Protein AF-0000000066981779 (afdb_homodimer)

Secondary structure (DSSP, 8-state):
--STTPPEEEEEEETTEEEEEETTSEEEEEETTSSS-SEEEES---SS--EEEEEEEE-TTS-EEEEEEETTSEEEEEETTTTEEEEEEE-SS-EEEEEE-TTSSEEEEEESEEEEEEEETTT--EEEEE---SS-EEEEEE-TTSSEEEEEETTSEEEEEETTB-SS-SEEEE-SSS---EEEE-TTSSEEEEE-SEEEEEEEEGGGTT--EEEEEEEEEEEEEEE-TTSSEEEEEEE-SS-EEEEEEE-----TTTGGG-/--STTPPEEEEEEETTEEEEEETTSEEEEEETTSSS-SEEEES---SS--EEEEEEEE-TTS-EEEEEEETTSEEEEEETTTTEEEEEEE-SS-EEEEEE-TTSSEEEEEESEEEEEEEETTT--EEEEE---SS-EEEEEE-TTSSEEEEEETTSEEEEEETTB-SS-SEEEE-SSS---EEEE-TTSSEEEEE-SEEEEEEEEGGGTT--EEEEEEEEEEEEEEE-TTSSEEEEEEE-SS-EEEEEEE-----TTGGGG-

Sequence (524 aa):
EGFSGTQVSTLSVKDNLLVAGGFQGELICKHLDREGISFCCRTTYDENAITNAVEIFNTTSGAVHFMASNNDSGVRDYDMERFQLYKHFQFEWPVNHTALSPDRKLAVIVGDDPNGLLIDANSGKTLHSLKGHFDYSFASAWSPDGRTFATGNQDKTCRIWDARNLSKSLHVLRGNLGAIRSIRFTSDGQFMSMAEPADFVHVFDVGSDYTRRQELDFFGEISGMSFSPDTDMLFVGVWDRTYGSLLQFGRLYNHSYLDSLCEGFSGTQVSTLSVKDNLLVAGGFQGELICKHLDREGISFCCRTTYDENAITNAVEIFNTTSGAVHFMASNNDSGVRDYDMERFQLYKHFQFEWPVNHTALSPDRKLAVIVGDDPNGLLIDANSGKTLHSLKGHFDYSFASAWSPDGRTFATGNQDKTCRIWDARNLSKSLHVLRGNLGAIRSIRFTSDGQFMSMAEPADFVHVFDVGSDYTRRQELDFFGEISGMSFSPDTDMLFVGVWDRTYGSLLQFGRLYNHSYLDSLC

Structure (mmCIF, N/CA/C/O backbone):
data_AF-0000000066981779-model_v1
#
loop_
_entity.id
_entity.type
_entity.pdbx_description
1 polymer 'Os02g0721600 protein'
#
loop_
_atom_site.group_PDB
_atom_site.id
_atom_site.type_symbol
_atom_site.label_atom_id
_atom_site.label_alt_id
_atom_site.label_comp_id
_atom_site.label_asym_id
_atom_site.label_entity_id
_atom_site.label_seq_id
_atom_site.pdbx_PDB_ins_code
_atom_site.Cartn_x
_atom_site.Cartn_y
_atom_site.Cartn_z
_atom_site.occupancy
_atom_site.B_iso_or_equiv
_atom_site.auth_seq_id
_atom_site.auth_comp_id
_atom_site.auth_asym_id
_atom_site.auth_atom_id
_atom_site.pdbx_PDB_model_num
ATOM 1 N N . GLU A 1 1 ? -20.672 -17.156 9.719 1 36.59 1 GLU A N 1
ATOM 2 C CA . GLU A 1 1 ? -20.125 -17.375 11.055 1 36.59 1 GLU A CA 1
ATOM 3 C C . GLU A 1 1 ? -18.609 -17.516 11.016 1 36.59 1 GLU A C 1
ATOM 5 O O . GLU A 1 1 ? -17.922 -17.078 11.938 1 36.59 1 GLU A O 1
ATOM 10 N N . GLY A 1 2 ? -18 -18.375 9.953 1 44.69 2 GLY A N 1
ATOM 11 C CA . GLY A 1 2 ? -16.656 -18.922 9.922 1 44.69 2 GLY A CA 1
ATOM 12 C C . GLY A 1 2 ? -15.586 -17.875 9.695 1 44.69 2 GLY A C 1
ATOM 13 O O . GLY A 1 2 ? -14.398 -18.188 9.664 1 44.69 2 GLY A O 1
ATOM 14 N N . PHE A 1 3 ? -15.906 -16.75 9.047 1 53.75 3 PHE A N 1
ATOM 15 C CA . PHE A 1 3 ? -14.93 -15.766 8.602 1 53.75 3 PHE A CA 1
ATOM 16 C C . PHE A 1 3 ? -14.359 -14.984 9.781 1 53.75 3 PHE A C 1
ATOM 18 O O . PHE A 1 3 ? -13.172 -14.664 9.805 1 53.75 3 PHE A O 1
ATOM 25 N N . SER A 1 4 ? -15.25 -14.672 10.742 1 59.03 4 SER A N 1
ATOM 26 C CA . SER A 1 4 ? -14.906 -13.742 11.812 1 59.03 4 SER A CA 1
ATOM 27 C C . SER A 1 4 ? -13.734 -14.25 12.641 1 59.03 4 SER A C 1
ATOM 29 O O . SER A 1 4 ? -13 -13.469 13.242 1 59.03 4 SER A O 1
ATOM 31 N N . GLY A 1 5 ? -13.344 -15.602 12.297 1 68.75 5 GLY A N 1
ATOM 32 C CA . GLY A 1 5 ? -12.289 -16.125 13.156 1 68.75 5 GLY A CA 1
ATOM 33 C C . GLY A 1 5 ? -11.07 -16.594 12.391 1 68.75 5 GLY A C 1
ATOM 34 O O . GLY A 1 5 ? -10.125 -17.109 12.984 1 68.75 5 GLY A O 1
ATOM 35 N N . THR A 1 6 ? -11.086 -16.312 11.07 1 79.56 6 THR A N 1
ATOM 36 C CA . THR A 1 6 ? -9.984 -16.859 10.281 1 79.56 6 THR A CA 1
ATOM 37 C C . THR A 1 6 ? -8.781 -15.914 10.297 1 79.56 6 THR A C 1
ATOM 39 O O . THR A 1 6 ? -8.93 -14.711 10.102 1 79.56 6 THR A O 1
ATOM 42 N N . GLN A 1 7 ? -7.629 -16.547 10.641 1 86.12 7 GLN A N 1
ATOM 43 C CA . GLN A 1 7 ? -6.379 -15.805 10.469 1 86.12 7 GLN A CA 1
ATOM 44 C C . GLN A 1 7 ? -5.945 -15.805 9.008 1 86.12 7 GLN A C 1
ATOM 46 O O . GLN A 1 7 ? -5.645 -16.859 8.438 1 86.12 7 GLN A O 1
ATOM 51 N N . VAL A 1 8 ? -5.84 -14.617 8.445 1 91.12 8 VAL A N 1
ATOM 52 C CA . VAL A 1 8 ? -5.574 -14.469 7.016 1 91.12 8 VAL A CA 1
ATOM 53 C C . VAL A 1 8 ? -4.078 -14.625 6.75 1 91.12 8 VAL A C 1
ATOM 55 O O . VAL A 1 8 ? -3.254 -14.086 7.488 1 91.12 8 VAL A O 1
ATOM 58 N N . SER A 1 9 ? -3.777 -15.359 5.75 1 93 9 SER A N 1
ATOM 59 C CA . SER A 1 9 ? -2.387 -15.57 5.359 1 93 9 SER A CA 1
ATOM 60 C C . SER A 1 9 ? -2.059 -14.844 4.062 1 93 9 SER A C 1
ATOM 62 O O . SER A 1 9 ? -0.888 -14.617 3.746 1 93 9 SER A O 1
ATOM 64 N N . THR A 1 10 ? -2.988 -14.523 3.27 1 93 10 THR A N 1
ATOM 65 C CA . THR A 1 10 ? -2.797 -13.82 2.002 1 93 10 THR A CA 1
ATOM 66 C C . THR A 1 10 ? -4.105 -13.195 1.529 1 93 10 THR A C 1
ATOM 68 O O . THR A 1 10 ? -5.188 -13.625 1.934 1 93 10 THR A O 1
ATOM 71 N N . LEU A 1 11 ? -3.965 -12.18 0.697 1 92.31 11 LEU A N 1
ATOM 72 C CA . LEU A 1 11 ? -5.105 -11.484 0.111 1 92.31 11 LEU A CA 1
ATOM 73 C C . LEU A 1 11 ? -4.84 -11.141 -1.352 1 92.31 11 LEU A C 1
ATOM 75 O O . LEU A 1 11 ? -3.725 -10.766 -1.712 1 92.31 11 LEU A O 1
ATOM 79 N N . SER A 1 12 ? -5.84 -11.203 -2.107 1 92.19 12 SER A N 1
ATOM 80 C CA . SER A 1 12 ? -5.812 -10.758 -3.498 1 92.19 12 SER A CA 1
ATOM 81 C C . SER A 1 12 ? -7.129 -10.102 -3.896 1 92.19 12 SER A C 1
ATOM 83 O O . SER A 1 12 ? -8.195 -10.516 -3.439 1 92.19 12 SER A O 1
ATOM 85 N N . VAL A 1 13 ? -6.965 -9.062 -4.719 1 90.25 13 VAL A N 1
ATOM 86 C CA . VAL A 1 13 ? -8.164 -8.398 -5.211 1 90.25 13 VAL A CA 1
ATOM 87 C C . VAL A 1 13 ? -8.062 -8.18 -6.719 1 90.25 13 VAL A C 1
ATOM 89 O O . VAL A 1 13 ? -6.988 -7.852 -7.23 1 90.25 13 VAL A O 1
ATOM 92 N N . LYS A 1 14 ? -9.062 -8.391 -7.363 1 86.94 14 LYS A N 1
ATOM 93 C CA . LYS A 1 14 ? -9.227 -8.039 -8.773 1 86.94 14 LYS A CA 1
ATOM 94 C C . LYS A 1 14 ? -10.656 -7.609 -9.062 1 86.94 14 LYS A C 1
ATOM 96 O O . LYS A 1 14 ? -11.602 -8.344 -8.773 1 86.94 14 LYS A O 1
ATOM 101 N N . ASP A 1 15 ? -10.695 -6.406 -9.648 1 82.25 15 ASP A N 1
ATOM 102 C CA . ASP A 1 15 ? -12 -5.809 -9.898 1 82.25 15 ASP A CA 1
ATOM 103 C C . ASP A 1 15 ? -12.852 -5.785 -8.625 1 82.25 15 ASP A C 1
ATOM 105 O O . ASP A 1 15 ? -12.461 -5.18 -7.625 1 82.25 15 ASP A O 1
ATOM 109 N N . ASN A 1 16 ? -13.914 -6.52 -8.539 1 83.5 16 ASN A N 1
ATOM 110 C CA . ASN A 1 16 ? -14.797 -6.453 -7.383 1 83.5 16 ASN A CA 1
ATOM 111 C C . ASN A 1 16 ? -14.734 -7.734 -6.555 1 83.5 16 ASN A C 1
ATOM 113 O O . ASN A 1 16 ? -15.609 -7.984 -5.719 1 83.5 16 ASN A O 1
ATOM 117 N N . LEU A 1 17 ? -13.68 -8.453 -6.805 1 90.44 17 LEU A N 1
ATOM 118 C CA . LEU A 1 17 ? -13.555 -9.719 -6.082 1 90.44 17 LEU A CA 1
ATOM 119 C C . LEU A 1 17 ? -12.344 -9.695 -5.16 1 90.44 17 LEU A C 1
ATOM 121 O O . LEU A 1 17 ? -11.234 -9.391 -5.602 1 90.44 17 LEU A O 1
ATOM 125 N N . LEU A 1 18 ? -12.562 -10 -3.938 1 91.69 18 LEU A N 1
ATOM 126 C CA . LEU A 1 18 ? -11.523 -10.203 -2.934 1 91.69 18 LEU A CA 1
ATOM 127 C C . LEU A 1 18 ? -11.469 -11.656 -2.494 1 91.69 18 LEU A C 1
ATOM 129 O O . LEU A 1 18 ? -12.5 -12.25 -2.166 1 91.69 18 LEU A O 1
ATOM 133 N N . VAL A 1 19 ? -10.297 -12.25 -2.529 1 93.5 19 VAL A N 1
ATOM 134 C CA . VAL A 1 19 ? -10.102 -13.602 -2.033 1 93.5 19 VAL A CA 1
ATOM 135 C C . VAL A 1 19 ? -9.039 -13.602 -0.934 1 93.5 19 VAL A C 1
ATOM 137 O O . VAL A 1 19 ? -7.953 -13.055 -1.114 1 93.5 19 VAL A O 1
ATOM 140 N N . ALA A 1 20 ? -9.375 -14.211 0.149 1 93.5 20 ALA A N 1
ATOM 141 C CA . ALA A 1 20 ? -8.461 -14.344 1.281 1 93.5 20 ALA A CA 1
ATOM 142 C C . ALA A 1 20 ? -8.141 -15.805 1.565 1 93.5 20 ALA A C 1
ATOM 144 O O . ALA A 1 20 ? -9.023 -16.672 1.497 1 93.5 20 ALA A O 1
ATOM 145 N N . GLY A 1 21 ? -6.914 -16.078 1.782 1 94.38 21 GLY A N 1
ATOM 146 C CA . GLY A 1 21 ? -6.473 -17.375 2.252 1 94.38 21 GLY A CA 1
ATOM 147 C C . GLY A 1 21 ? -6.137 -17.391 3.732 1 94.38 21 GLY A C 1
ATOM 148 O O . GLY A 1 21 ? -5.809 -16.359 4.312 1 94.38 21 GLY A O 1
ATOM 149 N N . GLY A 1 22 ? -6.191 -18.625 4.277 1 93.25 22 GLY A N 1
ATOM 150 C CA . GLY A 1 22 ? -5.91 -18.75 5.699 1 93.25 22 GLY A CA 1
ATOM 151 C C . GLY A 1 22 ? -4.824 -19.766 6 1 93.25 22 GLY A C 1
ATOM 152 O O . GLY A 1 22 ? -4.328 -20.438 5.09 1 93.25 22 GLY A O 1
ATOM 153 N N . PHE A 1 23 ? -4.512 -19.922 7.297 1 93.69 23 PHE A N 1
ATOM 154 C CA . PHE A 1 23 ? -3.416 -20.781 7.758 1 93.69 23 PHE A CA 1
ATOM 155 C C . PHE A 1 23 ? -3.844 -22.234 7.801 1 93.69 23 PHE A C 1
ATOM 157 O O . PHE A 1 23 ? -3 -23.141 7.859 1 93.69 23 PHE A O 1
ATOM 164 N N . GLN A 1 24 ? -5.082 -22.438 7.742 1 92.44 24 GLN A N 1
ATOM 165 C CA . GLN A 1 24 ? -5.574 -23.812 7.797 1 92.44 24 GLN A CA 1
ATOM 166 C C . GLN A 1 24 ? -6.254 -24.203 6.488 1 92.44 24 GLN A C 1
ATOM 168 O O . GLN A 1 24 ? -7.168 -25.031 6.484 1 92.44 24 GLN A O 1
ATOM 173 N N . GLY A 1 25 ? -5.895 -23.531 5.457 1 93.31 25 GLY A N 1
ATOM 174 C CA . GLY A 1 25 ? -6.406 -23.891 4.145 1 93.31 25 GLY A CA 1
ATOM 175 C C . GLY A 1 25 ? -7.719 -23.203 3.812 1 93.31 25 GLY A C 1
ATOM 176 O O . GLY A 1 25 ? -8.391 -23.578 2.848 1 93.31 25 GLY A O 1
ATOM 177 N N . GLU A 1 26 ? -8.031 -22.219 4.629 1 92.56 26 GLU A N 1
ATOM 178 C CA . GLU A 1 26 ? -9.273 -21.484 4.383 1 92.56 26 GLU A CA 1
ATOM 179 C C . GLU A 1 26 ? -9.172 -20.656 3.111 1 92.56 26 GLU A C 1
ATOM 181 O O . GLU A 1 26 ? -8.102 -20.125 2.787 1 92.56 26 GLU A O 1
ATOM 186 N N . LEU A 1 27 ? -10.266 -20.562 2.414 1 94.31 27 LEU A N 1
ATOM 187 C CA . LEU A 1 27 ? -10.492 -19.625 1.325 1 94.31 27 LEU A CA 1
ATOM 188 C C . LEU A 1 27 ? -11.805 -18.875 1.528 1 94.31 27 LEU A C 1
ATOM 190 O O . LEU A 1 27 ? -12.852 -19.484 1.747 1 94.31 27 LEU A O 1
ATOM 194 N N . ILE A 1 28 ? -11.688 -17.641 1.518 1 93.25 28 ILE A N 1
ATOM 195 C CA . ILE A 1 28 ? -12.859 -16.781 1.679 1 93.25 28 ILE A CA 1
ATOM 196 C C . ILE A 1 28 ? -12.961 -15.82 0.493 1 93.25 28 ILE A C 1
ATOM 198 O O . ILE A 1 28 ? -12 -15.109 0.17 1 93.25 28 ILE A O 1
ATOM 202 N N . CYS A 1 29 ? -14.125 -15.789 -0.119 1 93.12 29 CYS A N 1
ATOM 203 C CA . CYS A 1 29 ? -14.367 -14.914 -1.264 1 93.12 29 CYS A CA 1
ATOM 204 C C . CYS A 1 29 ? -15.461 -13.898 -0.95 1 93.12 29 CYS A C 1
ATOM 206 O O . CYS A 1 29 ? -16.5 -14.258 -0.4 1 93.12 29 CYS A O 1
ATOM 208 N N . LYS A 1 30 ? -15.125 -12.734 -1.328 1 89.75 30 LYS A N 1
ATOM 209 C CA . LYS A 1 30 ? -16.078 -11.648 -1.104 1 89.75 30 LYS A CA 1
ATOM 210 C C . LYS A 1 30 ? -16.172 -10.742 -2.332 1 89.75 30 LYS A C 1
ATOM 212 O O . LYS A 1 30 ? -15.156 -10.32 -2.883 1 89.75 30 LYS A O 1
ATOM 217 N N . HIS A 1 31 ? -17.391 -10.5 -2.729 1 87.12 31 HIS A N 1
ATOM 218 C CA . HIS A 1 31 ? -17.609 -9.422 -3.688 1 87.12 31 HIS A CA 1
ATOM 219 C C . HIS A 1 31 ? -17.719 -8.078 -2.988 1 87.12 31 HIS A C 1
ATOM 221 O O . HIS A 1 31 ? -18.484 -7.918 -2.045 1 87.12 31 HIS A O 1
ATOM 227 N N . LEU A 1 32 ? -17.031 -7.141 -3.473 1 80.56 32 LEU A N 1
ATOM 228 C CA . LEU A 1 32 ? -16.859 -5.883 -2.756 1 80.56 32 LEU A CA 1
ATOM 229 C C . LEU A 1 32 ? -18.062 -4.961 -2.984 1 80.56 32 LEU A C 1
ATOM 231 O O . LEU A 1 32 ? -18.25 -3.982 -2.26 1 80.56 32 LEU A O 1
ATOM 235 N N . ASP A 1 33 ? -18.859 -5.227 -3.965 1 76.25 33 ASP A N 1
ATOM 236 C CA . ASP A 1 33 ? -20.016 -4.398 -4.27 1 76.25 33 ASP A CA 1
ATOM 237 C C . ASP A 1 33 ? -21.266 -4.918 -3.553 1 76.25 33 ASP A C 1
ATOM 239 O O . ASP A 1 33 ? -22.359 -4.414 -3.77 1 76.25 33 ASP A O 1
ATOM 243 N N . ARG A 1 34 ? -21.062 -5.938 -2.795 1 81 34 ARG A N 1
ATOM 244 C CA . ARG A 1 34 ? -22.188 -6.461 -2.025 1 81 34 ARG A CA 1
ATOM 245 C C . ARG A 1 34 ? -21.75 -6.891 -0.631 1 81 34 ARG A C 1
ATOM 247 O O . ARG A 1 34 ? -20.562 -7.129 -0.398 1 81 34 ARG A O 1
ATOM 254 N N . GLU A 1 35 ? -22.703 -6.988 0.248 1 78.25 35 GLU A N 1
ATOM 255 C CA . GLU A 1 35 ? -22.406 -7.32 1.636 1 78.25 35 GLU A CA 1
ATOM 256 C C . GLU A 1 35 ? -22.266 -8.828 1.826 1 78.25 35 GLU A C 1
ATOM 258 O O . GLU A 1 35 ? -22.938 -9.609 1.146 1 78.25 35 GLU A O 1
ATOM 263 N N . GLY A 1 36 ? -21.297 -9.148 2.797 1 81.81 36 GLY A N 1
ATOM 264 C CA . GLY A 1 36 ? -21.219 -10.539 3.217 1 81.81 36 GLY A CA 1
ATOM 265 C C . GLY A 1 36 ? -20.203 -11.336 2.42 1 81.81 36 GLY A C 1
ATOM 266 O O . GLY A 1 36 ? -19.625 -10.836 1.454 1 81.81 36 GLY A O 1
ATOM 267 N N . ILE A 1 37 ? -20 -12.5 2.84 1 87.31 37 ILE A N 1
ATOM 268 C CA . ILE A 1 37 ? -19.094 -13.453 2.211 1 87.31 37 ILE A CA 1
ATOM 269 C C . ILE A 1 37 ? -19.828 -14.203 1.096 1 87.31 37 ILE A C 1
ATOM 271 O O . ILE A 1 37 ? -20.953 -14.688 1.292 1 87.31 37 ILE A O 1
ATOM 275 N N . SER A 1 38 ? -19.219 -14.289 -0.025 1 86.81 38 SER A N 1
ATOM 276 C CA . SER A 1 38 ? -19.828 -14.93 -1.187 1 86.81 38 SER A CA 1
ATOM 277 C C . SER A 1 38 ? -19.547 -16.422 -1.207 1 86.81 38 SER A C 1
ATOM 279 O O . SER A 1 38 ? -20.391 -17.219 -1.653 1 86.81 38 SER A O 1
ATOM 281 N N . PHE A 1 39 ? -18.484 -16.844 -0.792 1 87.75 39 PHE A N 1
ATOM 282 C CA . PHE A 1 39 ? -18.031 -18.234 -0.822 1 87.75 39 PHE A CA 1
ATOM 283 C C . PHE A 1 39 ? -16.922 -18.453 0.183 1 87.75 39 PHE A C 1
ATOM 285 O O . PHE A 1 39 ? -16.062 -17.594 0.383 1 87.75 39 PHE A O 1
ATOM 292 N N . CYS A 1 40 ? -16.969 -19.531 0.895 1 90.56 40 CYS A N 1
ATOM 293 C CA . CYS A 1 40 ? -15.859 -19.906 1.769 1 90.56 40 CYS A CA 1
ATOM 294 C C . CYS A 1 40 ? -15.711 -21.422 1.82 1 90.56 40 CYS A C 1
ATOM 296 O O . CYS A 1 40 ? -16.703 -22.156 1.758 1 90.56 40 CYS A O 1
ATOM 298 N N . CYS A 1 41 ? -14.5 -21.844 1.886 1 90.94 41 CYS A N 1
ATOM 299 C CA . CYS A 1 41 ? -14.219 -23.266 2.01 1 90.94 41 CYS A CA 1
ATOM 300 C C . CYS A 1 41 ? -12.844 -23.5 2.617 1 90.94 41 CYS A C 1
ATOM 302 O O . CYS A 1 41 ? -12.109 -22.547 2.885 1 90.94 41 CYS A O 1
ATOM 304 N N . ARG A 1 42 ? -12.602 -24.781 2.906 1 90.62 42 ARG A N 1
ATOM 305 C CA . ARG A 1 42 ? -11.266 -25.25 3.27 1 90.62 42 ARG A CA 1
ATOM 306 C C . ARG A 1 42 ? -10.703 -26.188 2.203 1 90.62 42 ARG A C 1
ATOM 308 O O . ARG A 1 42 ? -11.375 -27.125 1.775 1 90.62 42 ARG A O 1
ATOM 315 N N . THR A 1 43 ? -9.547 -25.812 1.76 1 89.62 43 THR A N 1
ATOM 316 C CA . THR A 1 43 ? -8.953 -26.562 0.654 1 89.62 43 THR A CA 1
ATOM 317 C C . THR A 1 43 ? -8.594 -27.984 1.088 1 89.62 43 THR A C 1
ATOM 319 O O . THR A 1 43 ? -8.664 -28.922 0.29 1 89.62 43 THR A O 1
ATOM 322 N N . THR A 1 44 ? -8.117 -28.078 2.281 1 88.25 44 THR A N 1
ATOM 323 C CA . THR A 1 44 ? -7.66 -29.359 2.809 1 88.25 44 THR A CA 1
ATOM 324 C C . THR A 1 44 ? -7.723 -29.359 4.332 1 88.25 44 THR A C 1
ATOM 326 O O . THR A 1 44 ? -7.906 -28.312 4.961 1 88.25 44 THR A O 1
ATOM 329 N N . TYR A 1 45 ? -7.648 -30.578 4.875 1 84.31 45 TYR A N 1
ATOM 330 C CA . TYR A 1 45 ? -7.598 -30.719 6.328 1 84.31 45 TYR A CA 1
ATOM 331 C C . TYR A 1 45 ? -6.23 -31.219 6.781 1 84.31 45 TYR A C 1
ATOM 333 O O . TYR A 1 45 ? -6.086 -31.734 7.891 1 84.31 45 TYR A O 1
ATOM 341 N N . ASP A 1 46 ? -5.309 -31.094 5.902 1 85.19 46 ASP A N 1
ATOM 342 C CA . ASP A 1 46 ? -3.928 -31.406 6.246 1 85.19 46 ASP A CA 1
ATOM 343 C C . ASP A 1 46 ? -3.424 -30.531 7.391 1 85.19 46 ASP A C 1
ATOM 345 O O . ASP A 1 46 ? -3.949 -29.438 7.617 1 85.19 46 ASP A O 1
ATOM 349 N N . GLU A 1 47 ? -2.42 -31 8.156 1 87.06 47 GLU A N 1
ATOM 350 C CA . GLU A 1 47 ? -1.84 -30.25 9.273 1 87.06 47 GLU A CA 1
ATOM 351 C C . GLU A 1 47 ? -1.19 -28.953 8.797 1 87.06 47 GLU A C 1
ATOM 353 O O . GLU A 1 47 ? -1.256 -27.938 9.484 1 87.06 47 GLU A O 1
ATOM 358 N N . ASN A 1 48 ? -0.57 -29.062 7.68 1 92.75 48 ASN A N 1
ATOM 359 C CA . ASN A 1 48 ? 0.003 -27.875 7.062 1 92.75 48 ASN A CA 1
ATOM 360 C C . ASN A 1 48 ? -0.728 -27.5 5.777 1 92.75 48 ASN A C 1
ATOM 362 O O . ASN A 1 48 ? -0.366 -27.969 4.695 1 92.75 48 ASN A O 1
ATOM 366 N N . ALA A 1 49 ? -1.689 -26.641 5.953 1 93.12 49 ALA A N 1
ATOM 367 C CA . ALA A 1 49 ? -2.584 -26.359 4.832 1 93.12 49 ALA A CA 1
ATOM 368 C C . ALA A 1 49 ? -2.562 -24.875 4.473 1 93.12 49 ALA A C 1
ATOM 370 O O . ALA A 1 49 ? -3.494 -24.375 3.84 1 93.12 49 ALA A O 1
ATOM 371 N N . ILE A 1 50 ? -1.522 -24.156 4.887 1 95.69 50 ILE A N 1
ATOM 372 C CA . ILE A 1 50 ? -1.466 -22.703 4.695 1 95.69 50 ILE A CA 1
ATOM 373 C C . ILE A 1 50 ? -1.719 -22.375 3.227 1 95.69 50 ILE A C 1
ATOM 375 O O . ILE A 1 50 ? -1.159 -23 2.332 1 95.69 50 ILE A O 1
ATOM 379 N N . THR A 1 51 ? -2.656 -21.453 3.008 1 96.5 51 THR A N 1
ATOM 380 C CA . THR A 1 51 ? -2.771 -20.844 1.687 1 96.5 51 THR A CA 1
ATOM 381 C C . THR A 1 51 ? -1.718 -19.75 1.499 1 96.5 51 THR A C 1
ATOM 383 O O . THR A 1 51 ? -1.792 -18.688 2.127 1 96.5 51 THR A O 1
ATOM 386 N N . ASN A 1 52 ? -0.819 -19.953 0.58 1 96.56 52 ASN A N 1
ATOM 387 C CA . ASN A 1 52 ? 0.343 -19.078 0.455 1 96.56 52 ASN A CA 1
ATOM 388 C C . ASN A 1 52 ? 0.082 -17.938 -0.522 1 96.56 52 ASN A C 1
ATOM 390 O O . ASN A 1 52 ? 0.582 -16.828 -0.333 1 96.56 52 ASN A O 1
ATOM 394 N N . ALA A 1 53 ? -0.655 -18.25 -1.503 1 96.88 53 ALA A N 1
ATOM 395 C CA . ALA A 1 53 ? -0.882 -17.25 -2.543 1 96.88 53 ALA A CA 1
ATOM 396 C C . ALA A 1 53 ? -2.207 -17.5 -3.258 1 96.88 53 ALA A C 1
ATOM 398 O O . ALA A 1 53 ? -2.67 -18.641 -3.35 1 96.88 53 ALA A O 1
ATOM 399 N N . VAL A 1 54 ? -2.771 -16.438 -3.721 1 96.69 54 VAL A N 1
ATOM 400 C CA . VAL A 1 54 ? -3.988 -16.453 -4.527 1 96.69 54 VAL A CA 1
ATOM 401 C C . VAL A 1 54 ? -3.818 -15.547 -5.742 1 96.69 54 VAL A C 1
ATOM 403 O O . VAL A 1 54 ? -3.348 -14.414 -5.617 1 96.69 54 VAL A O 1
ATOM 406 N N . GLU A 1 55 ? -4.164 -16.078 -6.867 1 96.38 55 GLU A N 1
ATOM 407 C CA . GLU A 1 55 ? -4.156 -15.289 -8.094 1 96.38 55 GLU A CA 1
ATOM 408 C C . GLU A 1 55 ? -5.52 -15.312 -8.773 1 96.38 55 GLU A C 1
ATOM 410 O O . GLU A 1 55 ? -6.004 -16.375 -9.172 1 96.38 55 GLU A O 1
ATOM 415 N N . ILE A 1 56 ? -6.117 -14.141 -8.891 1 95.81 56 ILE A N 1
ATOM 416 C CA . ILE A 1 56 ? -7.398 -14.023 -9.586 1 95.81 56 ILE A CA 1
ATOM 417 C C . ILE A 1 56 ? -7.156 -13.719 -11.062 1 95.81 56 ILE A C 1
ATOM 419 O O . ILE A 1 56 ? -6.344 -12.852 -11.398 1 95.81 56 ILE A O 1
ATOM 423 N N . PHE A 1 57 ? -7.859 -14.398 -11.93 1 95.38 57 PHE A N 1
ATOM 424 C CA . PHE A 1 57 ? -7.66 -14.188 -13.359 1 95.38 57 PHE A CA 1
ATOM 425 C C . PHE A 1 57 ? -8.938 -14.477 -14.133 1 95.38 57 PHE A C 1
ATOM 427 O O . PHE A 1 57 ? -9.859 -15.102 -13.609 1 95.38 57 PHE A O 1
ATOM 434 N N . ASN A 1 58 ? -8.938 -13.953 -15.344 1 95.19 58 ASN A N 1
ATOM 435 C CA . ASN A 1 58 ? -10 -14.312 -16.281 1 95.19 58 ASN A CA 1
ATOM 436 C C . ASN A 1 58 ? -9.562 -15.43 -17.219 1 95.19 58 ASN A C 1
ATOM 438 O O . ASN A 1 58 ? -8.453 -15.398 -17.75 1 95.19 58 ASN A O 1
ATOM 442 N N . THR A 1 59 ? -10.453 -16.312 -17.438 1 94.5 59 THR A N 1
ATOM 443 C CA . THR A 1 59 ? -10.195 -17.328 -18.453 1 94.5 59 THR A CA 1
ATOM 444 C C . THR A 1 59 ? -10.328 -16.734 -19.844 1 94.5 59 THR A C 1
ATOM 446 O O . THR A 1 59 ? -10.719 -15.57 -20 1 94.5 59 THR A O 1
ATOM 449 N N . THR A 1 60 ? -9.953 -17.562 -20.828 1 91.56 60 THR A N 1
ATOM 450 C CA . THR A 1 60 ? -10.047 -17.109 -22.203 1 91.56 60 THR A CA 1
ATOM 451 C C . THR A 1 60 ? -11.5 -16.812 -22.578 1 91.56 60 THR A C 1
ATOM 453 O O . THR A 1 60 ? -11.766 -15.961 -23.438 1 91.56 60 THR A O 1
ATOM 456 N N . SER A 1 61 ? -12.461 -17.406 -21.969 1 91.38 61 SER A N 1
ATOM 457 C CA . SER A 1 61 ? -13.883 -17.188 -22.234 1 91.38 61 SER A CA 1
ATOM 458 C C . SER A 1 61 ? -14.422 -16 -21.453 1 91.38 61 SER A C 1
ATOM 460 O O . SER A 1 61 ? -15.586 -15.625 -21.594 1 91.38 61 SER A O 1
ATOM 462 N N . GLY A 1 62 ? -13.586 -15.461 -20.531 1 91.19 62 GLY A N 1
ATOM 463 C CA . GLY A 1 62 ? -13.992 -14.281 -19.781 1 91.19 62 GLY A CA 1
ATOM 464 C C . GLY A 1 62 ? -14.477 -14.602 -18.375 1 91.19 62 GLY A C 1
ATOM 465 O O . GLY A 1 62 ? -14.75 -13.695 -17.594 1 91.19 62 GLY A O 1
ATOM 466 N N . ALA A 1 63 ? -14.547 -15.844 -18.094 1 94.19 63 ALA A N 1
ATOM 467 C CA . ALA A 1 63 ? -14.969 -16.234 -16.75 1 94.19 63 ALA A CA 1
ATOM 468 C C . ALA A 1 63 ? -13.914 -15.859 -15.711 1 94.19 63 ALA A C 1
ATOM 470 O O . ALA A 1 63 ? -12.719 -15.93 -15.984 1 94.19 63 ALA A O 1
ATOM 471 N N . VAL A 1 64 ? -14.367 -15.57 -14.492 1 95.25 64 VAL A N 1
ATOM 472 C CA . VAL A 1 64 ? -13.453 -15.211 -13.414 1 95.25 64 VAL A CA 1
ATOM 473 C C . VAL A 1 64 ? -13.07 -16.453 -12.617 1 95.25 64 VAL A C 1
ATOM 475 O O . VAL A 1 64 ? -13.945 -17.172 -12.125 1 95.25 64 VAL A O 1
ATOM 478 N N . HIS A 1 65 ? -11.828 -16.703 -12.5 1 97.12 65 HIS A N 1
ATOM 479 C CA . HIS A 1 65 ? -11.242 -17.781 -11.711 1 97.12 65 HIS A CA 1
ATOM 480 C C . HIS A 1 65 ? -10.211 -17.25 -10.727 1 97.12 65 HIS A C 1
ATOM 482 O O . HIS A 1 65 ? -9.805 -16.094 -10.812 1 97.12 65 HIS A O 1
ATOM 488 N N . PHE A 1 66 ? -9.914 -18.078 -9.773 1 96.75 66 PHE A N 1
ATOM 489 C CA . PHE A 1 66 ? -8.695 -17.828 -9.008 1 96.75 66 PHE A CA 1
ATOM 490 C C . PHE A 1 66 ? -7.957 -19.125 -8.734 1 96.75 66 PHE A C 1
ATOM 492 O O . PHE A 1 66 ? -8.57 -20.188 -8.641 1 96.75 66 PHE A O 1
ATOM 499 N N . MET A 1 67 ? -6.605 -18.984 -8.641 1 97.44 67 MET A N 1
ATOM 500 C CA . MET A 1 67 ? -5.719 -20.078 -8.297 1 97.44 67 MET A CA 1
ATOM 501 C C . MET A 1 67 ? -5.152 -19.906 -6.895 1 97.44 67 MET A C 1
ATOM 503 O O . MET A 1 67 ? -4.703 -18.828 -6.531 1 97.44 67 MET A O 1
ATOM 507 N N . ALA A 1 68 ? -5.211 -20.969 -6.109 1 97.94 68 ALA A N 1
ATOM 508 C CA . ALA A 1 68 ? -4.656 -20.969 -4.762 1 97.94 68 ALA A CA 1
ATOM 509 C C . ALA A 1 68 ? -3.467 -21.922 -4.66 1 97.94 68 ALA A C 1
ATOM 511 O O . ALA A 1 68 ? -3.531 -23.062 -5.141 1 97.94 68 ALA A O 1
ATOM 512 N N . SER A 1 69 ? -2.428 -21.469 -4.16 1 98.38 69 SER A N 1
ATOM 513 C CA . SER A 1 69 ? -1.239 -22.266 -3.863 1 98.38 69 SER A CA 1
ATOM 514 C C . SER A 1 69 ? -1.145 -22.578 -2.373 1 98.38 69 SER A C 1
ATOM 516 O O . SER A 1 69 ? -1.188 -21.672 -1.538 1 98.38 69 SER A O 1
ATOM 518 N N . ASN A 1 70 ? -0.906 -23.875 -2.064 1 98.25 70 ASN A N 1
ATOM 519 C CA . ASN A 1 70 ? -1.017 -24.266 -0.663 1 98.25 70 ASN A CA 1
ATOM 520 C C . ASN A 1 70 ? 0.177 -25.109 -0.219 1 98.25 70 ASN A C 1
ATOM 522 O O . ASN A 1 70 ? 0.833 -25.75 -1.045 1 98.25 70 ASN A O 1
ATOM 526 N N . ASN A 1 71 ? 0.321 -25.156 1.05 1 97.94 71 ASN A N 1
ATOM 527 C CA . ASN A 1 71 ? 1.382 -25.938 1.679 1 97.94 71 ASN A CA 1
ATOM 528 C C . ASN A 1 71 ? 1.125 -27.422 1.556 1 97.94 71 ASN A C 1
ATOM 530 O O . ASN A 1 71 ? 2.035 -28.234 1.747 1 97.94 71 ASN A O 1
ATOM 534 N N . ASP A 1 72 ? -0.019 -27.859 1.264 1 97.06 72 ASP A N 1
ATOM 535 C CA . ASP A 1 72 ? -0.296 -29.281 1.085 1 97.06 72 ASP A CA 1
ATOM 536 C C . ASP A 1 72 ? 0.16 -29.766 -0.29 1 97.06 72 ASP A C 1
ATOM 538 O O . ASP A 1 72 ? -0.269 -30.812 -0.759 1 97.06 72 ASP A O 1
ATOM 542 N N . SER A 1 73 ? 0.869 -29 -0.985 1 97.88 73 SER A N 1
ATOM 543 C CA . SER A 1 73 ? 1.498 -29.281 -2.27 1 97.88 73 SER A CA 1
ATOM 544 C C . SER A 1 73 ? 0.488 -29.203 -3.41 1 97.88 73 SER A C 1
ATOM 546 O O . SER A 1 73 ? 0.699 -29.797 -4.477 1 97.88 73 SER A O 1
ATOM 548 N N . GLY A 1 74 ? -0.556 -28.547 -3.123 1 97.25 74 GLY A N 1
ATOM 549 C CA . GLY A 1 74 ? -1.604 -28.453 -4.125 1 97.25 74 GLY A CA 1
ATOM 550 C C . GLY A 1 74 ? -1.732 -27.062 -4.723 1 97.25 74 GLY A C 1
ATOM 551 O O . GLY A 1 74 ? -1.417 -26.062 -4.066 1 97.25 74 GLY A O 1
ATOM 552 N N . VAL A 1 75 ? -2.117 -27.078 -5.949 1 98.31 75 VAL A N 1
ATOM 553 C CA . VAL A 1 75 ? -2.611 -25.891 -6.633 1 98.31 75 VAL A CA 1
ATOM 554 C C . VAL A 1 75 ? -4.047 -26.109 -7.105 1 98.31 75 VAL A C 1
ATOM 556 O O . VAL A 1 75 ? -4.34 -27.141 -7.738 1 98.31 75 VAL A O 1
ATOM 559 N N . ARG A 1 76 ? -4.891 -25.234 -6.766 1 97.69 76 ARG A N 1
ATOM 560 C CA . ARG A 1 76 ? -6.309 -25.391 -7.07 1 97.69 76 ARG A CA 1
ATOM 561 C C . ARG A 1 76 ? -6.832 -24.188 -7.863 1 97.69 76 ARG A C 1
ATOM 563 O O . ARG A 1 76 ? -6.523 -23.047 -7.547 1 97.69 76 ARG A O 1
ATOM 570 N N . ASP A 1 77 ? -7.512 -24.453 -8.867 1 97.69 77 ASP A N 1
ATOM 571 C CA . ASP A 1 77 ? -8.227 -23.484 -9.68 1 97.69 77 ASP A CA 1
ATOM 572 C C . ASP A 1 77 ? -9.727 -23.516 -9.398 1 97.69 77 ASP A C 1
ATOM 574 O O . ASP A 1 77 ? -10.367 -24.562 -9.578 1 97.69 77 ASP A O 1
ATOM 578 N N . TYR A 1 78 ? -10.281 -22.422 -8.969 1 97.19 78 TYR A N 1
ATOM 579 C CA . TYR A 1 78 ? -11.703 -22.312 -8.648 1 97.19 78 TYR A CA 1
ATOM 580 C C . TYR A 1 78 ? -12.43 -21.469 -9.68 1 97.19 78 TYR A C 1
ATOM 582 O O . TYR A 1 78 ? -11.922 -20.438 -10.117 1 97.19 78 TYR A O 1
ATOM 590 N N . ASP A 1 79 ? -13.578 -21.938 -10.031 1 95.88 79 ASP A N 1
ATOM 591 C CA . ASP A 1 79 ? -14.508 -21.172 -10.859 1 95.88 79 ASP A CA 1
ATOM 592 C C . ASP A 1 79 ? -15.406 -20.281 -10 1 95.88 79 ASP A C 1
ATOM 594 O O . ASP A 1 79 ? -16.219 -20.781 -9.227 1 95.88 79 ASP A O 1
ATOM 598 N N . MET A 1 80 ? -15.359 -19 -10.172 1 92.44 80 MET A N 1
ATOM 599 C CA . MET A 1 80 ? -16.031 -18.078 -9.266 1 92.44 80 MET A CA 1
ATOM 600 C C . MET A 1 80 ? -17.469 -17.812 -9.727 1 92.44 80 MET A C 1
ATOM 602 O O . MET A 1 80 ? -18.234 -17.156 -9.031 1 92.44 80 MET A O 1
ATOM 606 N N . GLU A 1 81 ? -17.781 -18.25 -10.828 1 87.19 81 GLU A N 1
ATOM 607 C CA . GLU A 1 81 ? -19.172 -18.188 -11.25 1 87.19 81 GLU A CA 1
ATOM 608 C C . GLU A 1 81 ? -19.984 -19.297 -10.609 1 87.19 81 GLU A C 1
ATOM 610 O O . GLU A 1 81 ? -21.125 -19.078 -10.195 1 87.19 81 GLU A O 1
ATOM 615 N N . ARG A 1 82 ? -19.359 -20.438 -10.57 1 87.19 82 ARG A N 1
ATOM 616 C CA . ARG A 1 82 ? -20.062 -21.609 -10.023 1 87.19 82 ARG A CA 1
ATOM 617 C C . ARG A 1 82 ? -19.594 -21.906 -8.602 1 87.19 82 ARG A C 1
ATOM 619 O O . ARG A 1 82 ? -20.172 -22.766 -7.926 1 87.19 82 ARG A O 1
ATOM 626 N N . PHE A 1 83 ? -18.594 -21.219 -8.188 1 83.38 83 PHE A N 1
ATOM 627 C CA . PHE A 1 83 ? -17.984 -21.422 -6.875 1 83.38 83 PHE A CA 1
ATOM 628 C C . PHE A 1 83 ? -17.594 -22.891 -6.68 1 83.38 83 PHE A C 1
ATOM 630 O O . PHE A 1 83 ? -17.969 -23.516 -5.684 1 83.38 83 PHE A O 1
ATOM 637 N N . GLN A 1 84 ? -16.969 -23.406 -7.613 1 92.62 84 GLN A N 1
ATOM 638 C CA . GLN A 1 84 ? -16.562 -24.812 -7.598 1 92.62 84 GLN A CA 1
ATOM 639 C C . GLN A 1 84 ? -15.078 -24.969 -7.938 1 92.62 84 GLN A C 1
ATOM 641 O O . GLN A 1 84 ? -14.523 -24.156 -8.688 1 92.62 84 GLN A O 1
ATOM 646 N N . LEU A 1 85 ? -14.578 -26.031 -7.363 1 95.94 85 LEU A N 1
ATOM 647 C CA . LEU A 1 85 ? -13.234 -26.438 -7.758 1 95.94 85 LEU A CA 1
ATOM 648 C C . LEU A 1 85 ? -13.203 -26.891 -9.219 1 95.94 85 LEU A C 1
ATOM 650 O O . LEU A 1 85 ? -13.945 -27.797 -9.602 1 95.94 85 LEU A O 1
ATOM 654 N N . TYR A 1 86 ? -12.445 -26.25 -9.992 1 96.25 86 TYR A N 1
ATOM 655 C CA . TYR A 1 86 ? -12.359 -26.516 -11.422 1 96.25 86 TYR A CA 1
ATOM 656 C C . TYR A 1 86 ? -11.219 -27.469 -11.734 1 96.25 86 TYR A C 1
ATOM 658 O O . TYR A 1 86 ? -11.398 -28.438 -12.477 1 96.25 86 TYR A O 1
ATOM 666 N N . LYS A 1 87 ? -10.023 -27.219 -11.203 1 97 87 LYS A N 1
ATOM 667 C CA . LYS A 1 87 ? -8.836 -28.062 -11.344 1 97 87 LYS A CA 1
ATOM 668 C C . LYS A 1 87 ? -8.086 -28.188 -10.016 1 97 87 LYS A C 1
ATOM 670 O O . LYS A 1 87 ? -8.141 -27.281 -9.188 1 97 87 LYS A O 1
ATOM 675 N N . HIS A 1 88 ? -7.441 -29.312 -9.883 1 97.56 88 HIS A N 1
ATOM 676 C CA . HIS A 1 88 ? -6.566 -29.562 -8.742 1 97.56 88 HIS A CA 1
ATOM 677 C C . HIS A 1 88 ? -5.312 -30.328 -9.164 1 97.56 88 HIS A C 1
ATOM 679 O O . HIS A 1 88 ? -5.395 -31.453 -9.648 1 97.56 88 HIS A O 1
ATOM 685 N N . PHE A 1 89 ? -4.195 -29.672 -9.008 1 98.25 89 PHE A N 1
ATOM 686 C CA . PHE A 1 89 ? -2.906 -30.281 -9.312 1 98.25 89 PHE A CA 1
ATOM 687 C C . PHE A 1 89 ? -2.113 -30.547 -8.039 1 98.25 89 PHE A C 1
ATOM 689 O O . PHE A 1 89 ? -2.121 -29.734 -7.113 1 98.25 89 PHE A O 1
ATOM 696 N N . GLN A 1 90 ? -1.439 -31.688 -8.023 1 97.62 90 GLN A N 1
ATOM 697 C CA . GLN A 1 90 ? -0.62 -32.062 -6.875 1 97.62 90 GLN A CA 1
ATOM 698 C C . GLN A 1 90 ? 0.851 -32.188 -7.266 1 97.62 90 GLN A C 1
ATOM 700 O O . GLN A 1 90 ? 1.182 -32.75 -8.312 1 97.62 90 GLN A O 1
ATOM 705 N N . PHE A 1 91 ? 1.646 -31.672 -6.414 1 97.88 91 PHE A N 1
ATOM 706 C CA . PHE A 1 91 ? 3.088 -31.703 -6.617 1 97.88 91 PHE A CA 1
ATOM 707 C C . PHE A 1 91 ? 3.783 -32.406 -5.449 1 97.88 91 PHE A C 1
ATOM 709 O O . PHE A 1 91 ? 3.125 -33 -4.594 1 97.88 91 PHE A O 1
ATOM 716 N N . GLU A 1 92 ? 5.09 -32.406 -5.449 1 97.62 92 GLU A N 1
ATOM 717 C CA . GLU A 1 92 ? 5.836 -33.188 -4.48 1 97.62 92 GLU A CA 1
ATOM 718 C C . GLU A 1 92 ? 6.191 -32.375 -3.244 1 97.62 92 GLU A C 1
ATOM 720 O O . GLU A 1 92 ? 6.633 -32.938 -2.232 1 97.62 92 GLU A O 1
ATOM 725 N N . TRP A 1 93 ? 6.02 -31.141 -3.293 1 98.19 93 TRP A N 1
ATOM 726 C CA . TRP A 1 93 ? 6.422 -30.234 -2.219 1 98.19 93 TRP A CA 1
ATOM 727 C C . TRP A 1 93 ? 5.418 -29.109 -2.061 1 98.19 93 TRP A C 1
ATOM 729 O O . TRP A 1 93 ? 4.629 -28.828 -2.967 1 98.19 93 TRP A O 1
ATOM 739 N N . PRO A 1 94 ? 5.414 -28.453 -0.847 1 98.38 94 PRO A N 1
ATOM 740 C CA . PRO A 1 94 ? 4.543 -27.297 -0.643 1 98.38 94 PRO A CA 1
ATOM 741 C C . PRO A 1 94 ? 4.727 -26.234 -1.715 1 98.38 94 PRO A C 1
ATOM 743 O O . PRO A 1 94 ? 5.859 -25.891 -2.064 1 98.38 94 PRO A O 1
ATOM 746 N N . VAL A 1 95 ? 3.635 -25.688 -2.199 1 98.69 95 VAL A N 1
ATOM 747 C CA . VAL A 1 95 ? 3.654 -24.672 -3.238 1 98.69 95 VAL A CA 1
ATOM 748 C C . VAL A 1 95 ? 3.504 -23.281 -2.605 1 98.69 95 VAL A C 1
ATOM 750 O O . VAL A 1 95 ? 2.525 -23.016 -1.903 1 98.69 95 VAL A O 1
ATOM 753 N N . ASN A 1 96 ? 4.461 -22.406 -2.881 1 98.5 96 ASN A N 1
ATOM 754 C CA . ASN A 1 96 ? 4.461 -21.062 -2.307 1 98.5 96 ASN A CA 1
ATOM 755 C C . ASN A 1 96 ? 3.789 -20.062 -3.232 1 98.5 96 ASN A C 1
ATOM 757 O O . ASN A 1 96 ? 3.174 -19.094 -2.768 1 98.5 96 ASN A O 1
ATOM 761 N N . HIS A 1 97 ? 3.949 -20.281 -4.508 1 98.62 97 HIS A N 1
ATOM 762 C CA . HIS A 1 97 ? 3.436 -19.297 -5.445 1 98.62 97 HIS A CA 1
ATOM 763 C C . HIS A 1 97 ? 3.217 -19.906 -6.828 1 98.62 97 HIS A C 1
ATOM 765 O O . HIS A 1 97 ? 3.953 -20.797 -7.238 1 98.62 97 HIS A O 1
ATOM 771 N N . THR A 1 98 ? 2.242 -19.391 -7.523 1 98.62 98 THR A N 1
ATOM 772 C CA . THR A 1 98 ? 1.916 -19.766 -8.898 1 98.62 98 THR A CA 1
ATOM 773 C C . THR A 1 98 ? 1.651 -18.516 -9.742 1 98.62 98 THR A C 1
ATOM 775 O O . THR A 1 98 ? 0.986 -17.594 -9.289 1 98.62 98 THR A O 1
ATOM 778 N N . ALA A 1 99 ? 2.197 -18.5 -10.906 1 98.5 99 ALA A N 1
ATOM 779 C CA . ALA A 1 99 ? 1.924 -17.422 -11.852 1 98.5 99 ALA A CA 1
ATOM 780 C C . ALA A 1 99 ? 1.488 -17.969 -13.211 1 98.5 99 ALA A C 1
ATOM 782 O O . ALA A 1 99 ? 2.178 -18.812 -13.789 1 98.5 99 ALA A O 1
ATOM 783 N N . LEU A 1 100 ? 0.392 -17.422 -13.68 1 98.12 100 LEU A N 1
ATOM 784 C CA . LEU A 1 100 ? -0.132 -17.828 -14.977 1 98.12 100 LEU A CA 1
ATOM 785 C C . LEU A 1 100 ? 0.44 -16.969 -16.094 1 98.12 100 LEU A C 1
ATOM 787 O O . LEU A 1 100 ? 0.567 -15.75 -15.945 1 98.12 100 LEU A O 1
ATOM 791 N N . SER A 1 101 ? 0.682 -17.688 -17.219 1 98.38 101 SER A N 1
ATOM 792 C CA . SER A 1 101 ? 1.107 -16.922 -18.391 1 98.38 101 SER A CA 1
ATOM 793 C C . SER A 1 101 ? -0.021 -16.047 -18.906 1 98.38 101 SER A C 1
ATOM 795 O O . SER A 1 101 ? -1.197 -16.312 -18.672 1 98.38 101 SER A O 1
ATOM 797 N N . PRO A 1 102 ? 0.38 -14.969 -19.656 1 96.62 102 PRO A N 1
ATOM 798 C CA . PRO A 1 102 ? -0.654 -14.047 -20.141 1 96.62 102 PRO A CA 1
ATOM 799 C C . PRO A 1 102 ? -1.708 -14.75 -20.984 1 96.62 102 PRO A C 1
ATOM 801 O O . PRO A 1 102 ? -2.883 -14.375 -20.953 1 96.62 102 PRO A O 1
ATOM 804 N N . ASP A 1 103 ? -1.376 -15.72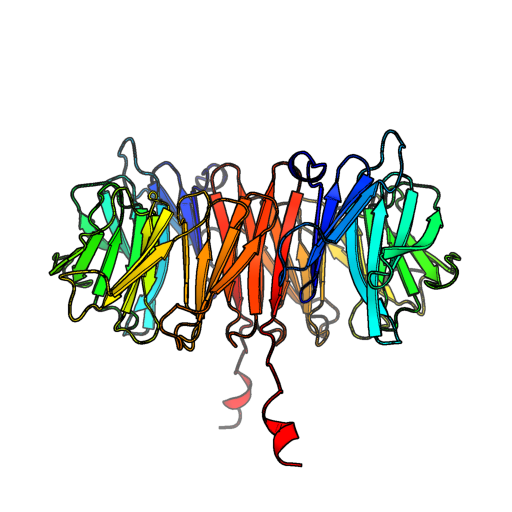7 -21.703 1 96.06 103 ASP A N 1
ATOM 805 C CA . ASP A 1 103 ? -2.332 -16.422 -22.562 1 96.06 103 ASP A CA 1
ATOM 806 C C . ASP A 1 103 ? -2.988 -17.578 -21.812 1 96.06 103 ASP A C 1
ATOM 808 O O . ASP A 1 103 ? -3.752 -18.344 -22.406 1 96.06 103 ASP A O 1
ATOM 812 N N . ARG A 1 104 ? -2.68 -17.859 -20.562 1 96.69 104 ARG A N 1
ATOM 813 C CA . ARG A 1 104 ? -3.283 -18.797 -19.625 1 96.69 104 ARG A CA 1
ATOM 814 C C . ARG A 1 104 ? -2.947 -20.25 -20 1 96.69 104 ARG A C 1
ATOM 816 O O . ARG A 1 104 ? -3.572 -21.172 -19.5 1 96.69 104 ARG A O 1
ATOM 823 N N . LYS A 1 105 ? -1.937 -20.422 -20.797 1 97.19 105 LYS A N 1
ATOM 824 C CA . LYS A 1 105 ? -1.612 -21.766 -21.25 1 97.19 105 LYS A CA 1
ATOM 825 C C . LYS A 1 105 ? -0.556 -22.406 -20.359 1 97.19 105 LYS A C 1
ATOM 827 O O . LYS A 1 105 ? -0.489 -23.641 -20.266 1 97.19 105 LYS A O 1
ATOM 832 N N . LEU A 1 106 ? 0.243 -21.594 -19.844 1 98.44 106 LEU A N 1
ATOM 833 C CA . LEU A 1 106 ? 1.331 -22.062 -18.984 1 98.44 106 LEU A CA 1
ATOM 834 C C . LEU A 1 106 ? 1.215 -21.5 -17.578 1 98.44 106 LEU A C 1
ATOM 836 O O . LEU A 1 106 ? 0.6 -20.453 -17.391 1 98.44 106 LEU A O 1
ATOM 840 N N . ALA A 1 107 ? 1.798 -22.234 -16.609 1 98.62 107 ALA A N 1
ATOM 841 C CA . ALA A 1 107 ? 1.924 -21.734 -15.242 1 98.62 107 ALA A CA 1
ATOM 842 C C . ALA A 1 107 ? 3.305 -22.047 -14.672 1 98.62 107 ALA A C 1
ATOM 844 O O . ALA A 1 107 ? 3.848 -23.125 -14.898 1 98.62 107 ALA A O 1
ATOM 845 N N . VAL A 1 108 ? 3.82 -21.078 -14.031 1 98.88 108 VAL A N 1
ATOM 846 C CA . VAL A 1 108 ? 5.043 -21.281 -13.258 1 98.88 108 VAL A CA 1
ATOM 847 C C . VAL A 1 108 ? 4.688 -21.609 -11.805 1 98.88 108 VAL A C 1
ATOM 849 O O . VAL A 1 108 ? 3.887 -20.922 -11.188 1 98.88 108 VAL A O 1
ATOM 852 N N . ILE A 1 109 ? 5.273 -22.703 -11.266 1 98.81 109 ILE A N 1
ATOM 853 C CA . ILE A 1 109 ? 5.051 -23.141 -9.891 1 98.81 109 ILE A CA 1
ATOM 854 C C . ILE A 1 109 ? 6.363 -23.109 -9.117 1 98.81 109 ILE A C 1
ATOM 856 O O . ILE A 1 109 ? 7.363 -23.688 -9.547 1 98.81 109 ILE A O 1
ATOM 860 N N . VAL A 1 110 ? 6.348 -22.453 -8.008 1 98.88 110 VAL A N 1
ATOM 861 C CA . VAL A 1 110 ? 7.531 -22.438 -7.156 1 98.88 110 VAL A CA 1
ATOM 862 C C . VAL A 1 110 ? 7.137 -22.734 -5.711 1 98.88 110 VAL A C 1
ATOM 864 O O . VAL A 1 110 ? 5.996 -22.484 -5.309 1 98.88 110 VAL A O 1
ATOM 867 N N . GLY A 1 111 ? 8.055 -23.297 -4.922 1 98.81 111 GLY A N 1
ATOM 868 C CA . GLY A 1 111 ? 7.762 -23.672 -3.547 1 98.81 111 GLY A CA 1
ATOM 869 C C . GLY A 1 111 ? 8.969 -24.234 -2.811 1 98.81 111 GLY A C 1
ATOM 870 O O . GLY A 1 111 ? 10.07 -23.703 -2.93 1 98.81 111 GLY A O 1
ATOM 871 N N . ASP A 1 112 ? 8.656 -25.266 -1.975 1 98.56 112 ASP A N 1
ATOM 872 C CA . ASP A 1 112 ? 9.695 -25.781 -1.099 1 98.56 112 ASP A CA 1
ATOM 873 C C . ASP A 1 112 ? 10.578 -26.797 -1.837 1 98.56 112 ASP A C 1
ATOM 875 O O . ASP A 1 112 ? 10.812 -27.906 -1.351 1 98.56 112 ASP A O 1
ATOM 879 N N . ASP A 1 113 ? 11.047 -26.422 -2.865 1 98.62 113 ASP A N 1
ATOM 880 C CA . ASP A 1 113 ? 12.055 -27.062 -3.699 1 98.62 113 ASP A CA 1
ATOM 881 C C . ASP A 1 113 ? 12.891 -26.016 -4.449 1 98.62 113 ASP A C 1
ATOM 883 O O . ASP A 1 113 ? 12.352 -25.016 -4.93 1 98.62 113 ASP A O 1
ATOM 887 N N . PRO A 1 114 ? 14.172 -26.234 -4.527 1 98.44 114 PRO A N 1
ATOM 888 C CA . PRO A 1 114 ? 14.984 -25.266 -5.254 1 98.44 114 PRO A CA 1
ATOM 889 C C . PRO A 1 114 ? 14.602 -25.156 -6.727 1 98.44 114 PRO A C 1
ATOM 891 O O . PRO A 1 114 ? 14.82 -24.109 -7.352 1 98.44 114 PRO A O 1
ATOM 894 N N . ASN A 1 115 ? 14.094 -26.203 -7.25 1 98.62 115 ASN A N 1
ATOM 895 C CA . ASN A 1 115 ? 13.68 -26.203 -8.648 1 98.62 115 ASN A CA 1
ATOM 896 C C . ASN A 1 115 ? 12.211 -25.812 -8.797 1 98.62 115 ASN A C 1
ATOM 898 O O . ASN A 1 115 ? 11.336 -26.438 -8.203 1 98.62 115 ASN A O 1
ATOM 902 N N . GLY A 1 116 ? 11.961 -24.781 -9.57 1 98.69 116 GLY A N 1
ATOM 903 C CA . GLY A 1 116 ? 10.594 -24.484 -9.992 1 98.69 116 GLY A CA 1
ATOM 904 C C . GLY A 1 116 ? 10.133 -25.375 -11.141 1 98.69 116 GLY A C 1
ATOM 905 O O . GLY A 1 116 ? 10.906 -26.172 -11.664 1 98.69 116 GLY A O 1
ATOM 906 N N . LEU A 1 117 ? 8.867 -25.203 -11.508 1 98.81 117 LEU A N 1
ATOM 907 C CA . LEU A 1 117 ? 8.297 -25.969 -12.609 1 98.81 117 LEU A CA 1
ATOM 908 C C . LEU A 1 117 ? 7.539 -25.047 -13.57 1 98.81 117 LEU A C 1
ATOM 910 O O . LEU A 1 117 ? 6.863 -24.109 -13.141 1 98.81 117 LEU A O 1
ATOM 914 N N . LEU A 1 118 ? 7.75 -25.328 -14.797 1 98.88 118 LEU A N 1
ATOM 915 C CA . LEU A 1 118 ? 6.812 -24.859 -15.812 1 98.88 118 LEU A CA 1
ATOM 916 C C . LEU A 1 118 ? 5.836 -25.969 -16.203 1 98.88 118 LEU A C 1
ATOM 918 O O . LEU A 1 118 ? 6.25 -27.062 -16.594 1 98.88 118 LEU A O 1
ATOM 922 N N . ILE A 1 119 ? 4.535 -25.688 -16.109 1 98.75 119 ILE A N 1
ATOM 923 C CA . ILE A 1 119 ? 3.555 -26.734 -16.359 1 98.75 119 ILE A CA 1
ATOM 924 C C . ILE A 1 119 ? 2.564 -26.266 -17.422 1 98.75 119 ILE A C 1
ATOM 926 O O . ILE A 1 119 ? 2.439 -25.078 -17.688 1 98.75 119 ILE A O 1
ATOM 930 N N . ASP A 1 120 ? 1.96 -27.234 -18.016 1 98.44 120 ASP A N 1
ATOM 931 C CA . ASP A 1 120 ? 0.757 -26.969 -18.797 1 98.44 120 ASP A CA 1
ATOM 932 C C . ASP A 1 120 ? -0.425 -26.625 -17.891 1 98.44 120 ASP A C 1
ATOM 934 O O . ASP A 1 120 ? -0.835 -27.438 -17.062 1 98.44 120 ASP A O 1
ATOM 938 N N . ALA A 1 121 ? -1.03 -25.484 -18.031 1 97.44 121 ALA A N 1
ATOM 939 C CA . ALA A 1 121 ? -2.029 -24.984 -17.094 1 97.44 121 ALA A CA 1
ATOM 940 C C . ALA A 1 121 ? -3.344 -25.75 -17.234 1 97.44 121 ALA A C 1
ATOM 942 O O . ALA A 1 121 ? -4.203 -25.688 -16.359 1 97.44 121 ALA A O 1
ATOM 943 N N . ASN A 1 122 ? -3.484 -26.359 -18.312 1 95.81 122 ASN A N 1
ATOM 944 C CA . ASN A 1 122 ? -4.715 -27.109 -18.516 1 95.81 122 ASN A CA 1
ATOM 945 C C . ASN A 1 122 ? -4.617 -28.516 -17.938 1 95.81 122 ASN A C 1
ATOM 947 O O . ASN A 1 122 ? -5.516 -28.969 -17.219 1 95.81 122 ASN A O 1
ATOM 951 N N . SER A 1 123 ? -3.564 -29.188 -18.156 1 96.81 123 SER A N 1
ATOM 952 C CA . SER A 1 123 ? -3.443 -30.578 -17.75 1 96.81 123 SER A CA 1
ATOM 953 C C . SER A 1 123 ? -2.725 -30.703 -16.406 1 96.81 123 SER A C 1
ATOM 955 O O . SER A 1 123 ? -2.83 -31.734 -15.742 1 96.81 123 SER A O 1
ATOM 957 N N . GLY A 1 124 ? -1.898 -29.797 -16.078 1 97.19 124 GLY A N 1
ATOM 958 C CA . GLY A 1 124 ? -1.076 -29.875 -14.883 1 97.19 124 GLY A CA 1
ATOM 959 C C . GLY A 1 124 ? 0.231 -30.609 -15.109 1 97.19 124 GLY A C 1
ATOM 960 O O . GLY A 1 124 ? 1.052 -30.719 -14.195 1 97.19 124 GLY A O 1
ATOM 961 N N . LYS A 1 125 ? 0.428 -31.047 -16.312 1 97.94 125 LYS A N 1
ATOM 962 C CA . LYS A 1 125 ? 1.646 -31.797 -16.625 1 97.94 125 LYS A CA 1
ATOM 963 C C . LYS A 1 125 ? 2.873 -30.891 -16.547 1 97.94 125 LYS A C 1
ATOM 965 O O . LYS A 1 125 ? 2.857 -29.766 -17.062 1 97.94 125 LYS A O 1
ATOM 970 N N . THR A 1 126 ? 3.891 -31.438 -15.93 1 98.31 126 THR A N 1
ATOM 971 C CA . THR A 1 126 ? 5.152 -30.703 -15.883 1 98.31 126 THR A CA 1
ATOM 972 C C . THR A 1 126 ? 5.836 -30.734 -17.25 1 98.31 126 THR A C 1
ATOM 974 O O . THR A 1 126 ? 6.074 -31.812 -17.812 1 98.31 126 THR A O 1
ATOM 977 N N . LEU A 1 127 ? 6.121 -29.578 -17.766 1 98.38 127 LEU A N 1
ATOM 978 C CA . LEU A 1 127 ? 6.789 -29.453 -19.047 1 98.38 127 LEU A CA 1
ATOM 979 C C . LEU A 1 127 ? 8.297 -29.312 -18.875 1 98.38 127 LEU A C 1
ATOM 981 O O . LEU A 1 127 ? 9.07 -29.891 -19.641 1 98.38 127 LEU A O 1
ATOM 985 N N . HIS A 1 128 ? 8.727 -28.562 -17.875 1 98.31 128 HIS A N 1
ATOM 986 C CA . HIS A 1 128 ? 10.148 -28.328 -17.609 1 98.31 128 HIS A CA 1
ATOM 987 C C . HIS A 1 128 ? 10.398 -28.047 -16.141 1 98.31 128 HIS A C 1
ATOM 989 O O . HIS A 1 128 ? 9.547 -27.469 -15.453 1 98.31 128 HIS A O 1
ATOM 995 N N . SER A 1 129 ? 11.547 -28.469 -15.664 1 98.38 129 SER A N 1
ATOM 996 C CA . SER A 1 129 ? 12.07 -28.031 -14.375 1 98.38 129 SER A CA 1
ATOM 997 C C . SER A 1 129 ? 12.984 -26.828 -14.523 1 98.38 129 SER A C 1
ATOM 999 O O . SER A 1 129 ? 13.766 -26.75 -15.469 1 98.38 129 SER A O 1
ATOM 1001 N N . LEU A 1 130 ? 12.828 -25.922 -13.664 1 98.69 130 LEU A N 1
ATOM 1002 C CA . LEU A 1 130 ? 13.664 -24.734 -13.648 1 98.69 130 LEU A CA 1
ATOM 1003 C C . LEU A 1 130 ? 14.812 -24.875 -12.664 1 98.69 130 LEU A C 1
ATOM 1005 O O . LEU A 1 130 ? 14.633 -24.719 -11.453 1 98.69 130 LEU A O 1
ATOM 1009 N N . LYS A 1 131 ? 15.969 -25.062 -13.164 1 98.56 131 LYS A N 1
ATOM 1010 C CA . LYS A 1 131 ? 17.141 -25.297 -12.32 1 98.56 131 LYS A CA 1
ATOM 1011 C C . LYS A 1 131 ? 18.047 -24.062 -12.281 1 98.56 131 LYS A C 1
ATOM 1013 O O . LYS A 1 131 ? 18.344 -23.484 -13.32 1 98.56 131 LYS A O 1
ATOM 1018 N N . GLY A 1 132 ? 18.438 -23.703 -11.102 1 98.19 132 GLY A N 1
ATOM 1019 C CA . GLY A 1 132 ? 19.344 -22.578 -10.969 1 98.19 132 GLY A CA 1
ATOM 1020 C C . GLY A 1 132 ? 19.359 -21.984 -9.57 1 98.19 132 GLY A C 1
ATOM 1021 O O . GLY A 1 132 ? 20.422 -21.656 -9.031 1 98.19 132 GLY A O 1
ATOM 1022 N N . HIS A 1 133 ? 18.219 -21.875 -8.961 1 98.56 133 HIS A N 1
ATOM 1023 C CA . HIS A 1 133 ? 18.125 -21.359 -7.605 1 98.56 133 HIS A CA 1
ATOM 1024 C C . HIS A 1 133 ? 18.75 -22.312 -6.602 1 98.56 133 HIS A C 1
ATOM 1026 O O . HIS A 1 133 ? 18.859 -23.516 -6.863 1 98.56 133 HIS A O 1
ATOM 1032 N N . PHE A 1 134 ? 19.094 -21.766 -5.406 1 98.31 134 PHE A N 1
ATOM 1033 C CA . PHE A 1 134 ? 19.797 -22.578 -4.426 1 98.31 134 PHE A CA 1
ATOM 1034 C C . PHE A 1 134 ? 18.938 -22.797 -3.184 1 98.31 134 PHE A C 1
ATOM 1036 O O . PHE A 1 134 ? 19.391 -23.359 -2.191 1 98.31 134 PHE A O 1
ATOM 1043 N N . ASP A 1 135 ? 17.766 -22.312 -3.172 1 98.62 135 ASP A N 1
ATOM 1044 C CA . ASP A 1 135 ? 16.828 -22.422 -2.055 1 98.62 135 ASP A CA 1
ATOM 1045 C C . ASP A 1 135 ? 15.383 -22.375 -2.539 1 98.62 135 ASP A C 1
ATOM 1047 O O . ASP A 1 135 ? 15.094 -22.688 -3.697 1 98.62 135 ASP A O 1
ATOM 1051 N N . TYR A 1 136 ? 14.469 -22.094 -1.62 1 98.81 136 TYR A N 1
ATOM 1052 C CA . TYR A 1 136 ? 13.047 -22.109 -1.946 1 98.81 136 TYR A CA 1
ATOM 1053 C C . TYR A 1 136 ? 12.617 -20.781 -2.576 1 98.81 136 TYR A C 1
ATOM 1055 O O . TYR A 1 136 ? 13.086 -19.719 -2.174 1 98.81 136 TYR A O 1
ATOM 1063 N N . SER A 1 137 ? 11.781 -20.875 -3.576 1 98.75 137 SER A N 1
ATOM 1064 C CA . SER A 1 137 ? 11.234 -19.688 -4.23 1 98.75 137 SER A CA 1
ATOM 1065 C C . SER A 1 137 ? 9.867 -19.328 -3.654 1 98.75 137 SER A C 1
ATOM 1067 O O . SER A 1 137 ? 9.07 -20.203 -3.328 1 98.75 137 SER A O 1
ATOM 1069 N N . PHE A 1 138 ? 9.602 -17.953 -3.586 1 98.06 138 PHE A N 1
ATOM 1070 C CA . PHE A 1 138 ? 8.383 -17.469 -2.951 1 98.06 138 PHE A CA 1
ATOM 1071 C C . PHE A 1 138 ? 7.629 -16.516 -3.881 1 98.06 138 PHE A C 1
ATOM 1073 O O . PHE A 1 138 ? 6.535 -16.062 -3.553 1 98.06 138 PHE A O 1
ATOM 1080 N N . ALA A 1 139 ? 8.195 -16.234 -4.98 1 98.44 139 ALA A N 1
ATOM 1081 C CA . ALA A 1 139 ? 7.562 -15.312 -5.914 1 98.44 139 ALA A CA 1
ATOM 1082 C C . ALA A 1 139 ? 7.789 -15.742 -7.359 1 98.44 139 ALA A C 1
ATOM 1084 O O . ALA A 1 139 ? 8.805 -16.359 -7.676 1 98.44 139 ALA A O 1
ATOM 1085 N N . SER A 1 140 ? 6.879 -15.375 -8.188 1 98.88 140 SER A N 1
ATOM 1086 C CA . SER A 1 140 ? 6.969 -15.555 -9.633 1 98.88 140 SER A CA 1
ATOM 1087 C C . SER A 1 140 ? 6.094 -14.547 -10.367 1 98.88 140 SER A C 1
ATOM 1089 O O . SER A 1 140 ? 5.109 -14.055 -9.812 1 98.88 140 SER A O 1
ATOM 1091 N N . ALA A 1 141 ? 6.469 -14.25 -11.555 1 98.75 141 ALA A N 1
ATOM 1092 C CA . ALA A 1 141 ? 5.699 -13.312 -12.367 1 98.75 141 ALA A CA 1
ATOM 1093 C C . ALA A 1 141 ? 6.055 -13.461 -13.844 1 98.75 141 ALA A C 1
ATOM 1095 O O . ALA A 1 141 ? 7.227 -13.602 -14.203 1 98.75 141 ALA A O 1
ATOM 1096 N N . TRP A 1 142 ? 5.039 -13.359 -14.695 1 98.75 142 TRP A N 1
ATOM 1097 C CA . TRP A 1 142 ? 5.258 -13.352 -16.141 1 98.75 142 TRP A CA 1
ATOM 1098 C C . TRP A 1 142 ? 5.41 -11.93 -16.656 1 98.75 142 TRP A C 1
ATOM 1100 O O . TRP A 1 142 ? 4.695 -11.023 -16.234 1 98.75 142 TRP A O 1
ATOM 1110 N N . SER A 1 143 ? 6.336 -11.82 -17.531 1 98.56 143 SER A N 1
ATOM 1111 C CA . SER A 1 143 ? 6.324 -10.617 -18.359 1 98.56 143 SER A CA 1
ATOM 1112 C C . SER A 1 143 ? 5.09 -10.578 -19.25 1 98.56 143 SER A C 1
ATOM 1114 O O . SER A 1 143 ? 4.621 -11.625 -19.719 1 98.56 143 SER A O 1
ATOM 1116 N N . PRO A 1 144 ? 4.637 -9.344 -19.516 1 97.25 144 PRO A N 1
ATOM 1117 C CA . PRO A 1 144 ? 3.457 -9.273 -20.375 1 97.25 144 PRO A CA 1
ATOM 1118 C C . PRO A 1 144 ? 3.734 -9.773 -21.797 1 97.25 144 PRO A C 1
ATOM 1120 O O . PRO A 1 144 ? 2.799 -10.047 -22.547 1 97.25 144 PRO A O 1
ATOM 1123 N N . ASP A 1 145 ? 4.91 -9.914 -22.172 1 95.88 145 ASP A N 1
ATOM 1124 C CA . ASP A 1 145 ? 5.25 -10.375 -23.516 1 95.88 145 ASP A CA 1
ATOM 1125 C C . ASP A 1 145 ? 4.93 -11.859 -23.688 1 95.88 145 ASP A C 1
ATOM 1127 O O . ASP A 1 145 ? 4.91 -12.375 -24.812 1 95.88 145 ASP A O 1
ATOM 1131 N N . GLY A 1 146 ? 4.738 -12.594 -22.594 1 97.44 146 GLY A N 1
ATOM 1132 C CA . GLY A 1 146 ? 4.355 -13.992 -22.625 1 97.44 146 GLY A CA 1
ATOM 1133 C C . GLY A 1 146 ? 5.516 -14.922 -22.922 1 97.44 146 GLY A C 1
ATOM 1134 O O . GLY A 1 146 ? 5.324 -16.125 -23.078 1 97.44 146 GLY A O 1
ATOM 1135 N N . ARG A 1 147 ? 6.699 -14.375 -22.969 1 97.56 147 ARG A N 1
ATOM 1136 C CA . ARG A 1 147 ? 7.871 -15.164 -23.344 1 97.56 147 ARG A CA 1
ATOM 1137 C C . ARG A 1 147 ? 8.805 -15.352 -22.156 1 97.56 147 ARG A C 1
ATOM 1139 O O . ARG A 1 147 ? 9.43 -16.406 -22.016 1 97.56 147 ARG A O 1
ATOM 1146 N N . THR A 1 148 ? 8.906 -14.352 -21.375 1 98.56 148 THR A N 1
ATOM 1147 C CA . THR A 1 148 ? 9.82 -14.406 -20.234 1 98.56 148 THR A CA 1
ATOM 1148 C C . THR A 1 148 ? 9.055 -14.336 -18.922 1 98.56 148 THR A C 1
ATOM 1150 O O . THR A 1 148 ? 7.918 -13.859 -18.891 1 98.56 148 THR A O 1
ATOM 1153 N N . PHE A 1 149 ? 9.617 -14.898 -17.875 1 98.81 149 PHE A N 1
ATOM 1154 C CA . PHE A 1 149 ? 9.07 -14.812 -16.531 1 98.81 149 PHE A CA 1
ATOM 1155 C C . PHE A 1 149 ? 10.195 -14.781 -15.492 1 98.81 149 PHE A C 1
ATOM 1157 O O . PHE A 1 149 ? 11.359 -15.016 -15.828 1 98.81 149 PHE A O 1
ATOM 1164 N N . ALA A 1 150 ? 9.844 -14.391 -14.297 1 98.94 150 ALA A N 1
ATOM 1165 C CA . ALA A 1 150 ? 10.805 -14.234 -13.211 1 98.94 150 ALA A CA 1
ATOM 1166 C C . ALA A 1 150 ? 10.43 -15.102 -12.016 1 98.94 150 ALA A C 1
ATOM 1168 O O . ALA A 1 150 ? 9.25 -15.359 -11.773 1 98.94 150 ALA A O 1
ATOM 1169 N N . THR A 1 151 ? 11.391 -15.602 -11.312 1 98.94 151 THR A N 1
ATOM 1170 C CA . THR A 1 151 ? 11.227 -16.297 -10.047 1 98.94 151 THR A CA 1
ATOM 1171 C C . THR A 1 151 ? 12.062 -15.633 -8.953 1 98.94 151 THR A C 1
ATOM 1173 O O . THR A 1 151 ? 13.203 -15.227 -9.203 1 98.94 151 THR A O 1
ATOM 1176 N N . GLY A 1 152 ? 11.516 -15.453 -7.793 1 98.88 152 GLY A N 1
ATOM 1177 C CA . GLY A 1 152 ? 12.18 -14.859 -6.641 1 98.88 152 GLY A CA 1
ATOM 1178 C C . GLY A 1 152 ? 12.453 -15.859 -5.531 1 98.88 152 GLY A C 1
ATOM 1179 O O . GLY A 1 152 ? 11.555 -16.609 -5.125 1 98.88 152 GLY A O 1
ATOM 1180 N N . ASN A 1 153 ? 13.555 -15.773 -4.98 1 98.81 153 ASN A N 1
ATOM 1181 C CA . ASN A 1 153 ? 14.039 -16.906 -4.191 1 98.81 153 ASN A CA 1
ATOM 1182 C C . ASN A 1 153 ? 14.633 -16.438 -2.863 1 98.81 153 ASN A C 1
ATOM 1184 O O . ASN A 1 153 ? 15.008 -15.273 -2.721 1 98.81 153 ASN A O 1
ATOM 1188 N N . GLN A 1 154 ? 14.664 -17.344 -1.892 1 98.5 154 GLN A N 1
ATOM 1189 C CA . GLN A 1 154 ? 15.297 -17.172 -0.587 1 98.5 154 GLN A CA 1
ATOM 1190 C C . GLN A 1 154 ? 16.797 -16.969 -0.726 1 98.5 154 GLN A C 1
ATOM 1192 O O . GLN A 1 154 ? 17.453 -16.453 0.183 1 98.5 154 GLN A O 1
ATOM 1197 N N . ASP A 1 155 ? 17.453 -17.406 -1.753 1 98.38 155 ASP A N 1
ATOM 1198 C CA . ASP A 1 155 ? 18.875 -17.219 -1.981 1 98.38 155 ASP A CA 1
ATOM 1199 C C . ASP A 1 155 ? 19.203 -15.773 -2.35 1 98.38 155 ASP A C 1
ATOM 1201 O O . ASP A 1 155 ? 20.297 -15.484 -2.85 1 98.38 155 ASP A O 1
ATOM 1205 N N . LYS A 1 156 ? 18.219 -14.922 -2.289 1 98.25 156 LYS A N 1
ATOM 1206 C CA . LYS A 1 156 ? 18.312 -13.477 -2.451 1 98.25 156 LYS A CA 1
ATOM 1207 C C . LYS A 1 156 ? 18.391 -13.094 -3.926 1 98.25 156 LYS A C 1
ATOM 1209 O O . LYS A 1 156 ? 18.781 -11.969 -4.262 1 98.25 156 LYS A O 1
ATOM 1214 N N . THR A 1 157 ? 18.016 -14.023 -4.797 1 98.56 157 THR A N 1
ATOM 1215 C CA . THR A 1 157 ? 18.094 -13.688 -6.215 1 98.56 157 THR A CA 1
ATOM 1216 C C . THR A 1 157 ? 16.719 -13.789 -6.863 1 98.56 157 THR A C 1
ATOM 1218 O O . THR A 1 157 ? 15.828 -14.484 -6.355 1 98.56 157 THR A O 1
ATOM 1221 N N . CYS A 1 158 ? 16.594 -13.062 -7.867 1 98.81 158 CYS A N 1
ATOM 1222 C CA . CYS A 1 158 ? 15.555 -13.203 -8.875 1 98.81 158 CYS A CA 1
ATOM 1223 C C . CYS A 1 158 ? 16.141 -13.68 -10.203 1 98.81 158 CYS A C 1
ATOM 1225 O O . CYS A 1 158 ? 17.109 -13.102 -10.703 1 98.81 158 CYS A O 1
ATOM 1227 N N . ARG A 1 159 ? 15.586 -14.695 -10.758 1 98.88 159 ARG A N 1
ATOM 1228 C CA . ARG A 1 159 ? 16.062 -15.188 -12.047 1 98.88 159 ARG A CA 1
ATOM 1229 C C . ARG A 1 159 ? 15.023 -14.922 -13.141 1 98.88 159 ARG A C 1
ATOM 1231 O O . ARG A 1 159 ? 13.828 -15.117 -12.93 1 98.88 159 ARG A O 1
ATOM 1238 N N . ILE A 1 160 ? 15.57 -14.508 -14.258 1 98.88 160 ILE A N 1
ATOM 1239 C CA . ILE A 1 160 ? 14.742 -14.312 -15.445 1 98.88 160 ILE A CA 1
ATOM 1240 C C . ILE A 1 160 ? 14.875 -15.523 -16.375 1 98.88 160 ILE A C 1
ATOM 1242 O O . ILE A 1 160 ? 15.984 -15.953 -16.688 1 98.88 160 ILE A O 1
ATOM 1246 N N . TRP A 1 161 ? 13.766 -16.031 -16.812 1 98.81 161 TRP A N 1
ATOM 1247 C CA . TRP A 1 161 ? 13.719 -17.219 -17.656 1 98.81 161 TRP A CA 1
ATOM 1248 C C . TRP A 1 161 ? 13.07 -16.906 -19 1 98.81 161 TRP A C 1
ATOM 1250 O O . TRP A 1 161 ? 12.156 -16.078 -19.078 1 98.81 161 TRP A O 1
ATOM 1260 N N . ASP A 1 162 ? 13.555 -17.594 -20 1 98.5 162 ASP A N 1
ATOM 1261 C CA . ASP A 1 162 ? 12.898 -17.625 -21.297 1 98.5 162 ASP A CA 1
ATOM 1262 C C . ASP A 1 162 ? 12.164 -18.953 -21.516 1 98.5 162 ASP A C 1
ATOM 1264 O O . ASP A 1 162 ? 12.789 -20.016 -21.531 1 98.5 162 ASP A O 1
ATOM 1268 N N . ALA A 1 163 ? 10.898 -18.938 -21.688 1 98.31 163 ALA A N 1
ATOM 1269 C CA . ALA A 1 163 ? 10.07 -20.141 -21.766 1 98.31 163 ALA A CA 1
ATOM 1270 C C . ALA A 1 163 ? 10.469 -21 -22.953 1 98.31 163 ALA A C 1
ATOM 1272 O O . ALA A 1 163 ? 10.156 -22.203 -23 1 98.31 163 ALA A O 1
ATOM 1273 N N . ARG A 1 164 ? 11.125 -20.438 -23.953 1 96.06 164 ARG A N 1
ATOM 1274 C CA . ARG A 1 164 ? 11.492 -21.156 -25.172 1 96.06 164 ARG A CA 1
ATOM 1275 C C . ARG A 1 164 ? 12.789 -21.938 -24.984 1 96.06 164 ARG A C 1
ATOM 1277 O O . ARG A 1 164 ? 13.102 -22.828 -25.766 1 96.06 164 ARG A O 1
ATOM 1284 N N . ASN A 1 165 ? 13.5 -21.547 -24 1 97.19 165 ASN A N 1
ATOM 1285 C CA . ASN A 1 165 ? 14.75 -22.219 -23.625 1 97.19 165 ASN A CA 1
ATOM 1286 C C . ASN A 1 165 ? 15 -22.141 -22.125 1 97.19 165 ASN A C 1
ATOM 1288 O O . ASN A 1 165 ? 15.477 -21.125 -21.625 1 97.19 165 ASN A O 1
ATOM 1292 N N . LEU A 1 166 ? 14.766 -23.312 -21.469 1 97.69 166 LEU A N 1
ATOM 1293 C CA . LEU A 1 166 ? 14.773 -23.281 -20.016 1 97.69 166 LEU A CA 1
ATOM 1294 C C . LEU A 1 166 ? 15.961 -24.078 -19.453 1 97.69 166 LEU A C 1
ATOM 1296 O O . LEU A 1 166 ? 15.945 -24.5 -18.297 1 97.69 166 LEU A O 1
ATOM 1300 N N . SER A 1 167 ? 16.969 -24.312 -20.312 1 96.5 167 SER A N 1
ATOM 1301 C CA . SER A 1 167 ? 18.172 -25.031 -19.891 1 96.5 167 SER A CA 1
ATOM 1302 C C . SER A 1 167 ? 18.938 -24.234 -18.828 1 96.5 167 SER A C 1
ATOM 1304 O O . SER A 1 167 ? 19.625 -24.812 -18 1 96.5 167 SER A O 1
ATOM 1306 N N . LYS A 1 168 ? 18.812 -22.891 -18.938 1 97.12 168 LYS A N 1
ATOM 1307 C CA . LYS A 1 168 ? 19.391 -21.984 -17.953 1 97.12 168 LYS A CA 1
ATOM 1308 C C . LYS A 1 168 ? 18.594 -20.672 -17.891 1 97.12 168 LYS A C 1
ATOM 1310 O O . LYS A 1 168 ? 17.875 -20.328 -18.828 1 97.12 168 LYS A O 1
ATOM 1315 N N . SER A 1 169 ? 18.797 -20 -16.781 1 98.38 169 SER A N 1
ATOM 1316 C CA . SER A 1 169 ? 18.172 -18.688 -16.703 1 98.38 169 SER A CA 1
ATOM 1317 C C . SER A 1 169 ? 18.906 -17.672 -17.578 1 98.38 169 SER A C 1
ATOM 1319 O O . SER A 1 169 ? 20.109 -17.781 -17.797 1 98.38 169 SER A O 1
ATOM 1321 N N . LEU A 1 170 ? 18.188 -16.672 -18.062 1 98.19 170 LEU A N 1
ATOM 1322 C CA . LEU A 1 170 ? 18.734 -15.602 -18.891 1 98.19 170 LEU A CA 1
ATOM 1323 C C . LEU A 1 170 ? 19.547 -14.633 -18.031 1 98.19 170 LEU A C 1
ATOM 1325 O O . LEU A 1 170 ? 20.625 -14.172 -18.453 1 98.19 170 LEU A O 1
ATOM 1329 N N . HIS A 1 171 ? 19.047 -14.234 -16.906 1 98.44 171 HIS A N 1
ATOM 1330 C CA . HIS A 1 171 ? 19.656 -13.281 -15.984 1 98.44 171 HIS A CA 1
ATOM 1331 C C . HIS A 1 171 ? 19.5 -13.727 -14.539 1 98.44 171 HIS A C 1
ATOM 1333 O O . HIS A 1 171 ? 18.578 -14.461 -14.203 1 98.44 171 HIS A O 1
ATOM 1339 N N . VAL A 1 172 ? 20.453 -13.359 -13.734 1 98.62 172 VAL A N 1
ATOM 1340 C CA . VAL A 1 172 ? 20.406 -13.484 -12.281 1 98.62 172 VAL A CA 1
ATOM 1341 C C . VAL A 1 172 ? 20.5 -12.102 -11.641 1 98.62 172 VAL A C 1
ATOM 1343 O O . VAL A 1 172 ? 21.531 -11.438 -11.719 1 98.62 172 VAL A O 1
ATOM 1346 N N . LEU A 1 173 ? 19.422 -11.703 -11.086 1 98.69 173 LEU A N 1
ATOM 1347 C CA . LEU A 1 173 ? 19.344 -10.398 -10.422 1 98.69 173 LEU A CA 1
ATOM 1348 C C . LEU A 1 173 ? 19.469 -10.547 -8.914 1 98.69 173 LEU A C 1
ATOM 1350 O O . LEU A 1 173 ? 18.75 -11.344 -8.297 1 98.69 173 LEU A O 1
ATOM 1354 N N . ARG A 1 174 ? 20.297 -9.781 -8.297 1 97.81 174 ARG A N 1
ATOM 1355 C CA . ARG A 1 174 ? 20.609 -9.992 -6.887 1 97.81 174 ARG A CA 1
ATOM 1356 C C . ARG A 1 174 ? 20 -8.891 -6.023 1 97.81 174 ARG A C 1
ATOM 1358 O O . ARG A 1 174 ? 20.031 -7.715 -6.391 1 97.81 174 ARG A O 1
ATOM 1365 N N . GLY A 1 175 ? 19.406 -9.289 -4.906 1 96.38 175 GLY A N 1
ATOM 1366 C CA . GLY A 1 175 ? 19 -8.344 -3.879 1 96.38 175 GLY A CA 1
ATOM 1367 C C . GLY A 1 175 ? 20.109 -7.988 -2.91 1 96.38 175 GLY A C 1
ATOM 1368 O O . GLY A 1 175 ? 21.281 -8.273 -3.17 1 96.38 175 GLY A O 1
ATOM 1369 N N . ASN A 1 176 ? 19.766 -7.375 -1.825 1 93.12 176 ASN A N 1
ATOM 1370 C CA . ASN A 1 176 ? 20.75 -6.883 -0.87 1 93.12 176 ASN A CA 1
ATOM 1371 C C . ASN A 1 176 ? 20.875 -7.809 0.337 1 93.12 176 ASN A C 1
ATOM 1373 O O . ASN A 1 176 ? 21.953 -8.297 0.643 1 93.12 176 ASN A O 1
ATOM 1377 N N . LEU A 1 177 ? 19.734 -8.094 1.02 1 92.19 177 LEU A N 1
ATOM 1378 C CA . LEU A 1 177 ? 19.828 -8.727 2.328 1 92.19 177 LEU A CA 1
ATOM 1379 C C . LEU A 1 177 ? 18.891 -9.922 2.42 1 92.19 177 LEU A C 1
ATOM 1381 O O . LEU A 1 177 ? 19.203 -10.914 3.08 1 92.19 177 LEU A O 1
ATOM 1385 N N . GLY A 1 178 ? 17.766 -9.836 1.812 1 94.44 178 GLY A N 1
ATOM 1386 C CA . GLY A 1 178 ? 16.734 -10.82 2.076 1 94.44 178 GLY A CA 1
ATOM 1387 C C . GLY A 1 178 ? 16.266 -11.539 0.828 1 94.44 178 GLY A C 1
ATOM 1388 O O . GLY A 1 178 ? 16.75 -11.266 -0.273 1 94.44 178 GLY A O 1
ATOM 1389 N N . ALA A 1 179 ? 15.359 -12.555 1.085 1 97.69 179 ALA A N 1
ATOM 1390 C CA . ALA A 1 179 ? 14.695 -13.273 -0 1 97.69 179 ALA A CA 1
ATOM 1391 C C . ALA A 1 179 ? 13.938 -12.305 -0.909 1 97.69 179 ALA A C 1
ATOM 1393 O O . ALA A 1 179 ? 13.578 -11.203 -0.492 1 97.69 179 ALA A O 1
ATOM 1394 N N . ILE A 1 180 ? 13.758 -12.703 -2.172 1 98.44 180 ILE A N 1
ATOM 1395 C CA . ILE A 1 180 ? 12.859 -11.961 -3.043 1 98.44 180 ILE A CA 1
ATOM 1396 C C . ILE A 1 180 ? 11.438 -12.508 -2.9 1 98.44 180 ILE A C 1
ATOM 1398 O O . ILE A 1 180 ? 11.156 -13.641 -3.303 1 98.44 180 ILE A O 1
ATOM 1402 N N . ARG A 1 181 ? 10.508 -11.648 -2.434 1 97.19 181 ARG A N 1
ATOM 1403 C CA . ARG A 1 181 ? 9.203 -12.156 -2.016 1 97.19 181 ARG A CA 1
ATOM 1404 C C . ARG A 1 181 ? 8.102 -11.641 -2.93 1 97.19 181 ARG A C 1
ATOM 1406 O O . ARG A 1 181 ? 6.973 -12.141 -2.893 1 97.19 181 ARG A O 1
ATOM 1413 N N . SER A 1 182 ? 8.391 -10.703 -3.684 1 97.38 182 SER A N 1
ATOM 1414 C CA . SER A 1 182 ? 7.418 -10.148 -4.617 1 97.38 182 SER A CA 1
ATOM 1415 C C . SER A 1 182 ? 8.086 -9.672 -5.902 1 97.38 182 SER A C 1
ATOM 1417 O O . SER A 1 182 ? 9.18 -9.102 -5.859 1 97.38 182 SER A O 1
ATOM 1419 N N . ILE A 1 183 ? 7.441 -9.922 -6.992 1 98.5 183 ILE A N 1
ATOM 1420 C CA . ILE A 1 183 ? 7.895 -9.477 -8.305 1 98.5 183 ILE A CA 1
ATOM 1421 C C . ILE A 1 183 ? 6.719 -8.906 -9.094 1 98.5 183 ILE A C 1
ATOM 1423 O O . ILE A 1 183 ? 5.629 -9.484 -9.102 1 98.5 183 ILE A O 1
ATOM 1427 N N . ARG A 1 184 ? 6.93 -7.777 -9.703 1 97.75 184 ARG A N 1
ATOM 1428 C CA . ARG A 1 184 ? 5.914 -7.176 -10.562 1 97.75 184 ARG A CA 1
ATOM 1429 C C . ARG A 1 184 ? 6.531 -6.621 -11.836 1 97.75 184 ARG A C 1
ATOM 1431 O O . ARG A 1 184 ? 7.559 -5.938 -11.789 1 97.75 184 ARG A O 1
ATOM 1438 N N . PHE A 1 185 ? 5.895 -6.93 -12.984 1 97.56 185 PHE A N 1
ATOM 1439 C CA . PHE A 1 185 ? 6.195 -6.258 -14.242 1 97.56 185 PHE A CA 1
ATOM 1440 C C . PHE A 1 185 ? 5.203 -5.129 -14.5 1 97.56 185 PHE A C 1
ATOM 1442 O O . PHE A 1 185 ? 4.027 -5.238 -14.148 1 97.56 185 PHE A O 1
ATOM 1449 N N . THR A 1 186 ? 5.73 -4.066 -15.086 1 95.56 186 THR A N 1
ATOM 1450 C CA . THR A 1 186 ? 4.789 -3.086 -15.617 1 95.56 186 THR A CA 1
ATOM 1451 C C . THR A 1 186 ? 3.998 -3.672 -16.781 1 95.56 186 THR A C 1
ATOM 1453 O O . THR A 1 186 ? 4.457 -4.605 -17.453 1 95.56 186 THR A O 1
ATOM 1456 N N . SER A 1 187 ? 2.826 -3.062 -17 1 93.31 187 SER A N 1
ATOM 1457 C CA . SER A 1 187 ? 1.932 -3.607 -18.016 1 93.31 187 SER A CA 1
ATOM 1458 C C . SER A 1 187 ? 2.539 -3.488 -19.422 1 93.31 187 SER A C 1
ATOM 1460 O O . SER A 1 187 ? 2.221 -4.277 -20.312 1 93.31 187 SER A O 1
ATOM 1462 N N . ASP A 1 188 ? 3.369 -2.518 -19.656 1 94.12 188 ASP A N 1
ATOM 1463 C CA . ASP A 1 188 ? 4.012 -2.338 -20.953 1 94.12 188 ASP A CA 1
ATOM 1464 C C . ASP A 1 188 ? 5.305 -3.143 -21.031 1 94.12 188 ASP A C 1
ATOM 1466 O O . ASP A 1 188 ? 5.984 -3.129 -22.062 1 94.12 188 ASP A O 1
ATOM 1470 N N . GLY A 1 189 ? 5.684 -3.768 -19.953 1 96.38 189 GLY A N 1
ATOM 1471 C CA . GLY A 1 189 ? 6.848 -4.641 -19.938 1 96.38 189 GLY A CA 1
ATOM 1472 C C . GLY A 1 189 ? 8.164 -3.881 -19.875 1 96.38 189 GLY A C 1
ATOM 1473 O O . GLY A 1 189 ? 9.234 -4.465 -20.062 1 96.38 189 GLY A O 1
ATOM 1474 N N . GLN A 1 190 ? 8.125 -2.635 -19.531 1 95.06 190 GLN A N 1
ATOM 1475 C CA . GLN A 1 190 ? 9.328 -1.808 -19.578 1 95.06 190 GLN A CA 1
ATOM 1476 C C . GLN A 1 190 ? 10.133 -1.91 -18.297 1 95.06 190 GLN A C 1
ATOM 1478 O O . GLN A 1 190 ? 11.352 -1.726 -18.297 1 95.06 190 GLN A O 1
ATOM 1483 N N . PHE A 1 191 ? 9.414 -2.15 -17.203 1 96.31 191 PHE A N 1
ATOM 1484 C CA . PHE A 1 191 ? 10.094 -2.238 -15.914 1 96.31 191 PHE A CA 1
ATOM 1485 C C . PHE A 1 191 ? 9.664 -3.492 -15.156 1 96.31 191 PHE A C 1
ATOM 1487 O O . PHE A 1 191 ? 8.586 -4.035 -15.406 1 96.31 191 PHE A O 1
ATOM 1494 N N . MET A 1 192 ? 10.5 -3.939 -14.32 1 97.81 192 MET A N 1
ATOM 1495 C CA . MET A 1 192 ? 10.219 -4.984 -13.336 1 97.81 192 MET A CA 1
ATOM 1496 C C . MET A 1 192 ? 10.688 -4.562 -11.945 1 97.81 192 MET A C 1
ATOM 1498 O O . MET A 1 192 ? 11.773 -4 -11.797 1 97.81 192 MET A O 1
ATOM 1502 N N . SER A 1 193 ? 9.852 -4.797 -10.992 1 97.88 193 SER A N 1
ATOM 1503 C CA . SER A 1 193 ? 10.273 -4.566 -9.609 1 97.88 193 SER A CA 1
ATOM 1504 C C . SER A 1 193 ? 10.328 -5.875 -8.828 1 97.88 193 SER A C 1
ATOM 1506 O O . SER A 1 193 ? 9.562 -6.801 -9.094 1 97.88 193 SER A O 1
ATOM 1508 N N . MET A 1 194 ? 11.203 -5.992 -7.996 1 98.56 194 MET A N 1
ATOM 1509 C CA . MET A 1 194 ? 11.266 -7.082 -7.027 1 98.56 194 MET A CA 1
A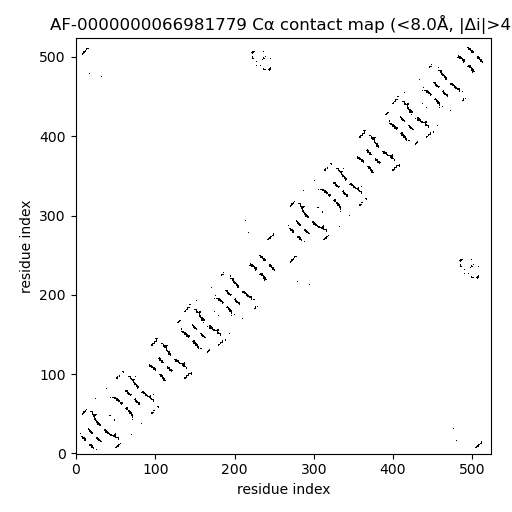TOM 1510 C C . MET A 1 194 ? 11.469 -6.543 -5.613 1 98.56 194 MET A C 1
ATOM 1512 O O . MET A 1 194 ? 12.156 -5.539 -5.422 1 98.56 194 MET A O 1
ATOM 1516 N N . ALA A 1 195 ? 10.867 -7.195 -4.648 1 97.75 195 ALA A N 1
ATOM 1517 C CA . ALA A 1 195 ? 10.898 -6.699 -3.275 1 97.75 195 ALA A CA 1
ATOM 1518 C C . ALA A 1 195 ? 11.461 -7.75 -2.324 1 97.75 195 ALA A C 1
ATOM 1520 O O . ALA A 1 195 ? 11.125 -8.93 -2.43 1 97.75 195 ALA A O 1
ATOM 1521 N N . GLU A 1 196 ? 12.344 -7.289 -1.475 1 97.19 196 GLU A N 1
ATOM 1522 C CA . GLU A 1 196 ? 12.695 -8.055 -0.282 1 97.19 196 GLU A CA 1
ATOM 1523 C C . GLU A 1 196 ? 11.625 -7.918 0.799 1 97.19 196 GLU A C 1
ATOM 1525 O O . GLU A 1 196 ? 10.688 -7.133 0.653 1 97.19 196 GLU A O 1
ATOM 1530 N N . PRO A 1 197 ? 11.727 -8.789 1.884 1 94.31 197 PRO A N 1
ATOM 1531 C CA . PRO A 1 197 ? 10.688 -8.703 2.912 1 94.31 197 PRO A CA 1
ATOM 1532 C C . PRO A 1 197 ? 10.648 -7.344 3.6 1 94.31 197 PRO A C 1
ATOM 1534 O O . PRO A 1 197 ? 9.586 -6.898 4.039 1 94.31 197 PRO A O 1
ATOM 1537 N N . ALA A 1 198 ? 11.844 -6.738 3.707 1 92 198 ALA A N 1
ATOM 1538 C CA . ALA A 1 198 ? 11.945 -5.449 4.383 1 92 198 ALA A CA 1
ATOM 1539 C C . ALA A 1 198 ? 13.016 -4.57 3.736 1 92 198 ALA A C 1
ATOM 1541 O O . ALA A 1 198 ? 13.977 -5.078 3.156 1 92 198 ALA A O 1
ATOM 1542 N N . ASP A 1 199 ? 12.789 -3.248 3.695 1 88.38 199 ASP A N 1
ATOM 1543 C CA . ASP A 1 199 ? 13.773 -2.186 3.512 1 88.38 199 ASP A CA 1
ATOM 1544 C C . ASP A 1 199 ? 14.031 -1.921 2.029 1 88.38 199 ASP A C 1
ATOM 1546 O O . ASP A 1 199 ? 14.266 -0.78 1.627 1 88.38 199 ASP A O 1
ATOM 1550 N N . PHE A 1 200 ? 13.93 -3.033 1.17 1 92.62 200 PHE A N 1
ATOM 1551 C CA . PHE A 1 200 ? 14.461 -2.809 -0.167 1 92.62 200 PHE A CA 1
ATOM 1552 C C . PHE A 1 200 ? 13.461 -3.236 -1.232 1 92.62 200 PHE A C 1
ATOM 1554 O O . PHE A 1 200 ? 12.938 -4.352 -1.186 1 92.62 200 PHE A O 1
ATOM 1561 N N . VAL A 1 201 ? 13.289 -2.375 -2.191 1 95.12 201 VAL A N 1
ATOM 1562 C CA . VAL A 1 201 ? 12.664 -2.656 -3.479 1 95.12 201 VAL A CA 1
ATOM 1563 C C . VAL A 1 201 ? 13.625 -2.307 -4.609 1 95.12 201 VAL A C 1
ATOM 1565 O O . VAL A 1 201 ? 14.305 -1.276 -4.559 1 95.12 201 VAL A O 1
ATOM 1568 N N . HIS A 1 202 ? 13.734 -3.172 -5.562 1 96.19 202 HIS A N 1
ATOM 1569 C CA . HIS A 1 202 ? 14.594 -2.963 -6.727 1 96.19 202 HIS A CA 1
ATOM 1570 C C . HIS A 1 202 ? 13.766 -2.844 -8 1 96.19 202 HIS A C 1
ATOM 1572 O O . HIS A 1 202 ? 12.906 -3.684 -8.266 1 96.19 202 HIS A O 1
ATOM 1578 N N . VAL A 1 203 ? 14.055 -1.81 -8.758 1 95.69 203 VAL A N 1
ATOM 1579 C CA . VAL A 1 203 ? 13.367 -1.599 -10.023 1 95.69 203 VAL A CA 1
ATOM 1580 C C . VAL A 1 203 ? 14.359 -1.719 -11.18 1 95.69 203 VAL A C 1
ATOM 1582 O O . VAL A 1 203 ? 15.391 -1.033 -11.195 1 95.69 203 VAL A O 1
ATOM 1585 N N . PHE A 1 204 ? 14.031 -2.562 -12.125 1 97.25 204 PHE A N 1
ATOM 1586 C CA . PHE A 1 204 ? 14.914 -2.824 -13.258 1 97.25 204 PHE A CA 1
ATOM 1587 C C . PHE A 1 204 ? 14.289 -2.314 -14.555 1 97.25 204 PHE A C 1
ATOM 1589 O O . PHE A 1 204 ? 13.086 -2.457 -14.766 1 97.25 204 PHE A O 1
ATOM 1596 N N . ASP A 1 205 ? 15.133 -1.765 -15.383 1 95.31 205 ASP A N 1
ATOM 1597 C CA . ASP A 1 205 ? 14.766 -1.463 -16.766 1 95.31 205 ASP A CA 1
ATOM 1598 C C . ASP A 1 205 ? 14.906 -2.695 -17.656 1 95.31 205 ASP A C 1
ATOM 1600 O O . ASP A 1 205 ? 16.031 -3.141 -17.922 1 95.31 205 ASP A O 1
ATOM 1604 N N . VAL A 1 206 ? 13.875 -3.201 -18.156 1 96.94 206 VAL A N 1
ATOM 1605 C CA . VAL A 1 206 ? 13.883 -4.418 -18.953 1 96.94 206 VAL A CA 1
ATOM 1606 C C . VAL A 1 206 ? 14.555 -4.145 -20.297 1 96.94 206 VAL A C 1
ATOM 1608 O O . VAL A 1 206 ? 15.273 -4.996 -20.828 1 96.94 206 VAL A O 1
ATOM 1611 N N . GLY A 1 207 ? 14.359 -2.996 -20.828 1 94.88 207 GLY A N 1
ATOM 1612 C CA . GLY A 1 207 ? 14.922 -2.615 -22.125 1 94.88 207 GLY A CA 1
ATOM 1613 C C . GLY A 1 207 ? 16.438 -2.592 -22.125 1 94.88 207 GLY A C 1
ATOM 1614 O O . GLY A 1 207 ? 17.062 -2.719 -23.188 1 94.88 207 GLY A O 1
ATOM 1615 N N . SER A 1 208 ? 17.016 -2.43 -21.062 1 95.25 208 SER A N 1
ATOM 1616 C CA . SER A 1 208 ? 18.469 -2.443 -20.922 1 95.25 208 SER A CA 1
ATOM 1617 C C . SER A 1 208 ? 18.984 -3.848 -20.625 1 95.25 208 SER A C 1
ATOM 1619 O O . SER A 1 208 ? 20.125 -4.02 -20.203 1 95.25 208 SER A O 1
ATOM 1621 N N . ASP A 1 209 ? 18.094 -4.781 -20.797 1 96.88 209 ASP A N 1
ATOM 1622 C CA . ASP A 1 209 ? 18.391 -6.156 -20.422 1 96.88 209 ASP A CA 1
ATOM 1623 C C . ASP A 1 209 ? 18.703 -6.254 -18.922 1 96.88 209 ASP A C 1
ATOM 1625 O O . ASP A 1 209 ? 19.656 -6.938 -18.531 1 96.88 209 ASP A O 1
ATOM 1629 N N . TYR A 1 210 ? 18.094 -5.477 -18.062 1 97.06 210 TYR A N 1
ATOM 1630 C CA . TYR A 1 210 ? 18.094 -5.465 -16.609 1 97.06 210 TYR A CA 1
ATOM 1631 C C . TYR A 1 210 ? 19.422 -4.914 -16.078 1 97.06 210 TYR A C 1
ATOM 1633 O O . TYR A 1 210 ? 19.75 -5.117 -14.898 1 97.06 210 TYR A O 1
ATOM 1641 N N . THR A 1 211 ? 20.172 -4.238 -16.859 1 96.25 211 THR A N 1
ATOM 1642 C CA . THR A 1 211 ? 21.453 -3.711 -16.391 1 96.25 211 THR A CA 1
ATOM 1643 C C . THR A 1 211 ? 21.25 -2.4 -15.641 1 96.25 211 THR A C 1
ATOM 1645 O O . THR A 1 211 ? 22.062 -2.049 -14.781 1 96.25 211 THR A O 1
ATOM 1648 N N . ARG A 1 212 ? 20.281 -1.674 -15.984 1 94 212 ARG A N 1
ATOM 1649 C CA . ARG A 1 212 ? 19.938 -0.465 -15.242 1 94 212 ARG A CA 1
ATOM 1650 C C . ARG A 1 212 ? 18.953 -0.771 -14.125 1 94 212 ARG A C 1
ATOM 1652 O O . ARG A 1 212 ? 17.875 -1.336 -14.367 1 94 212 ARG A O 1
ATOM 1659 N N . ARG A 1 213 ? 19.344 -0.41 -12.953 1 93.38 213 ARG A N 1
ATOM 1660 C CA . ARG A 1 213 ? 18.5 -0.703 -11.797 1 93.38 213 ARG A CA 1
ATOM 1661 C C . ARG A 1 213 ? 18.453 0.483 -10.844 1 93.38 213 ARG A C 1
ATOM 1663 O O . ARG A 1 213 ? 19.422 1.229 -10.719 1 93.38 213 ARG A O 1
ATOM 1670 N N . GLN A 1 214 ? 17.344 0.701 -10.25 1 89.94 214 GLN A N 1
ATOM 1671 C CA . GLN A 1 214 ? 17.188 1.609 -9.125 1 89.94 214 GLN A CA 1
ATOM 1672 C C . GLN A 1 214 ? 16.828 0.848 -7.852 1 89.94 214 GLN A C 1
ATOM 1674 O O . GLN A 1 214 ? 15.945 -0.012 -7.867 1 89.94 214 GLN A O 1
ATOM 1679 N N . GLU A 1 215 ? 17.516 1.155 -6.805 1 90.75 215 GLU A N 1
ATOM 1680 C CA . GLU A 1 215 ? 17.219 0.57 -5.5 1 90.75 215 GLU A CA 1
ATOM 1681 C C . GLU A 1 215 ? 16.5 1.57 -4.598 1 90.75 215 GLU A C 1
ATOM 1683 O O . GLU A 1 215 ? 16.984 2.689 -4.398 1 90.75 215 GLU A O 1
ATOM 1688 N N . LEU A 1 216 ? 15.391 1.192 -4.215 1 88 216 LEU A N 1
ATOM 1689 C CA . LEU A 1 216 ? 14.688 1.938 -3.172 1 88 216 LEU A CA 1
ATOM 1690 C C . LEU A 1 216 ? 15 1.365 -1.793 1 88 216 LEU A C 1
ATOM 1692 O O . LEU A 1 216 ? 14.719 0.194 -1.525 1 88 216 LEU A O 1
ATOM 1696 N N . ASP A 1 217 ? 15.555 2.193 -0.963 1 87.31 217 ASP A N 1
ATOM 1697 C CA . ASP A 1 217 ? 15.969 1.826 0.387 1 87.31 217 ASP A CA 1
ATOM 1698 C C . ASP A 1 217 ? 15.164 2.592 1.436 1 87.31 217 ASP A C 1
ATOM 1700 O O . ASP A 1 217 ? 15.352 3.797 1.613 1 87.31 217 ASP A O 1
ATOM 1704 N N . PHE A 1 218 ? 14.281 1.945 2.072 1 81.94 218 PHE A N 1
ATOM 1705 C CA . PHE A 1 218 ? 13.469 2.586 3.104 1 81.94 218 PHE A CA 1
ATOM 1706 C C . PHE A 1 218 ? 13.414 1.722 4.359 1 81.94 218 PHE A C 1
ATOM 1708 O O . PHE A 1 218 ? 14.242 0.827 4.543 1 81.94 218 PHE A O 1
ATOM 1715 N N . PHE A 1 219 ? 12.508 2.129 5.242 1 79.88 219 PHE A N 1
ATOM 1716 C CA . PHE A 1 219 ? 12.469 1.466 6.539 1 79.88 219 PHE A CA 1
ATOM 1717 C C . PHE A 1 219 ? 11.195 0.645 6.691 1 79.88 219 PHE A C 1
ATOM 1719 O O . PHE A 1 219 ? 10.102 1.115 6.363 1 79.88 219 PHE A O 1
ATOM 1726 N N . GLY A 1 220 ? 11.477 -0.629 7.145 1 87.56 220 GLY A N 1
ATOM 1727 C CA . GLY A 1 220 ? 10.312 -1.383 7.57 1 87.56 220 GLY A CA 1
ATOM 1728 C C . GLY A 1 220 ? 10.008 -2.568 6.672 1 87.56 220 GLY A C 1
ATOM 1729 O O . GLY A 1 220 ? 10.734 -2.83 5.715 1 87.56 220 GLY A O 1
ATOM 1730 N N . GLU A 1 221 ? 8.969 -3.314 7.086 1 93.12 221 GLU A N 1
ATOM 1731 C CA . GLU A 1 221 ? 8.492 -4.453 6.305 1 93.12 221 GLU A CA 1
ATOM 1732 C C . GLU A 1 221 ? 7.656 -3.994 5.113 1 93.12 221 GLU A C 1
ATOM 1734 O O . GLU A 1 221 ? 6.938 -2.996 5.199 1 93.12 221 GLU A O 1
ATOM 1739 N N . ILE A 1 222 ? 7.777 -4.699 4.051 1 93.44 222 ILE A N 1
ATOM 1740 C CA . ILE A 1 222 ? 7.039 -4.379 2.836 1 93.44 222 ILE A CA 1
ATOM 1741 C C . ILE A 1 222 ? 5.766 -5.223 2.77 1 93.44 222 ILE A C 1
ATOM 1743 O O . ILE A 1 222 ? 5.832 -6.453 2.742 1 93.44 222 ILE A O 1
ATOM 1747 N N . SER A 1 223 ? 4.613 -4.582 2.717 1 91.69 223 SER A N 1
ATOM 1748 C CA . SER A 1 223 ? 3.352 -5.309 2.607 1 91.69 223 SER A CA 1
ATOM 1749 C C . SER A 1 223 ? 3.098 -5.762 1.173 1 91.69 223 SER A C 1
ATOM 1751 O O . SER A 1 223 ? 2.469 -6.797 0.946 1 91.69 223 SER A O 1
ATOM 1753 N N . GLY A 1 224 ? 3.5 -4.941 0.254 1 92.88 224 GLY A N 1
ATOM 1754 C CA . GLY A 1 224 ? 3.328 -5.215 -1.163 1 92.88 224 GLY A CA 1
ATOM 1755 C C . GLY A 1 224 ? 3.721 -4.051 -2.051 1 92.88 224 GLY A C 1
ATOM 1756 O O . GLY A 1 224 ? 4.047 -2.969 -1.555 1 92.88 224 GLY A O 1
ATOM 1757 N N . MET A 1 225 ? 3.701 -4.332 -3.326 1 94.56 225 MET A N 1
ATOM 1758 C CA . MET A 1 225 ? 3.98 -3.277 -4.297 1 94.56 225 MET A CA 1
ATOM 1759 C C . MET A 1 225 ? 3.162 -3.477 -5.566 1 94.56 225 MET A C 1
ATOM 1761 O O . MET A 1 225 ? 2.717 -4.59 -5.855 1 94.56 225 MET A O 1
ATOM 1765 N N . SER A 1 226 ? 2.959 -2.432 -6.238 1 93.12 226 SER A N 1
ATOM 1766 C CA . SER A 1 226 ? 2.244 -2.477 -7.512 1 93.12 226 SER A CA 1
ATOM 1767 C C . SER A 1 226 ? 2.541 -1.241 -8.359 1 93.12 226 SER A C 1
ATOM 1769 O O . SER A 1 226 ? 2.791 -0.161 -7.82 1 93.12 226 SER A O 1
ATOM 1771 N N . PHE A 1 227 ? 2.455 -1.424 -9.656 1 92.44 227 PHE A N 1
ATOM 1772 C CA . PHE A 1 227 ? 2.531 -0.298 -10.578 1 92.44 227 PHE A CA 1
ATOM 1773 C C . PHE A 1 227 ? 1.138 0.216 -10.922 1 92.44 227 PHE A C 1
ATOM 1775 O O . PHE A 1 227 ? 0.181 -0.559 -10.977 1 92.44 227 PHE A O 1
ATOM 1782 N N . SER A 1 228 ? 1.113 1.526 -11.117 1 89.69 228 SER A N 1
ATOM 1783 C CA . SER A 1 228 ? -0.123 2.053 -11.68 1 89.69 228 SER A CA 1
ATOM 1784 C C . SER A 1 228 ? -0.361 1.51 -13.086 1 89.69 228 SER A C 1
ATOM 1786 O O . SER A 1 228 ? 0.583 1.104 -13.773 1 89.69 228 SER A O 1
ATOM 1788 N N . PRO A 1 229 ? -1.636 1.535 -13.562 1 84.31 229 PRO A N 1
ATOM 1789 C CA . PRO A 1 229 ? -1.928 0.988 -14.891 1 84.31 229 PRO A CA 1
ATOM 1790 C C . PRO A 1 229 ? -1.184 1.719 -16 1 84.31 229 PRO A C 1
ATOM 1792 O O . PRO A 1 229 ? -0.808 1.104 -17.016 1 84.31 229 PRO A O 1
ATOM 1795 N N . ASP A 1 230 ? -0.987 2.982 -15.875 1 85 230 ASP A N 1
ATOM 1796 C CA . ASP A 1 230 ? -0.296 3.764 -16.891 1 85 230 ASP A CA 1
ATOM 1797 C C . ASP A 1 230 ? 1.219 3.619 -16.766 1 85 230 ASP A C 1
ATOM 1799 O O . ASP A 1 230 ? 1.973 4.195 -17.562 1 85 230 ASP A O 1
ATOM 1803 N N . THR A 1 231 ? 1.672 2.883 -15.734 1 86.81 231 THR A N 1
ATOM 1804 C CA . THR A 1 231 ? 3.055 2.469 -15.531 1 86.81 231 THR A CA 1
ATOM 1805 C C . THR A 1 231 ? 3.904 3.635 -15.031 1 86.81 231 THR A C 1
ATOM 1807 O O . THR A 1 231 ? 5.129 3.523 -14.938 1 86.81 231 THR A O 1
ATOM 1810 N N . ASP A 1 232 ? 3.283 4.703 -14.648 1 86.88 232 ASP A N 1
ATOM 1811 C CA . ASP A 1 232 ? 4.031 5.914 -14.312 1 86.88 232 ASP A CA 1
ATOM 1812 C C . ASP A 1 232 ? 4.363 5.957 -12.828 1 86.88 232 ASP A C 1
ATOM 1814 O O . ASP A 1 232 ? 5.191 6.762 -12.398 1 86.88 232 ASP A O 1
ATOM 1818 N N . MET A 1 233 ? 3.713 5.039 -12.133 1 90.62 233 MET A N 1
ATOM 1819 C CA . MET A 1 233 ? 3.885 5.113 -10.688 1 90.62 233 MET A CA 1
ATOM 1820 C C . MET A 1 233 ? 4.082 3.725 -10.086 1 90.62 233 MET A C 1
ATOM 1822 O O . MET A 1 233 ? 3.436 2.764 -10.516 1 90.62 233 MET A O 1
ATOM 1826 N N . LEU A 1 234 ? 4.969 3.652 -9.133 1 92.81 234 LEU A N 1
ATOM 1827 C CA . LEU A 1 234 ? 5.102 2.488 -8.266 1 92.81 234 LEU A CA 1
ATOM 1828 C C . LEU A 1 234 ? 4.582 2.793 -6.863 1 92.81 234 LEU A C 1
ATOM 1830 O O . LEU A 1 234 ? 4.961 3.801 -6.262 1 92.81 234 LEU A O 1
ATOM 1834 N N . PHE A 1 235 ? 3.707 1.962 -6.359 1 93.06 235 PHE A N 1
ATOM 1835 C CA . PHE A 1 235 ? 3.188 2.039 -5 1 93.06 235 PHE A CA 1
ATOM 1836 C C . PHE A 1 235 ? 3.779 0.937 -4.133 1 93.06 235 PHE A C 1
ATOM 1838 O O . PHE A 1 235 ? 3.834 -0.224 -4.543 1 93.06 235 PHE A O 1
ATOM 1845 N N . VAL A 1 236 ? 4.258 1.305 -2.947 1 94 236 VAL A N 1
ATOM 1846 C CA . VAL A 1 236 ? 4.832 0.344 -2.01 1 94 236 VAL A CA 1
ATOM 1847 C C . VAL A 1 236 ? 4.199 0.527 -0.631 1 94 236 VAL A C 1
ATOM 1849 O O . VAL A 1 236 ? 4.293 1.604 -0.037 1 94 236 VAL A O 1
ATOM 1852 N N . GLY A 1 237 ? 3.531 -0.467 -0.177 1 93.25 237 GLY A N 1
ATOM 1853 C CA . GLY A 1 237 ? 3.074 -0.465 1.204 1 93.25 237 GLY A CA 1
ATOM 1854 C C . GLY A 1 237 ? 4.148 -0.886 2.188 1 93.25 237 GLY A C 1
ATOM 1855 O O . GLY A 1 237 ? 4.812 -1.907 1.992 1 93.25 237 GLY A O 1
ATOM 1856 N N . VAL A 1 238 ? 4.383 -0.086 3.246 1 92.06 238 VAL A N 1
ATOM 1857 C CA . VAL A 1 238 ? 5.395 -0.383 4.258 1 92.06 238 VAL A CA 1
ATOM 1858 C C . VAL A 1 238 ? 4.766 -0.318 5.648 1 92.06 238 VAL A C 1
ATOM 1860 O O . VAL A 1 238 ? 3.814 0.433 5.871 1 92.06 238 VAL A O 1
ATOM 1863 N N . TRP A 1 239 ? 5.309 -1.188 6.5 1 88.56 239 TRP A N 1
ATOM 1864 C CA . TRP A 1 239 ? 4.797 -1.169 7.867 1 88.56 239 TRP A CA 1
ATOM 1865 C C . TRP A 1 239 ? 5.859 -1.645 8.852 1 88.56 239 TRP A C 1
ATOM 1867 O O . TRP A 1 239 ? 6.848 -2.262 8.461 1 88.56 239 TRP A O 1
ATOM 1877 N N . ASP A 1 240 ? 5.629 -1.231 10.055 1 84.75 240 ASP A N 1
ATOM 1878 C CA . ASP A 1 240 ? 6.289 -1.791 11.227 1 84.75 240 ASP A CA 1
ATOM 1879 C C . ASP A 1 240 ? 5.316 -1.911 12.398 1 84.75 240 ASP A C 1
ATOM 1881 O O . ASP A 1 240 ? 4.129 -1.602 12.258 1 84.75 240 ASP A O 1
ATOM 1885 N N . ARG A 1 241 ? 5.699 -2.357 13.555 1 76.44 241 ARG A N 1
ATOM 1886 C CA . ARG A 1 241 ? 4.824 -2.572 14.703 1 76.44 241 ARG A CA 1
ATOM 1887 C C . ARG A 1 241 ? 4.082 -1.293 15.078 1 76.44 241 ARG A C 1
ATOM 1889 O O . ARG A 1 241 ? 2.965 -1.346 15.594 1 76.44 241 ARG A O 1
ATOM 1896 N N . THR A 1 242 ? 4.691 -0.162 14.68 1 75.62 242 THR A N 1
ATOM 1897 C CA . THR A 1 242 ? 4.152 1.079 15.219 1 75.62 242 THR A CA 1
ATOM 1898 C C . THR A 1 242 ? 3.676 2 14.102 1 75.62 242 THR A C 1
ATOM 1900 O O . THR A 1 242 ? 3.064 3.039 14.359 1 75.62 242 THR A O 1
ATOM 1903 N N . TYR A 1 243 ? 3.967 1.624 12.844 1 80.62 243 TYR A N 1
ATOM 1904 C CA . TYR A 1 243 ? 3.572 2.533 11.773 1 80.62 243 TYR A CA 1
ATOM 1905 C C . TYR A 1 243 ? 3.232 1.764 10.5 1 80.62 243 TYR A C 1
ATOM 1907 O O . TYR A 1 243 ? 3.611 0.601 10.352 1 80.62 243 TYR A O 1
ATOM 1915 N N . GLY A 1 244 ? 2.416 2.48 9.641 1 85.12 244 GLY A N 1
ATOM 1916 C CA . GLY A 1 244 ? 2.182 2.078 8.266 1 85.12 244 GLY A CA 1
ATOM 1917 C C . GLY A 1 244 ? 2.129 3.25 7.305 1 85.12 244 GLY A C 1
ATOM 1918 O O . GLY A 1 244 ? 1.723 4.352 7.68 1 85.12 244 GLY A O 1
ATOM 1919 N N . SER A 1 245 ? 2.621 2.992 6.117 1 89.06 245 SER A N 1
ATOM 1920 C CA . SER A 1 245 ? 2.592 4.023 5.086 1 89.06 245 SER A CA 1
ATOM 1921 C C . SER A 1 245 ? 2.473 3.41 3.695 1 89.06 245 SER A C 1
ATOM 1923 O O . SER A 1 245 ? 2.885 2.27 3.477 1 89.06 245 SER A O 1
ATOM 1925 N N . LEU A 1 246 ? 1.852 4.082 2.832 1 91.44 246 LEU A N 1
ATOM 1926 C CA . LEU A 1 246 ? 1.89 3.787 1.405 1 91.44 246 LEU A CA 1
ATOM 1927 C C . LEU A 1 246 ? 2.715 4.824 0.655 1 91.44 246 LEU A C 1
ATOM 1929 O O . LEU A 1 246 ? 2.338 6 0.593 1 91.44 246 LEU A O 1
ATOM 1933 N N . LEU A 1 247 ? 3.75 4.363 0.061 1 90.38 247 LEU A N 1
ATOM 1934 C CA . LEU A 1 247 ? 4.688 5.238 -0.631 1 90.38 247 LEU A CA 1
ATOM 1935 C C . LEU A 1 247 ? 4.43 5.234 -2.135 1 90.38 247 LEU A C 1
ATOM 1937 O O . LEU A 1 247 ? 4.102 4.191 -2.707 1 90.38 247 LEU A O 1
ATOM 1941 N N . GLN A 1 248 ? 4.609 6.418 -2.68 1 89.12 248 GLN A N 1
ATOM 1942 C CA . GLN A 1 248 ? 4.41 6.59 -4.113 1 89.12 248 GLN A CA 1
ATOM 1943 C C . GLN A 1 248 ? 5.668 7.125 -4.789 1 89.12 248 GLN A C 1
ATOM 1945 O O . GLN A 1 248 ? 6.215 8.148 -4.367 1 89.12 248 GLN A O 1
ATOM 1950 N N . PHE A 1 249 ? 6.027 6.398 -5.887 1 87.19 249 PHE A N 1
ATOM 1951 C CA . PHE A 1 249 ? 7.219 6.781 -6.637 1 87.19 249 PHE A CA 1
ATOM 1952 C C . PHE A 1 249 ? 6.883 6.996 -8.109 1 87.19 249 PHE A C 1
ATOM 1954 O O . PHE A 1 249 ? 6.34 6.105 -8.766 1 87.19 249 PHE A O 1
ATOM 1961 N N . GLY A 1 250 ? 7.281 8.172 -8.609 1 83.62 250 GLY A N 1
ATOM 1962 C CA . GLY A 1 250 ? 7 8.477 -10 1 83.62 250 GLY A CA 1
ATOM 1963 C C . GLY A 1 250 ? 8.18 8.219 -10.914 1 83.62 250 GLY A C 1
ATOM 1964 O O . GLY A 1 250 ? 9.336 8.375 -10.508 1 83.62 250 GLY A O 1
ATOM 1965 N N . ARG A 1 251 ? 7.809 7.82 -12.172 1 79.75 251 ARG A N 1
ATOM 1966 C CA . ARG A 1 251 ? 8.82 7.672 -13.211 1 79.75 251 ARG A CA 1
ATOM 1967 C C . ARG A 1 251 ? 9.367 9.023 -13.641 1 79.75 251 ARG A C 1
ATOM 1969 O O . ARG A 1 251 ? 8.609 9.977 -13.836 1 79.75 251 ARG A O 1
ATOM 1976 N N . LEU A 1 252 ? 10.672 9.297 -13.469 1 66.25 252 LEU A N 1
ATOM 1977 C CA . LEU A 1 252 ? 11.266 10.531 -13.969 1 66.25 252 LEU A CA 1
ATOM 1978 C C . LEU A 1 252 ? 11.555 10.43 -15.461 1 66.25 252 LEU A C 1
ATOM 1980 O O . LEU A 1 252 ? 12.125 9.438 -15.922 1 66.25 252 LEU A O 1
ATOM 1984 N N . TYR A 1 253 ? 10.812 11.18 -16.297 1 57.44 253 TYR A N 1
ATOM 1985 C CA . TYR A 1 253 ? 11.062 11.211 -17.734 1 57.44 253 TYR A CA 1
ATOM 1986 C C . TYR A 1 253 ? 12.227 12.133 -18.047 1 57.44 253 TYR A C 1
ATOM 1988 O O . TYR A 1 253 ? 12.344 13.219 -17.484 1 57.44 253 TYR A O 1
ATOM 1996 N N . ASN A 1 254 ? 13.391 11.695 -18.141 1 47.03 254 ASN A N 1
ATOM 1997 C CA . ASN A 1 254 ? 14.438 12.547 -18.688 1 47.03 254 ASN A CA 1
ATOM 1998 C C . ASN A 1 254 ? 14.008 13.203 -19.984 1 47.03 254 ASN A C 1
ATOM 2000 O O . ASN A 1 254 ? 13.727 12.516 -20.969 1 47.03 254 ASN A O 1
ATOM 2004 N N . HIS A 1 255 ? 13.273 14.281 -19.969 1 40.38 255 HIS A N 1
ATOM 2005 C CA . HIS A 1 255 ? 13.164 15.094 -21.172 1 40.38 255 HIS A CA 1
ATOM 2006 C C . HIS A 1 255 ? 14.539 15.477 -21.703 1 40.38 255 HIS A C 1
ATOM 2008 O O . HIS A 1 255 ? 14.672 16.438 -22.469 1 40.38 255 HIS A O 1
ATOM 2014 N N . SER A 1 256 ? 15.57 14.984 -21.547 1 35.84 256 SER A N 1
ATOM 2015 C CA . SER A 1 256 ? 16.766 15.477 -22.234 1 35.84 256 SER A CA 1
ATOM 2016 C C . SER A 1 256 ? 16.547 15.523 -23.734 1 35.84 256 SER A C 1
ATOM 2018 O O . SER A 1 256 ? 17.297 16.203 -24.453 1 35.84 256 SER A O 1
ATOM 2020 N N . TYR A 1 257 ? 15.906 14.711 -24.5 1 31.88 257 TYR A N 1
ATOM 2021 C CA . TYR A 1 257 ? 16.172 14.812 -25.938 1 31.88 257 TYR A CA 1
ATOM 2022 C C . TYR A 1 257 ? 15.578 16.094 -26.516 1 31.88 257 TYR A C 1
ATOM 2024 O O . TYR A 1 257 ? 15.703 16.359 -27.703 1 31.88 257 TYR A O 1
ATOM 2032 N N . LEU A 1 258 ? 14.641 16.844 -26.016 1 29.23 258 LEU A N 1
ATOM 2033 C CA . LEU A 1 258 ? 14.227 17.922 -26.906 1 29.23 258 LEU A CA 1
ATOM 2034 C C . LEU A 1 258 ? 15.289 19 -26.984 1 29.23 258 LEU A C 1
ATOM 2036 O O . LEU A 1 258 ? 15.383 19.719 -28 1 29.23 258 LEU A O 1
ATOM 2040 N N . ASP A 1 259 ? 16.094 19.391 -26.016 1 27.56 259 ASP A N 1
ATOM 2041 C CA . ASP A 1 259 ? 16.812 20.625 -26.344 1 27.56 259 ASP A CA 1
ATOM 2042 C C . ASP A 1 259 ? 18.047 20.328 -27.203 1 27.56 259 ASP A C 1
ATOM 2044 O O . ASP A 1 259 ? 18.859 21.219 -27.469 1 27.56 259 ASP A O 1
ATOM 2048 N N . SER A 1 260 ? 18.516 19.156 -27.516 1 26.16 260 SER A N 1
ATOM 2049 C CA . SER A 1 260 ? 19.656 19.328 -28.406 1 26.16 260 SER A CA 1
ATOM 2050 C C . SER A 1 260 ? 19.234 19.891 -29.75 1 26.16 260 SER A C 1
ATOM 2052 O O . SER A 1 260 ? 20.078 20.172 -30.609 1 26.16 260 SER A O 1
ATOM 2054 N N . LEU A 1 261 ? 18.016 19.703 -30.297 1 23.59 261 LEU A N 1
ATOM 2055 C CA . LEU A 1 261 ? 18 20.25 -31.641 1 23.59 261 LEU A CA 1
ATOM 2056 C C . LEU A 1 261 ? 17.875 21.766 -31.625 1 23.59 261 LEU A C 1
ATOM 2058 O O . LEU A 1 261 ? 17.875 22.406 -32.688 1 23.59 261 LEU A O 1
ATOM 2062 N N . CYS A 1 262 ? 17.953 22.578 -30.531 1 19.27 262 CYS A N 1
ATOM 2063 C CA . CYS A 1 262 ? 18.219 23.938 -30.953 1 19.27 262 CYS A CA 1
ATOM 2064 C C . CYS A 1 262 ? 19.719 24.219 -31.016 1 19.27 262 CYS A C 1
ATOM 2066 O O . CYS A 1 262 ? 20.484 23.703 -30.203 1 19.27 262 CYS A O 1
ATOM 2068 N N . GLU B 1 1 ? 25.922 7.02 11.625 1 36.34 1 GLU B N 1
ATOM 2069 C CA . GLU B 1 1 ? 25.859 6.066 12.727 1 36.34 1 GLU B CA 1
ATOM 2070 C C . GLU B 1 1 ? 24.438 5.961 13.266 1 36.34 1 GLU B C 1
ATOM 2072 O O . GLU B 1 1 ? 24.016 4.895 13.719 1 36.34 1 GLU B O 1
ATOM 2077 N N . GLY B 1 2 ? 23.656 7.223 13.508 1 43.72 2 GLY B N 1
ATOM 2078 C CA . GLY B 1 2 ? 22.484 7.414 14.336 1 43.72 2 GLY B CA 1
ATOM 2079 C C . GLY B 1 2 ? 21.25 6.73 13.781 1 43.72 2 GLY B C 1
ATOM 2080 O O . GLY B 1 2 ? 20.172 6.785 14.391 1 43.72 2 GLY B O 1
ATOM 2081 N N . PHE B 1 3 ? 21.125 6.574 12.445 1 53.19 3 PHE B N 1
ATOM 2082 C CA . PHE B 1 3 ? 19.891 6.172 11.766 1 53.19 3 PHE B CA 1
ATOM 2083 C C . PHE B 1 3 ? 19.625 4.688 11.977 1 53.19 3 PHE B C 1
ATOM 2085 O O . PHE B 1 3 ? 18.469 4.277 12.094 1 53.19 3 PHE B O 1
ATOM 2092 N N . SER B 1 4 ? 20.703 3.893 12.023 1 58.94 4 SER B N 1
ATOM 2093 C CA . SER B 1 4 ? 20.562 2.439 12.016 1 58.94 4 SER B CA 1
ATOM 2094 C C . SER B 1 4 ? 19.781 1.951 13.234 1 58.94 4 SER B C 1
ATOM 2096 O O . SER B 1 4 ? 19.156 0.892 13.188 1 58.94 4 SER B O 1
ATOM 2098 N N . GLY B 1 5 ? 19.531 2.994 14.195 1 68.69 5 GLY B N 1
ATOM 2099 C CA . GLY B 1 5 ? 18.875 2.516 15.398 1 68.69 5 GLY B CA 1
ATOM 2100 C C . GLY B 1 5 ? 17.547 3.213 15.68 1 68.69 5 GLY B C 1
ATOM 2101 O O . GLY B 1 5 ? 16.922 2.965 16.703 1 68.69 5 GLY B O 1
ATOM 2102 N N . THR B 1 6 ? 17.094 4.012 14.688 1 79.44 6 THR B N 1
ATOM 2103 C CA . THR B 1 6 ? 15.898 4.793 14.969 1 79.44 6 THR B CA 1
ATOM 2104 C C . THR B 1 6 ? 14.641 3.977 14.672 1 79.44 6 THR B C 1
ATOM 2106 O O . THR B 1 6 ? 14.539 3.344 13.617 1 79.44 6 THR B O 1
ATOM 2109 N N . GLN B 1 7 ? 13.766 3.957 15.711 1 86 7 GLN B N 1
ATOM 2110 C CA . GLN B 1 7 ? 12.438 3.412 15.461 1 86 7 GLN B CA 1
ATOM 2111 C C . GLN B 1 7 ? 11.555 4.422 14.727 1 86 7 GLN B C 1
ATOM 2113 O O . GLN B 1 7 ? 11.258 5.492 15.258 1 86 7 GLN B 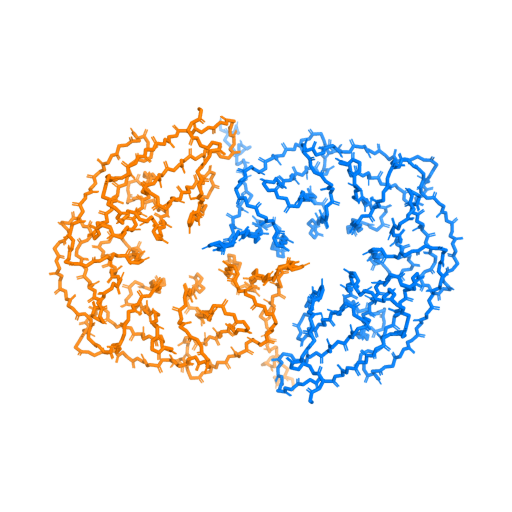O 1
ATOM 2118 N N . VAL B 1 8 ? 11.094 4.035 13.555 1 91.06 8 VAL B N 1
ATOM 2119 C CA . VAL B 1 8 ? 10.359 4.949 12.68 1 91.06 8 VAL B CA 1
ATOM 2120 C C . VAL B 1 8 ? 8.898 5.023 13.117 1 91.06 8 VAL B C 1
ATOM 2122 O O . VAL B 1 8 ? 8.289 4 13.438 1 91.06 8 VAL B O 1
ATOM 2125 N N . SER B 1 9 ? 8.406 6.199 13.172 1 92.88 9 SER B N 1
ATOM 2126 C CA . SER B 1 9 ? 7.012 6.418 13.547 1 92.88 9 SER B CA 1
ATOM 2127 C C . SER B 1 9 ? 6.176 6.836 12.344 1 92.88 9 SER B C 1
ATOM 2129 O O . SER B 1 9 ? 4.949 6.742 12.367 1 92.88 9 SER B O 1
ATOM 2131 N N . THR B 1 10 ? 6.746 7.348 11.328 1 93 10 THR B N 1
ATOM 2132 C CA . THR B 1 10 ? 6.055 7.789 10.125 1 93 10 THR B CA 1
ATOM 2133 C C . THR B 1 10 ? 7.027 7.91 8.953 1 93 10 THR B C 1
ATOM 2135 O O . THR B 1 10 ? 8.234 8.055 9.164 1 93 10 THR B O 1
ATOM 2138 N N . LEU B 1 11 ? 6.48 7.832 7.758 1 92.19 11 LEU B N 1
ATOM 2139 C CA . LEU B 1 11 ? 7.254 7.969 6.527 1 92.19 11 LEU B CA 1
ATOM 2140 C C . LEU B 1 11 ? 6.48 8.773 5.488 1 92.19 11 LEU B C 1
ATOM 2142 O O . LEU B 1 11 ? 5.262 8.617 5.359 1 92.19 11 LEU B O 1
ATOM 2146 N N . SER B 1 12 ? 7.172 9.508 4.75 1 91.94 12 SER B N 1
ATOM 2147 C CA . SER B 1 12 ? 6.633 10.227 3.604 1 91.94 12 SER B CA 1
ATOM 2148 C C . SER B 1 12 ? 7.637 10.273 2.459 1 91.94 12 SER B C 1
ATOM 2150 O O . SER B 1 12 ? 8.844 10.367 2.689 1 91.94 12 SER B O 1
ATOM 2152 N N . VAL B 1 13 ? 7.066 10.172 1.261 1 90.12 13 VAL B N 1
ATOM 2153 C CA . VAL B 1 13 ? 7.93 10.266 0.089 1 90.12 13 VAL B CA 1
ATOM 2154 C C . VAL B 1 13 ? 7.312 11.219 -0.936 1 90.12 13 VAL B C 1
ATOM 2156 O O . VAL B 1 13 ? 6.094 11.227 -1.126 1 90.12 13 VAL B O 1
ATOM 2159 N N . LYS B 1 14 ? 8.07 11.961 -1.501 1 86.88 14 LYS B N 1
ATOM 2160 C CA . LYS B 1 14 ? 7.715 12.789 -2.654 1 86.88 14 LYS B CA 1
ATOM 2161 C C . LYS B 1 14 ? 8.898 12.93 -3.607 1 86.88 14 LYS B C 1
ATOM 2163 O O . LYS B 1 14 ? 9.984 13.344 -3.201 1 86.88 14 LYS B O 1
ATOM 2168 N N . ASP B 1 15 ? 8.57 12.586 -4.855 1 82.12 15 ASP B N 1
ATOM 2169 C CA . ASP B 1 15 ? 9.625 12.57 -5.867 1 82.12 15 ASP B CA 1
ATOM 2170 C C . ASP B 1 15 ? 10.82 11.742 -5.398 1 82.12 15 ASP B C 1
ATOM 2172 O O . ASP B 1 15 ? 10.688 10.547 -5.109 1 82.12 15 ASP B O 1
ATOM 2176 N N . ASN B 1 16 ? 11.953 12.312 -5.152 1 83.44 16 ASN B N 1
ATOM 2177 C CA . ASN B 1 16 ? 13.141 11.547 -4.789 1 83.44 16 ASN B CA 1
ATOM 2178 C C . ASN B 1 16 ? 13.539 11.781 -3.336 1 83.44 16 ASN B C 1
ATOM 2180 O O . ASN B 1 16 ? 14.664 11.477 -2.938 1 83.44 16 ASN B O 1
ATOM 2184 N N . LEU B 1 17 ? 12.586 12.289 -2.611 1 90.44 17 LEU B N 1
ATOM 2185 C CA . LEU B 1 17 ? 12.891 12.578 -1.212 1 90.44 17 LEU B CA 1
ATOM 2186 C C . LEU B 1 17 ? 12.047 11.711 -0.285 1 90.44 17 LEU B C 1
ATOM 2188 O O . LEU B 1 17 ? 10.82 11.664 -0.417 1 90.44 17 LEU B O 1
ATOM 2192 N N . LEU B 1 18 ? 12.688 11.039 0.604 1 91.56 18 LEU B N 1
ATOM 2193 C CA . LEU B 1 18 ? 12.07 10.281 1.688 1 91.56 18 LEU B CA 1
ATOM 2194 C C . LEU B 1 18 ? 12.375 10.922 3.039 1 91.56 18 LEU B C 1
ATOM 2196 O O . LEU B 1 18 ? 13.531 11.227 3.338 1 91.56 18 LEU B O 1
ATOM 2200 N N . VAL B 1 19 ? 11.359 11.172 3.822 1 93.44 19 VAL B N 1
ATOM 2201 C CA . VAL B 1 19 ? 11.539 11.68 5.18 1 93.44 19 VAL B CA 1
ATOM 2202 C C . VAL B 1 19 ? 10.898 10.719 6.18 1 93.44 19 VAL B C 1
ATOM 2204 O O . VAL B 1 19 ? 9.734 10.328 6.02 1 93.44 19 VAL B O 1
ATOM 2207 N N . ALA B 1 20 ? 11.656 10.375 7.172 1 93.44 20 ALA B N 1
ATOM 2208 C CA . ALA B 1 20 ? 11.188 9.5 8.234 1 93.44 20 ALA B CA 1
ATOM 2209 C C . ALA B 1 20 ? 11.195 10.211 9.586 1 93.44 20 ALA B C 1
ATOM 2211 O O . ALA B 1 20 ? 12.125 10.969 9.891 1 93.44 20 ALA B O 1
ATOM 2212 N N . GLY B 1 21 ? 10.164 10.055 10.312 1 94.25 21 GLY B N 1
ATOM 2213 C CA . GLY B 1 21 ? 10.094 10.508 11.695 1 94.25 21 GLY B CA 1
ATOM 2214 C C . GLY B 1 21 ? 10.266 9.383 12.703 1 94.25 21 GLY B C 1
ATOM 2215 O O . GLY B 1 21 ? 10.008 8.219 12.391 1 94.25 21 GLY B O 1
ATOM 2216 N N . GLY B 1 22 ? 10.664 9.797 13.906 1 93.19 22 GLY B N 1
ATOM 2217 C CA . GLY B 1 22 ? 10.883 8.805 14.953 1 93.19 22 GLY B CA 1
ATOM 2218 C C . GLY B 1 22 ? 10.117 9.102 16.219 1 93.19 22 GLY B C 1
ATOM 2219 O O . GLY B 1 22 ? 9.461 10.141 16.328 1 93.19 22 GLY B O 1
ATOM 2220 N N . PHE B 1 23 ? 10.273 8.203 17.219 1 93.62 23 PHE B N 1
ATOM 2221 C CA . PHE B 1 23 ? 9.523 8.258 18.469 1 93.62 23 PHE B CA 1
ATOM 2222 C C . PHE B 1 23 ? 10.148 9.266 19.438 1 93.62 23 PHE B C 1
ATOM 2224 O O . PHE B 1 23 ? 9.508 9.695 20.391 1 93.62 23 PHE B O 1
ATOM 2231 N N . GLN B 1 24 ? 11.32 9.633 19.141 1 92.5 24 GLN B N 1
ATOM 2232 C CA . GLN B 1 24 ? 12 10.578 20.031 1 92.5 24 GLN B CA 1
ATOM 2233 C C . GLN B 1 24 ? 12.273 11.898 19.312 1 92.5 24 GLN B C 1
ATOM 2235 O O . GLN B 1 24 ? 13.242 12.594 19.625 1 92.5 24 GLN B O 1
ATOM 2240 N N . GLY B 1 25 ? 11.5 12.156 18.312 1 93.31 25 GLY B N 1
ATOM 2241 C CA . GLY B 1 25 ? 11.602 13.43 17.625 1 93.31 25 GLY B CA 1
ATOM 2242 C C . GLY B 1 25 ? 12.625 13.414 16.5 1 93.31 25 GLY B C 1
ATOM 2243 O O . GLY B 1 25 ? 12.992 14.461 15.977 1 93.31 25 GLY B O 1
ATOM 2244 N N . GLU B 1 26 ? 13.039 12.211 16.156 1 92.62 26 GLU B N 1
ATOM 2245 C CA . GLU B 1 26 ? 14.008 12.086 15.078 1 92.62 26 GLU B CA 1
ATOM 2246 C C . GLU B 1 26 ? 13.383 12.445 13.734 1 92.62 26 GLU B C 1
ATOM 2248 O O . GLU B 1 26 ? 12.203 12.172 13.5 1 92.62 26 GLU B O 1
ATOM 2253 N N . LEU B 1 27 ? 14.148 13.062 12.906 1 94.25 27 LEU B N 1
ATOM 2254 C CA . LEU B 1 27 ? 13.875 13.273 11.492 1 94.25 27 LEU B CA 1
ATOM 2255 C C . LEU B 1 27 ? 15.055 12.82 10.633 1 94.25 27 LEU B C 1
ATOM 2257 O O . LEU B 1 27 ? 16.203 13.227 10.875 1 94.25 27 LEU B O 1
ATOM 2261 N N . ILE B 1 28 ? 14.773 11.992 9.75 1 93.25 28 ILE B N 1
ATOM 2262 C CA . ILE B 1 28 ? 15.789 11.477 8.836 1 93.25 28 ILE B CA 1
ATOM 2263 C C . ILE B 1 28 ? 15.359 11.727 7.391 1 93.25 28 ILE B C 1
ATOM 2265 O O . ILE B 1 28 ? 14.258 11.352 6.992 1 93.25 28 ILE B O 1
ATOM 2269 N N . CYS B 1 29 ? 16.234 12.328 6.633 1 93.06 29 CYS B N 1
ATOM 2270 C CA . CYS B 1 29 ? 15.961 12.625 5.227 1 93.06 29 CYS B CA 1
ATOM 2271 C C . CYS B 1 29 ? 16.938 11.875 4.32 1 93.06 29 CYS B C 1
ATOM 2273 O O . CYS B 1 29 ? 18.141 11.867 4.57 1 93.06 29 CYS B O 1
ATOM 2275 N N . LYS B 1 30 ? 16.328 11.328 3.34 1 89.62 30 LYS B N 1
ATOM 2276 C CA . LYS B 1 30 ? 17.125 10.578 2.371 1 89.62 30 LYS B CA 1
ATOM 2277 C C . LYS B 1 30 ? 16.688 10.898 0.943 1 89.62 30 LYS B C 1
ATOM 2279 O O . LYS B 1 30 ? 15.5 10.883 0.634 1 89.62 30 LYS B O 1
ATOM 2284 N N . HIS B 1 31 ? 17.656 11.203 0.133 1 87 31 HIS B N 1
ATOM 2285 C CA . HIS B 1 31 ? 17.391 11.219 -1.301 1 87 31 HIS B CA 1
ATOM 2286 C C . HIS B 1 31 ? 17.516 9.828 -1.904 1 87 31 HIS B C 1
ATOM 2288 O O . HIS B 1 31 ? 18.531 9.148 -1.709 1 87 31 HIS B O 1
ATOM 2294 N N . LEU B 1 32 ? 16.594 9.461 -2.656 1 80.38 32 LEU B N 1
ATOM 2295 C CA . LEU B 1 32 ? 16.469 8.07 -3.094 1 80.38 32 LEU B CA 1
ATOM 2296 C C . LEU B 1 32 ? 17.391 7.801 -4.289 1 80.38 32 LEU B C 1
ATOM 2298 O O . LEU B 1 32 ? 17.641 6.645 -4.629 1 80.38 32 LEU B O 1
ATOM 2302 N N . ASP B 1 33 ? 17.844 8.805 -4.938 1 76 33 ASP B N 1
ATOM 2303 C CA . ASP B 1 33 ? 18.719 8.648 -6.102 1 76 33 ASP B CA 1
ATOM 2304 C C . ASP B 1 33 ? 20.188 8.656 -5.695 1 76 33 ASP B C 1
ATOM 2306 O O . ASP B 1 33 ? 21.078 8.648 -6.551 1 76 33 ASP B O 1
ATOM 2310 N N . ARG B 1 34 ? 20.406 8.75 -4.438 1 80.69 34 ARG B N 1
ATOM 2311 C CA . ARG B 1 34 ? 21.781 8.711 -3.957 1 80.69 34 ARG B CA 1
ATOM 2312 C C . ARG B 1 34 ? 21.875 7.914 -2.658 1 80.69 34 ARG B C 1
ATOM 2314 O O . ARG B 1 34 ? 20.891 7.734 -1.954 1 80.69 34 ARG B O 1
ATOM 2321 N N . GLU B 1 35 ? 23.078 7.473 -2.369 1 78.19 35 GLU B N 1
ATOM 2322 C CA . GLU B 1 35 ? 23.297 6.637 -1.192 1 78.19 35 GLU B CA 1
ATOM 2323 C C . GLU B 1 35 ? 23.453 7.484 0.066 1 78.19 35 GLU B C 1
ATOM 2325 O O . GLU B 1 35 ? 23.969 8.602 0.006 1 78.19 35 GLU B O 1
ATOM 2330 N N . GLY B 1 36 ? 22.922 6.848 1.197 1 81.81 36 GLY B N 1
ATOM 2331 C CA . GLY B 1 36 ? 23.188 7.457 2.49 1 81.81 36 GLY B CA 1
ATOM 2332 C C . GLY B 1 36 ? 22.094 8.422 2.93 1 81.81 36 GLY B C 1
ATOM 2333 O O . GLY B 1 36 ? 21.156 8.688 2.176 1 81.81 36 GLY B O 1
ATOM 2334 N N . ILE B 1 37 ? 22.219 8.867 4.102 1 87.38 37 ILE B N 1
ATOM 2335 C CA . ILE B 1 37 ? 21.297 9.828 4.719 1 87.38 37 ILE B CA 1
ATOM 2336 C C . ILE B 1 37 ? 21.734 11.25 4.359 1 87.38 37 ILE B C 1
ATOM 2338 O O . ILE B 1 37 ? 22.906 11.594 4.473 1 87.38 37 ILE B O 1
ATOM 2342 N N . SER B 1 38 ? 20.812 12.031 3.938 1 86.88 38 SER B N 1
ATOM 2343 C CA . SER B 1 38 ? 21.094 13.398 3.512 1 86.88 38 SER B CA 1
ATOM 2344 C C . SER B 1 38 ? 21.047 14.367 4.688 1 86.88 38 SER B C 1
ATOM 2346 O O . SER B 1 38 ? 21.812 15.344 4.73 1 86.88 38 SER B O 1
ATOM 2348 N N . PHE B 1 39 ? 20.234 14.18 5.582 1 87.62 39 PHE B N 1
ATOM 2349 C CA . PHE B 1 39 ? 20.016 15.055 6.723 1 87.62 39 PHE B CA 1
ATOM 2350 C C . PHE B 1 39 ? 19.328 14.305 7.859 1 87.62 39 PHE B C 1
ATOM 2352 O O . PHE B 1 39 ? 18.469 13.453 7.613 1 87.62 39 PHE B O 1
ATOM 2359 N N . CYS B 1 40 ? 19.781 14.492 9.047 1 90.5 40 CYS B N 1
ATOM 2360 C CA . CYS B 1 40 ? 19.094 13.945 10.211 1 90.5 40 CYS B CA 1
ATOM 2361 C C . CYS B 1 40 ? 19.188 14.891 11.398 1 90.5 40 CYS B C 1
ATOM 2363 O O . CYS B 1 40 ? 20.203 15.57 11.578 1 90.5 40 CYS B O 1
ATOM 2365 N N . CYS B 1 41 ? 18.156 14.938 12.133 1 90.88 41 CYS B N 1
ATOM 2366 C CA . CYS B 1 41 ? 18.141 15.75 13.344 1 90.88 41 CYS B CA 1
ATOM 2367 C C . CYS B 1 41 ? 17.078 15.258 14.32 1 90.88 41 CYS B C 1
ATOM 2369 O O . CYS B 1 41 ? 16.344 14.312 14.023 1 90.88 41 CYS B O 1
ATOM 2371 N N . ARG B 1 42 ? 17.125 15.875 15.523 1 90.56 42 ARG B N 1
ATOM 2372 C CA . ARG B 1 42 ? 16.062 15.711 16.516 1 90.56 42 ARG B CA 1
ATOM 2373 C C . ARG B 1 42 ? 15.328 17.031 16.75 1 90.56 42 ARG B C 1
ATOM 2375 O O . ARG B 1 42 ? 15.961 18.062 16.953 1 90.56 42 ARG B O 1
ATOM 2382 N N . THR B 1 43 ? 14.055 16.938 16.578 1 89.62 43 THR B N 1
ATOM 2383 C CA . THR B 1 43 ? 13.242 18.156 16.672 1 89.62 43 THR B CA 1
ATOM 2384 C C . THR B 1 43 ? 13.266 18.719 18.078 1 89.62 43 THR B C 1
ATOM 2386 O O . THR B 1 43 ? 13.211 19.938 18.266 1 89.62 43 THR B O 1
ATOM 2389 N N . THR B 1 44 ? 13.227 17.828 19.016 1 88.62 44 THR B N 1
ATOM 2390 C CA . THR B 1 44 ? 13.164 18.234 20.422 1 88.62 44 THR B CA 1
ATOM 2391 C C . THR B 1 44 ? 13.711 17.125 21.328 1 88.62 44 THR B C 1
ATOM 2393 O O . THR B 1 44 ? 13.938 16 20.875 1 88.62 44 THR B O 1
ATOM 2396 N N . TYR B 1 45 ? 13.992 17.5 22.562 1 84.62 45 TYR B N 1
ATOM 2397 C CA . TYR B 1 45 ? 14.43 16.516 23.547 1 84.62 45 TYR B CA 1
ATOM 2398 C C . TYR B 1 45 ? 13.375 16.312 24.625 1 84.62 45 TYR B C 1
ATOM 2400 O O . TYR B 1 45 ? 13.68 15.828 25.719 1 84.62 45 TYR B O 1
ATOM 2408 N N . ASP B 1 46 ? 12.211 16.734 24.312 1 85.5 46 ASP B N 1
ATOM 2409 C CA . ASP B 1 46 ? 11.078 16.5 25.188 1 85.5 46 ASP B CA 1
ATOM 2410 C C . ASP B 1 46 ? 10.852 15 25.406 1 85.5 46 ASP B C 1
ATOM 2412 O O . ASP B 1 46 ? 11.258 14.188 24.562 1 85.5 46 ASP B O 1
ATOM 2416 N N . GLU B 1 47 ? 10.227 14.609 26.531 1 87.12 47 GLU B N 1
ATOM 2417 C CA . GLU B 1 47 ? 9.938 13.211 26.844 1 87.12 47 GLU B CA 1
ATOM 2418 C C . GLU B 1 47 ? 8.984 12.602 25.812 1 87.12 47 GLU B C 1
ATOM 2420 O O . GLU B 1 47 ? 9.125 11.43 25.453 1 87.12 47 GLU B O 1
ATOM 2425 N N . ASN B 1 48 ? 8.062 13.391 25.422 1 92.88 48 ASN B N 1
ATOM 2426 C CA . ASN B 1 48 ? 7.156 12.969 24.344 1 92.88 48 ASN B CA 1
ATOM 2427 C C . ASN B 1 48 ? 7.371 13.773 23.078 1 92.88 48 ASN B C 1
ATOM 2429 O O . ASN B 1 48 ? 6.762 14.828 22.891 1 92.88 48 ASN B O 1
ATOM 2433 N N . ALA B 1 49 ? 8.195 13.234 22.234 1 93.19 49 ALA B N 1
ATOM 2434 C CA . ALA B 1 49 ? 8.625 14 21.078 1 93.19 49 ALA B CA 1
ATOM 2435 C C . ALA B 1 49 ? 8.266 13.273 19.781 1 93.19 49 ALA B C 1
ATOM 2437 O O . ALA B 1 49 ? 8.852 13.539 18.719 1 93.19 49 ALA B O 1
ATOM 2438 N N . ILE B 1 50 ? 7.328 12.336 19.828 1 95.69 50 ILE B N 1
ATOM 2439 C CA . ILE B 1 50 ? 6.996 11.508 18.672 1 95.69 50 ILE B CA 1
ATOM 2440 C C . ILE B 1 50 ? 6.711 12.398 17.469 1 95.69 50 ILE B C 1
ATOM 2442 O O . ILE B 1 50 ? 5.992 13.391 17.594 1 95.69 50 ILE B O 1
ATOM 2446 N N . THR B 1 51 ? 7.371 12.086 16.359 1 96.5 51 THR B N 1
ATOM 2447 C CA . THR B 1 51 ? 6.957 12.664 15.086 1 96.5 51 THR B CA 1
ATOM 2448 C C . THR B 1 51 ? 5.754 11.922 14.516 1 96.5 51 THR B C 1
ATOM 2450 O O . THR B 1 51 ? 5.871 10.766 14.094 1 96.5 51 THR B O 1
ATOM 2453 N N . ASN B 1 52 ? 4.637 12.594 14.406 1 96.5 52 ASN B N 1
ATOM 2454 C CA . ASN B 1 52 ? 3.383 11.93 14.062 1 96.5 52 ASN B CA 1
ATOM 2455 C C . ASN B 1 52 ? 3.141 11.93 12.555 1 96.5 52 ASN B C 1
ATOM 2457 O O . ASN B 1 52 ? 2.566 10.977 12.016 1 96.5 52 ASN B O 1
ATOM 2461 N N . ALA B 1 53 ? 3.564 12.977 11.961 1 96.81 53 ALA B N 1
ATOM 2462 C CA . ALA B 1 53 ? 3.293 13.102 10.531 1 96.81 53 ALA B CA 1
ATOM 2463 C C . ALA B 1 53 ? 4.336 13.992 9.852 1 96.81 53 ALA B C 1
ATOM 2465 O O . ALA B 1 53 ? 4.906 14.883 10.484 1 96.81 53 ALA B O 1
ATOM 2466 N N . VAL B 1 54 ? 4.559 13.703 8.609 1 96.56 54 VAL B N 1
ATOM 2467 C CA . VAL B 1 54 ? 5.438 14.492 7.75 1 96.56 54 VAL B CA 1
ATOM 2468 C C . VAL B 1 54 ? 4.75 14.75 6.41 1 96.56 54 VAL B C 1
ATOM 2470 O O . VAL B 1 54 ? 4.188 13.836 5.809 1 96.56 54 VAL B O 1
ATOM 2473 N N . GLU B 1 55 ? 4.789 15.977 6.016 1 96.31 55 GLU B N 1
ATOM 2474 C CA . GLU B 1 55 ? 4.266 16.344 4.703 1 96.31 55 GLU B CA 1
ATOM 2475 C C . GLU B 1 55 ? 5.324 17.062 3.873 1 96.31 55 GLU B C 1
ATOM 2477 O O . GLU B 1 55 ? 5.805 18.141 4.258 1 96.31 55 GLU B O 1
ATOM 2482 N N . ILE B 1 56 ? 5.676 16.469 2.754 1 95.75 56 ILE B N 1
ATOM 2483 C CA . ILE B 1 56 ? 6.629 17.078 1.839 1 95.75 56 ILE B CA 1
ATOM 2484 C C . ILE B 1 56 ? 5.879 17.922 0.807 1 95.75 56 ILE B C 1
ATOM 2486 O O . ILE B 1 56 ? 4.883 17.469 0.237 1 95.75 56 ILE B O 1
ATOM 2490 N N . PHE B 1 57 ? 6.352 19.109 0.559 1 95.38 57 PHE B N 1
ATOM 2491 C CA . PHE B 1 57 ? 5.672 19.984 -0.388 1 95.38 57 PHE B CA 1
ATOM 2492 C C . PHE B 1 57 ? 6.66 20.938 -1.051 1 95.38 57 PHE B C 1
ATOM 2494 O O . PHE B 1 57 ? 7.781 21.109 -0.571 1 95.38 57 PHE B O 1
ATOM 2501 N N . ASN B 1 58 ? 6.188 21.469 -2.16 1 95.12 58 ASN B N 1
ATOM 2502 C CA . ASN B 1 58 ? 6.93 22.547 -2.805 1 95.12 58 ASN B CA 1
ATOM 2503 C C . ASN B 1 58 ? 6.383 23.922 -2.41 1 95.12 58 ASN B C 1
ATOM 2505 O O 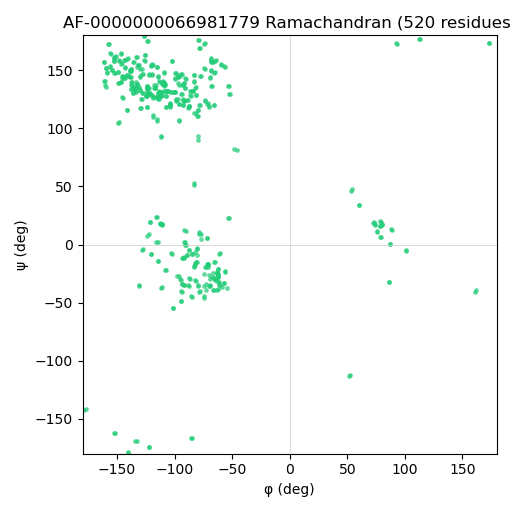. ASN B 1 58 ? 5.168 24.125 -2.393 1 95.12 58 ASN B O 1
ATOM 2509 N N . THR B 1 59 ? 7.285 24.797 -2.16 1 94.44 59 THR B N 1
ATOM 2510 C CA . THR B 1 59 ? 6.859 26.172 -1.94 1 94.44 59 THR B CA 1
ATOM 2511 C C . THR B 1 59 ? 6.445 26.828 -3.256 1 94.44 59 THR B C 1
ATOM 2513 O O . THR B 1 59 ? 6.578 26.234 -4.324 1 94.44 59 THR B O 1
ATOM 2516 N N . THR B 1 60 ? 5.91 28.031 -3.111 1 91.38 60 THR B N 1
ATOM 2517 C CA . THR B 1 60 ? 5.484 28.766 -4.305 1 91.38 60 THR B CA 1
ATOM 2518 C C . THR B 1 60 ? 6.672 29.047 -5.215 1 91.38 60 THR B C 1
ATOM 2520 O O . THR B 1 60 ? 6.52 29.156 -6.434 1 91.38 60 THR B O 1
ATOM 2523 N N . SER B 1 61 ? 7.859 29.156 -4.73 1 91.31 61 SER B N 1
ATOM 2524 C CA . SER B 1 61 ? 9.07 29.422 -5.508 1 91.31 61 SER B CA 1
ATOM 2525 C C . SER B 1 61 ? 9.648 28.125 -6.074 1 91.31 61 SER B C 1
ATOM 2527 O O . SER B 1 61 ? 10.633 28.156 -6.816 1 91.31 61 SER B O 1
ATOM 2529 N N . GLY B 1 62 ? 9.086 26.969 -5.652 1 90.94 62 GLY B N 1
ATOM 2530 C CA . GLY B 1 62 ? 9.539 25.703 -6.203 1 90.94 62 GLY B CA 1
ATOM 2531 C C . GLY B 1 62 ? 10.484 24.953 -5.285 1 90.94 62 GLY B C 1
ATOM 2532 O O . GLY B 1 62 ? 10.867 23.828 -5.566 1 90.94 62 GLY B O 1
ATOM 2533 N N . ALA B 1 63 ? 10.828 25.578 -4.234 1 94.06 63 ALA B N 1
ATOM 2534 C CA . ALA B 1 63 ? 11.719 24.922 -3.285 1 94.06 63 ALA B CA 1
ATOM 2535 C C . ALA B 1 63 ? 11.016 23.75 -2.59 1 94.06 63 ALA B C 1
ATOM 2537 O O . ALA B 1 63 ? 9.812 23.828 -2.32 1 94.06 63 ALA B O 1
ATOM 2538 N N . VAL B 1 64 ? 11.789 22.734 -2.213 1 95.12 64 VAL B N 1
ATOM 2539 C CA . VAL B 1 64 ? 11.227 21.578 -1.54 1 95.12 64 VAL B CA 1
ATOM 2540 C C . VAL B 1 64 ? 11.312 21.766 -0.027 1 95.12 64 VAL B C 1
ATOM 2542 O O . VAL B 1 64 ? 12.391 22 0.514 1 95.12 64 VAL B O 1
ATOM 2545 N N . HIS B 1 65 ? 10.219 21.656 0.625 1 97.06 65 HIS B N 1
ATOM 2546 C CA . HIS B 1 65 ? 10.094 21.703 2.076 1 97.06 65 HIS B CA 1
ATOM 2547 C C . HIS B 1 65 ? 9.367 20.484 2.611 1 97.06 65 HIS B C 1
ATOM 2549 O O . HIS B 1 65 ? 8.781 19.719 1.84 1 97.06 65 HIS B O 1
ATOM 2555 N N . PHE B 1 66 ? 9.516 20.281 3.889 1 96.69 66 PHE B N 1
ATOM 2556 C CA . PHE B 1 66 ? 8.594 19.375 4.559 1 96.69 66 PHE B CA 1
ATOM 2557 C C . PHE B 1 66 ? 8.18 19.938 5.914 1 96.69 66 PHE B C 1
ATOM 2559 O O . PHE B 1 66 ? 8.938 20.656 6.551 1 96.69 66 PHE B O 1
ATOM 2566 N N . MET B 1 67 ? 6.926 19.562 6.285 1 97.38 67 MET B N 1
ATOM 2567 C CA . MET B 1 67 ? 6.367 19.922 7.59 1 97.38 67 MET B CA 1
ATOM 2568 C C . MET B 1 67 ? 6.266 18.688 8.492 1 97.38 67 MET B C 1
ATOM 2570 O O . MET B 1 67 ? 5.797 17.641 8.055 1 97.38 67 MET B O 1
ATOM 2574 N N . ALA B 1 68 ? 6.738 18.828 9.703 1 97.88 68 ALA B N 1
ATOM 2575 C CA . ALA B 1 68 ? 6.656 17.75 10.695 1 97.88 68 ALA B CA 1
ATOM 2576 C C . ALA B 1 68 ? 5.719 18.141 11.836 1 97.88 68 ALA B C 1
ATOM 2578 O O . ALA B 1 68 ? 5.793 19.25 12.359 1 97.88 68 ALA B O 1
ATOM 2579 N N . SER B 1 69 ? 4.848 17.312 12.148 1 98.38 69 SER B N 1
ATOM 2580 C CA . SER B 1 69 ? 3.951 17.453 13.289 1 98.38 69 SER B CA 1
ATOM 2581 C C . SER B 1 69 ? 4.387 16.547 14.445 1 98.38 69 SER B C 1
ATOM 2583 O O . SER B 1 69 ? 4.566 15.344 14.266 1 98.38 69 SER B O 1
ATOM 2585 N N . ASN B 1 70 ? 4.461 17.141 15.656 1 98.25 70 ASN B N 1
ATOM 2586 C CA . ASN B 1 70 ? 5.074 16.391 16.734 1 98.25 70 ASN B CA 1
ATOM 2587 C C . ASN B 1 70 ? 4.227 16.453 18.016 1 98.25 70 ASN B C 1
ATOM 2589 O O . ASN B 1 70 ? 3.443 17.391 18.203 1 98.25 70 ASN B O 1
ATOM 2593 N N . ASN B 1 71 ? 4.508 15.531 18.859 1 98 71 ASN B N 1
ATOM 2594 C CA . ASN B 1 71 ? 3.834 15.43 20.156 1 98 71 ASN B CA 1
ATOM 2595 C C . ASN B 1 71 ? 4.258 16.547 21.094 1 98 71 ASN B C 1
ATOM 2597 O O . ASN B 1 71 ? 3.59 16.812 22.094 1 98 71 ASN B O 1
ATOM 2601 N N . ASP B 1 72 ? 5.301 17.219 20.859 1 97.12 72 ASP B N 1
ATOM 2602 C CA . ASP B 1 72 ? 5.711 18.344 21.703 1 97.12 72 ASP B CA 1
ATOM 2603 C C . ASP B 1 72 ? 4.906 19.594 21.391 1 97.12 72 ASP B C 1
ATOM 2605 O O . ASP B 1 72 ? 5.312 20.703 21.75 1 97.12 72 ASP B O 1
ATOM 2609 N N . SER B 1 73 ? 3.908 19.484 20.625 1 97.94 73 SER B N 1
ATOM 2610 C CA . SER B 1 73 ? 2.947 20.531 20.281 1 97.94 73 SER B CA 1
ATOM 2611 C C . SER B 1 73 ? 3.514 21.469 19.219 1 97.94 73 SER B C 1
ATOM 2613 O O . SER B 1 73 ? 3.059 22.609 19.078 1 97.94 73 SER B O 1
ATOM 2615 N N . GLY B 1 74 ? 4.492 20.984 18.562 1 97.25 74 GLY B N 1
ATOM 2616 C CA . GLY B 1 74 ? 5.133 21.812 17.547 1 97.25 74 GLY B CA 1
ATOM 2617 C C . GLY B 1 74 ? 4.852 21.344 16.141 1 97.25 74 GLY B C 1
ATOM 2618 O O . GLY B 1 74 ? 4.629 20.156 15.898 1 97.25 74 GLY B O 1
ATOM 2619 N N . VAL B 1 75 ? 4.805 22.297 15.281 1 98.31 75 VAL B N 1
ATOM 2620 C CA . VAL B 1 75 ? 4.867 22.078 13.844 1 98.31 75 VAL B CA 1
ATOM 2621 C C . VAL B 1 75 ? 6.09 22.797 13.266 1 98.31 75 VAL B C 1
ATOM 2623 O O . VAL B 1 75 ? 6.312 23.984 13.539 1 98.31 75 VAL B O 1
ATOM 2626 N N . ARG B 1 76 ? 6.863 22.094 12.539 1 97.69 76 ARG B N 1
ATOM 2627 C CA . ARG B 1 76 ? 8.117 22.625 12.016 1 97.69 76 ARG B CA 1
ATOM 2628 C C . ARG B 1 76 ? 8.172 22.5 10.492 1 97.69 76 ARG B C 1
ATOM 2630 O O . ARG B 1 76 ? 7.82 21.453 9.945 1 97.69 76 ARG B O 1
ATOM 2637 N N . ASP B 1 77 ? 8.508 23.516 9.875 1 97.62 77 ASP B N 1
ATOM 2638 C CA . ASP B 1 77 ? 8.766 23.562 8.438 1 97.62 77 ASP B CA 1
ATOM 2639 C C . ASP B 1 77 ? 10.266 23.609 8.156 1 97.62 77 ASP B C 1
ATOM 2641 O O . ASP B 1 77 ? 10.961 24.531 8.594 1 97.62 77 ASP B O 1
ATOM 2645 N N . TYR B 1 78 ? 10.766 22.641 7.426 1 97.12 78 TYR B N 1
ATOM 2646 C CA . TYR B 1 78 ? 12.188 22.562 7.086 1 97.12 78 TYR B CA 1
ATOM 2647 C C . TYR B 1 78 ? 12.414 22.859 5.609 1 97.12 78 TYR B C 1
ATOM 2649 O O . TYR B 1 78 ? 11.641 22.422 4.754 1 97.12 78 TYR B O 1
ATOM 2657 N N . ASP B 1 79 ? 13.438 23.594 5.375 1 95.88 79 ASP B N 1
ATOM 2658 C CA . ASP B 1 79 ? 13.922 23.828 4.02 1 95.88 79 ASP B CA 1
ATOM 2659 C C . ASP B 1 79 ? 14.906 22.734 3.598 1 95.88 79 ASP B C 1
ATOM 2661 O O . ASP B 1 79 ? 16 22.641 4.156 1 95.88 79 ASP B O 1
ATOM 2665 N N . MET B 1 80 ? 14.617 22 2.574 1 92.38 80 MET B N 1
ATOM 2666 C CA . MET B 1 80 ? 15.414 20.828 2.23 1 92.38 80 MET B CA 1
ATOM 2667 C C . MET B 1 80 ? 16.562 21.203 1.297 1 92.38 80 MET B C 1
ATOM 2669 O O . MET B 1 80 ? 17.422 20.359 1.002 1 92.38 80 MET B O 1
ATOM 2673 N N . GLU B 1 81 ? 16.562 22.328 0.84 1 87 81 GLU B N 1
ATOM 2674 C CA . GLU B 1 81 ? 17.719 22.797 0.097 1 87 81 GLU B CA 1
ATOM 2675 C C . GLU B 1 81 ? 18.859 23.203 1.04 1 87 81 GLU B C 1
ATOM 2677 O O . GLU B 1 81 ? 20.016 22.922 0.767 1 87 81 GLU B O 1
ATOM 2682 N N . ARG B 1 82 ? 18.438 23.828 2.102 1 87.19 82 ARG B N 1
ATOM 2683 C CA . ARG B 1 82 ? 19.438 24.312 3.057 1 87.19 82 ARG B CA 1
ATOM 2684 C C . ARG B 1 82 ? 19.5 23.406 4.281 1 87.19 82 ARG B C 1
ATOM 2686 O O . ARG B 1 82 ? 20.375 23.578 5.129 1 87.19 82 ARG B O 1
ATOM 2693 N N . PHE B 1 83 ? 18.609 22.484 4.352 1 83.19 83 PHE B N 1
ATOM 2694 C CA . PHE B 1 83 ? 18.5 21.578 5.48 1 83.19 83 PHE B CA 1
ATOM 2695 C C . PHE B 1 83 ? 18.406 22.344 6.793 1 83.19 83 PHE B C 1
ATOM 2697 O O . PHE B 1 83 ? 19.172 22.094 7.73 1 83.19 83 PHE B O 1
ATOM 2704 N N . GLN B 1 84 ? 17.609 23.297 6.809 1 92.5 84 GLN B N 1
ATOM 2705 C CA . GLN B 1 84 ? 17.438 24.156 7.977 1 92.5 84 GLN B CA 1
ATOM 2706 C C . GLN B 1 84 ? 15.977 24.281 8.359 1 92.5 84 GLN B C 1
ATOM 2708 O O . GLN B 1 84 ? 15.094 24.219 7.5 1 92.5 84 GLN B O 1
ATOM 2713 N N . LEU B 1 85 ? 15.836 24.5 9.656 1 95.88 85 LEU B N 1
ATOM 2714 C CA . LEU B 1 85 ? 14.508 24.859 10.148 1 95.88 85 LEU B CA 1
ATOM 2715 C C . LEU B 1 85 ? 14.078 26.219 9.609 1 95.88 85 LEU B C 1
ATOM 2717 O O . LEU B 1 85 ? 14.781 27.203 9.805 1 95.88 85 LEU B O 1
ATOM 2721 N N . TYR B 1 86 ? 13.023 26.25 8.922 1 96.12 86 TYR B N 1
ATOM 2722 C CA . TYR B 1 86 ? 12.531 27.453 8.289 1 96.12 86 TYR B CA 1
ATOM 2723 C C . TYR B 1 86 ? 11.5 28.156 9.172 1 96.12 86 TYR B C 1
ATOM 2725 O O . TYR B 1 86 ? 11.57 29.375 9.375 1 96.12 86 TYR B O 1
ATOM 2733 N N . LYS B 1 87 ? 10.523 27.422 9.688 1 96.88 87 LYS B N 1
ATOM 2734 C CA . LYS B 1 87 ? 9.492 27.906 10.609 1 96.88 87 LYS B CA 1
ATOM 2735 C C . LYS B 1 87 ? 9.234 26.906 11.727 1 96.88 87 LYS B C 1
ATOM 2737 O O . LYS B 1 87 ? 9.414 25.703 11.539 1 96.88 87 LYS B O 1
ATOM 2742 N N . HIS B 1 88 ? 8.836 27.453 12.852 1 97.56 88 HIS B N 1
ATOM 2743 C CA . HIS B 1 88 ? 8.43 26.656 14 1 97.56 88 HIS B CA 1
ATOM 2744 C C . HIS B 1 88 ? 7.23 27.281 14.703 1 97.56 88 HIS B C 1
ATOM 2746 O O . HIS B 1 88 ? 7.32 28.406 15.227 1 97.56 88 HIS B O 1
ATOM 2752 N N . PHE B 1 89 ? 6.145 26.578 14.688 1 98.25 89 PHE B N 1
ATOM 2753 C CA . PHE B 1 89 ? 4.934 27.016 15.367 1 98.25 89 PHE B CA 1
ATOM 2754 C C . PHE B 1 89 ? 4.645 26.141 16.578 1 98.25 89 PHE B C 1
ATOM 2756 O O . PHE B 1 89 ? 4.824 24.922 16.531 1 98.25 89 PHE B O 1
ATOM 2763 N N . GLN B 1 90 ? 4.207 26.781 17.656 1 97.62 90 GLN B N 1
ATOM 2764 C CA . GLN B 1 90 ? 3.869 26.078 18.875 1 97.62 90 GLN B CA 1
ATOM 2765 C C . GLN B 1 90 ? 2.387 26.219 19.203 1 97.62 90 GLN B C 1
ATOM 2767 O O . GLN B 1 90 ? 1.824 27.312 19.109 1 97.62 90 GLN B O 1
ATOM 2772 N N . PHE B 1 91 ? 1.847 25.125 19.594 1 97.88 91 PHE B N 1
ATOM 2773 C CA . PHE B 1 91 ? 0.438 25.094 19.969 1 97.88 91 PHE B CA 1
ATOM 2774 C C . PHE B 1 91 ? 0.271 24.594 21.391 1 97.88 91 PHE B C 1
ATOM 2776 O O . PHE B 1 91 ? 1.252 24.438 22.125 1 97.88 91 PHE B O 1
ATOM 2783 N N . GLU B 1 92 ? -0.957 24.406 21.828 1 97.62 92 GLU B N 1
ATOM 2784 C CA . GLU B 1 92 ? -1.222 24.125 23.234 1 97.62 92 GLU B CA 1
ATOM 2785 C C . GLU B 1 92 ? -1.277 22.625 23.484 1 97.62 92 GLU B C 1
ATOM 2787 O O . GLU B 1 92 ? -1.28 22.172 24.641 1 97.62 92 GLU B O 1
ATOM 2792 N N . TRP B 1 93 ? -1.315 21.859 22.5 1 98.25 93 TRP B N 1
ATOM 2793 C CA . TRP B 1 93 ? -1.481 20.422 22.609 1 98.25 93 TRP B CA 1
ATOM 2794 C C . TRP B 1 93 ? -0.667 19.688 21.547 1 98.25 93 TRP B C 1
ATOM 2796 O O . TRP B 1 93 ? -0.261 20.297 20.547 1 98.25 93 TRP B O 1
ATOM 2806 N N . PRO B 1 94 ? -0.375 18.375 21.797 1 98.38 94 PRO B N 1
ATOM 2807 C CA . PRO B 1 94 ? 0.333 17.578 20.781 1 98.38 94 PRO B CA 1
ATOM 2808 C C . PRO B 1 94 ? -0.345 17.625 19.422 1 98.38 94 PRO B C 1
ATOM 2810 O O . PRO B 1 94 ? -1.567 17.484 19.328 1 98.38 94 PRO B O 1
ATOM 2813 N N . VAL B 1 95 ? 0.44 17.781 18.375 1 98.69 95 VAL B N 1
ATOM 2814 C CA . VAL B 1 95 ? -0.066 17.859 17.016 1 98.69 95 VAL B CA 1
ATOM 2815 C C . VAL B 1 95 ? 0.074 16.5 16.328 1 98.69 95 VAL B C 1
ATOM 2817 O O . VAL B 1 95 ? 1.177 15.953 16.234 1 98.69 95 VAL B O 1
ATOM 2820 N N . ASN B 1 96 ? -1.037 15.977 15.828 1 98.44 96 ASN B N 1
ATOM 2821 C CA . ASN B 1 96 ? -1.054 14.664 15.195 1 98.44 96 ASN B CA 1
ATOM 2822 C C . ASN B 1 96 ? -0.874 14.766 13.68 1 98.44 96 ASN B C 1
ATOM 2824 O O . ASN B 1 96 ? -0.29 13.883 13.055 1 98.44 96 ASN B O 1
ATOM 2828 N N . HIS B 1 97 ? -1.405 15.836 13.133 1 98.62 97 HIS B N 1
ATOM 2829 C CA . HIS B 1 97 ? -1.377 15.945 11.68 1 98.62 97 HIS B CA 1
ATOM 2830 C C . HIS B 1 97 ? -1.529 17.391 11.227 1 98.62 97 HIS B C 1
ATOM 2832 O O . HIS B 1 97 ? -2.219 18.172 11.875 1 98.62 97 HIS B O 1
ATOM 2838 N N . THR B 1 98 ? -0.911 17.703 10.133 1 98.62 98 THR B N 1
ATOM 2839 C CA . THR B 1 98 ? -0.998 19 9.477 1 98.62 98 THR B CA 1
ATOM 2840 C C . THR B 1 98 ? -1.204 18.844 7.973 1 98.62 98 THR B C 1
ATOM 2842 O O . THR B 1 98 ? -0.572 17.984 7.348 1 98.62 98 THR B O 1
ATOM 2845 N N . ALA B 1 99 ? -2.102 19.594 7.43 1 98.5 99 ALA B N 1
ATOM 2846 C CA . ALA B 1 99 ? -2.311 19.609 5.984 1 98.5 99 ALA B CA 1
ATOM 2847 C C . ALA B 1 99 ? -2.262 21.031 5.441 1 98.5 99 ALA B C 1
ATOM 2849 O O . ALA B 1 99 ? -2.969 21.922 5.93 1 98.5 99 ALA B O 1
ATOM 2850 N N . LEU B 1 100 ? -1.468 21.172 4.387 1 98.12 100 LEU B N 1
ATOM 2851 C CA . LEU B 1 100 ? -1.34 22.484 3.744 1 98.12 100 LEU B CA 1
ATOM 2852 C C . LEU B 1 100 ? -2.367 22.641 2.631 1 98.12 100 LEU B C 1
ATOM 2854 O O . LEU B 1 100 ? -2.619 21.703 1.871 1 98.12 100 LEU B O 1
ATOM 2858 N N . SER B 1 101 ? -2.852 23.891 2.555 1 98.31 101 SER B N 1
ATOM 2859 C CA . SER B 1 101 ? -3.742 24.172 1.433 1 98.31 101 SER B CA 1
ATOM 2860 C C . SER B 1 101 ? -2.988 24.141 0.107 1 98.31 101 SER B C 1
ATOM 2862 O O . SER B 1 101 ? -1.77 24.328 0.075 1 98.31 101 SER B O 1
ATOM 2864 N N . PRO B 1 102 ? -3.764 23.906 -0.977 1 96.56 102 PRO B N 1
ATOM 2865 C CA . PRO B 1 102 ? -3.092 23.812 -2.273 1 96.56 102 PRO B CA 1
ATOM 2866 C C . PRO B 1 102 ? -2.279 25.047 -2.619 1 96.56 102 PRO B C 1
ATOM 2868 O O . PRO B 1 102 ? -1.227 24.953 -3.254 1 96.56 102 PRO B O 1
ATOM 2871 N N . ASP B 1 103 ? -2.68 26.188 -2.221 1 96 103 ASP B N 1
ATOM 2872 C CA . ASP B 1 103 ? -1.962 27.406 -2.533 1 96 103 ASP B CA 1
ATOM 2873 C C . ASP B 1 103 ? -0.934 27.734 -1.452 1 96 103 ASP B C 1
ATOM 2875 O O . ASP B 1 103 ? -0.29 28.781 -1.495 1 96 103 ASP B O 1
ATOM 2879 N N . ARG B 1 104 ? -0.779 26.969 -0.396 1 96.62 104 ARG B N 1
ATOM 2880 C CA . ARG B 1 104 ? 0.229 26.984 0.659 1 96.62 104 ARG B CA 1
ATOM 2881 C C . ARG B 1 104 ? 0.009 28.172 1.602 1 96.62 104 ARG B C 1
ATOM 2883 O O . ARG B 1 104 ? 0.897 28.531 2.379 1 96.62 104 ARG B O 1
ATOM 2890 N N . LYS B 1 105 ? -1.163 28.703 1.582 1 97.12 105 LYS B N 1
ATOM 2891 C CA . LYS B 1 105 ? -1.416 29.891 2.395 1 97.12 105 LYS B CA 1
ATOM 2892 C C . LYS B 1 105 ? -2.02 29.516 3.744 1 97.12 105 LYS B C 1
ATOM 2894 O O . LYS B 1 105 ? -1.869 30.25 4.723 1 97.12 105 LYS B O 1
ATOM 2899 N N . LEU B 1 106 ? -2.715 28.469 3.719 1 98.38 106 LEU B N 1
ATOM 2900 C CA . LEU B 1 106 ? -3.385 28 4.93 1 98.38 106 LEU B CA 1
ATOM 2901 C C . LEU B 1 106 ? -2.904 26.609 5.316 1 98.38 106 LEU B C 1
ATOM 2903 O O . LEU B 1 106 ? -2.418 25.859 4.469 1 98.38 106 LEU B O 1
ATOM 2907 N N . ALA B 1 107 ? -3.031 26.312 6.621 1 98.62 107 ALA B N 1
ATOM 2908 C CA . ALA B 1 107 ? -2.781 24.953 7.117 1 98.62 107 ALA B CA 1
ATOM 2909 C C . ALA B 1 107 ? -3.84 24.547 8.141 1 98.62 107 ALA B C 1
ATOM 2911 O O . ALA B 1 107 ? -4.262 25.359 8.969 1 98.62 107 ALA B O 1
ATOM 2912 N N . VAL B 1 108 ? -4.254 23.359 7.984 1 98.81 108 VAL B N 1
ATOM 2913 C CA . VAL B 1 108 ? -5.113 22.75 8.992 1 98.81 108 VAL B CA 1
ATOM 2914 C C . VAL B 1 108 ? -4.266 21.953 9.984 1 98.81 108 VAL B C 1
ATOM 2916 O O . VAL B 1 108 ? -3.418 21.156 9.586 1 98.81 108 VAL B O 1
ATOM 2919 N N . ILE B 1 109 ? -4.477 22.188 11.297 1 98.81 109 ILE B N 1
ATOM 2920 C CA . ILE B 1 109 ? -3.754 21.516 12.367 1 98.81 109 ILE B CA 1
ATOM 2921 C C . ILE B 1 109 ? -4.734 20.734 13.234 1 98.81 109 ILE B C 1
ATOM 2923 O O . ILE B 1 109 ? -5.719 21.281 13.727 1 98.81 109 ILE B O 1
ATOM 2927 N N . VAL B 1 110 ? -4.457 19.469 13.406 1 98.88 110 VAL B N 1
ATOM 2928 C CA . VAL B 1 110 ? -5.289 18.672 14.289 1 98.88 110 VAL B CA 1
ATOM 2929 C C . VAL B 1 110 ? -4.406 17.875 15.25 1 98.88 110 VAL B C 1
ATOM 2931 O O . VAL B 1 110 ? -3.246 17.578 14.938 1 98.88 110 VAL B O 1
ATOM 2934 N N . GLY B 1 111 ? -4.93 17.516 16.422 1 98.81 111 GLY B N 1
ATOM 2935 C CA . GLY B 1 111 ? -4.152 16.812 17.438 1 98.81 111 GLY B CA 1
ATOM 2936 C C . GLY B 1 111 ? -4.957 16.469 18.672 1 98.81 111 GLY B C 1
ATOM 2937 O O . GLY B 1 111 ? -6.105 16.031 18.578 1 98.81 111 GLY B O 1
ATOM 2938 N N . ASP B 1 112 ? -4.238 16.594 19.828 1 98.56 112 ASP B N 1
ATOM 2939 C CA . ASP B 1 112 ? -4.848 16.141 21.078 1 98.56 112 ASP B CA 1
ATOM 2940 C C . ASP B 1 112 ? -5.762 17.219 21.656 1 98.56 112 ASP B C 1
ATOM 2942 O O . ASP B 1 112 ? -5.652 17.562 22.828 1 98.56 112 ASP B O 1
ATOM 2946 N N . ASP B 1 113 ? -6.582 17.672 20.906 1 98.62 113 ASP B N 1
ATOM 2947 C CA . ASP B 1 113 ? -7.703 18.547 21.203 1 98.62 113 ASP B CA 1
ATOM 2948 C C . ASP B 1 113 ? -8.883 18.281 20.266 1 98.62 113 ASP B C 1
ATOM 2950 O O . ASP B 1 113 ? -8.688 18.062 19.078 1 98.62 113 ASP B O 1
ATOM 2954 N N . PRO B 1 114 ? -10.078 18.281 20.797 1 98.44 114 PRO B N 1
ATOM 2955 C CA . PRO B 1 114 ? -11.219 18.047 19.906 1 98.44 114 PRO B CA 1
ATOM 2956 C C . PRO B 1 114 ? -11.352 19.125 18.828 1 98.44 114 PRO B C 1
ATOM 2958 O O . PRO B 1 114 ? -11.914 18.859 17.766 1 98.44 114 PRO B O 1
ATOM 2961 N N . ASN B 1 115 ? -10.883 20.281 19.125 1 98.62 115 ASN B N 1
ATOM 2962 C CA . ASN B 1 115 ? -10.953 21.359 18.156 1 98.62 115 ASN B CA 1
ATOM 2963 C C . ASN B 1 115 ? -9.688 21.422 17.297 1 98.62 115 ASN B C 1
ATOM 2965 O O . ASN B 1 115 ? -8.578 21.531 17.828 1 98.62 115 ASN B O 1
ATOM 2969 N N . GLY B 1 116 ? -9.859 21.344 16 1 98.62 116 GLY B N 1
ATOM 2970 C CA . GLY B 1 116 ? -8.766 21.656 15.094 1 98.62 116 GLY B CA 1
ATOM 2971 C C . GLY B 1 116 ? -8.57 23.156 14.898 1 98.62 116 GLY B C 1
ATOM 2972 O O . GLY B 1 116 ? -9.344 23.953 15.43 1 98.62 116 GLY B O 1
ATOM 2973 N N . LEU B 1 117 ? -7.535 23.5 14.141 1 98.81 117 LEU B N 1
ATOM 2974 C CA . LEU B 1 117 ? -7.246 24.906 13.859 1 98.81 117 LEU B CA 1
ATOM 2975 C C . LEU B 1 117 ? -6.984 25.109 12.367 1 98.81 117 LEU B C 1
ATOM 2977 O O . LEU B 1 117 ? -6.352 24.281 11.727 1 98.81 117 LEU B O 1
ATOM 2981 N N . LEU B 1 118 ? -7.543 26.141 11.906 1 98.88 118 LEU B N 1
ATOM 2982 C CA . LEU B 1 118 ? -7.066 26.719 10.656 1 98.88 118 LEU B CA 1
ATOM 2983 C C . LEU B 1 118 ? -6.113 27.875 10.914 1 98.88 118 LEU B C 1
ATOM 2985 O O . LEU B 1 118 ? -6.465 28.828 11.617 1 98.88 118 LEU B O 1
ATOM 2989 N N . ILE B 1 119 ? -4.91 27.828 10.344 1 98.75 119 ILE B N 1
ATOM 2990 C CA . ILE B 1 119 ? -3.918 28.859 10.648 1 98.75 119 ILE B CA 1
ATOM 2991 C C . ILE B 1 119 ? -3.406 29.484 9.352 1 98.75 119 ILE B C 1
ATOM 2993 O O . ILE B 1 119 ? -3.551 28.891 8.273 1 98.75 119 ILE B O 1
ATOM 2997 N N . ASP B 1 120 ? -2.893 30.625 9.508 1 98.44 120 ASP B N 1
ATOM 2998 C CA . ASP B 1 120 ? -2.059 31.219 8.453 1 98.44 120 ASP B CA 1
ATOM 2999 C C . ASP B 1 120 ? -0.712 30.5 8.367 1 98.44 120 ASP B C 1
ATOM 3001 O O . ASP B 1 120 ? 0.058 30.484 9.328 1 98.44 120 ASP B O 1
ATOM 3005 N N . ALA B 1 121 ? -0.367 29.938 7.238 1 97.38 121 ALA B N 1
ATOM 3006 C CA . ALA B 1 121 ? 0.798 29.062 7.113 1 97.38 121 ALA B CA 1
ATOM 3007 C C . ALA B 1 121 ? 2.094 29.859 7.164 1 97.38 121 ALA B C 1
ATOM 3009 O O . ALA B 1 121 ? 3.172 29.297 7.371 1 97.38 121 ALA B O 1
ATOM 3010 N N . ASN B 1 122 ? 1.973 31.078 6.918 1 95.75 122 ASN B N 1
ATOM 3011 C CA . ASN B 1 122 ? 3.168 31.922 6.945 1 95.75 122 ASN B CA 1
ATOM 3012 C C . ASN B 1 122 ? 3.475 32.406 8.352 1 95.75 122 ASN B C 1
ATOM 3014 O O . ASN B 1 122 ? 4.613 32.312 8.82 1 95.75 122 ASN B O 1
ATOM 3018 N N . SER B 1 123 ? 2.521 32.844 9.055 1 96.81 123 SER B N 1
ATOM 3019 C CA . SER B 1 123 ? 2.748 33.469 10.359 1 96.81 123 SER B CA 1
ATOM 3020 C C . SER B 1 123 ? 2.529 32.469 11.492 1 96.81 123 SER B C 1
ATOM 3022 O O . SER B 1 123 ? 2.996 32.688 12.609 1 96.81 123 SER B O 1
ATOM 3024 N N . GLY B 1 124 ? 1.727 31.484 11.289 1 97.12 124 GLY B N 1
ATOM 3025 C CA . GLY B 1 124 ? 1.361 30.531 12.336 1 97.12 124 GLY B CA 1
ATOM 3026 C C . GLY B 1 124 ? 0.175 31 13.164 1 97.12 124 GLY B C 1
ATOM 3027 O O . GLY B 1 124 ? -0.279 30.281 14.055 1 97.12 124 GLY B O 1
ATOM 3028 N N . LYS B 1 125 ? -0.337 32.156 12.828 1 97.94 125 LYS B N 1
ATOM 3029 C CA . LYS B 1 125 ? -1.468 32.688 13.578 1 97.94 125 LYS B CA 1
ATOM 3030 C C . LYS B 1 125 ? -2.725 31.844 13.359 1 97.94 125 LYS B C 1
ATOM 3032 O O . LYS B 1 125 ? -3.039 31.469 12.227 1 97.94 125 LYS B O 1
ATOM 3037 N N . THR B 1 126 ? -3.406 31.609 14.453 1 98.31 126 THR B N 1
ATOM 3038 C CA . THR B 1 126 ? -4.684 30.906 14.352 1 98.31 126 THR B CA 1
ATOM 3039 C C . THR B 1 126 ? -5.758 31.812 13.773 1 98.31 126 THR B C 1
ATOM 3041 O O . THR B 1 126 ? -5.996 32.906 14.289 1 98.31 126 THR B O 1
ATOM 3044 N N . LEU B 1 127 ? -6.352 31.375 12.711 1 98.38 127 LEU B N 1
ATOM 3045 C CA . LEU B 1 127 ? -7.414 32.125 12.062 1 98.38 127 LEU B CA 1
ATOM 3046 C C . LEU B 1 127 ? -8.781 31.688 12.562 1 98.38 127 LEU B C 1
ATOM 3048 O O . LEU B 1 127 ? -9.672 32.531 12.773 1 98.38 127 LEU B O 1
ATOM 3052 N N . HIS B 1 128 ? -8.969 30.391 12.75 1 98.31 128 HIS B N 1
ATOM 3053 C CA . HIS B 1 128 ? -10.25 29.844 13.195 1 98.31 128 HIS B CA 1
ATOM 3054 C C . HIS B 1 128 ? -10.047 28.547 13.961 1 98.31 128 HIS B C 1
ATOM 3056 O O . HIS B 1 128 ? -9.125 27.781 13.672 1 98.31 128 HIS B O 1
ATOM 3062 N N . SER B 1 129 ? -10.898 28.312 14.914 1 98.38 129 SER B N 1
ATOM 3063 C CA . SER B 1 129 ? -11.031 27 15.547 1 98.38 129 SER B CA 1
ATOM 3064 C C . SER B 1 129 ? -12.125 26.172 14.875 1 98.38 129 SER B C 1
ATOM 3066 O O . SER B 1 129 ? -13.172 26.703 14.508 1 98.38 129 SER B O 1
ATOM 3068 N N . LEU B 1 130 ? -11.836 24.969 14.672 1 98.69 130 LEU B N 1
ATOM 3069 C CA . LEU B 1 130 ? -12.781 24.031 14.07 1 98.69 130 LEU B CA 1
ATOM 3070 C C . LEU B 1 130 ? -13.516 23.25 15.148 1 98.69 130 LEU B C 1
ATOM 3072 O O . LEU B 1 130 ? -12.969 22.281 15.695 1 98.69 130 LEU B O 1
ATOM 3076 N N . LYS B 1 131 ? -14.734 23.547 15.352 1 98.56 131 LYS B N 1
ATOM 3077 C CA . LYS B 1 131 ? -15.516 22.906 16.406 1 98.56 131 LYS B CA 1
ATOM 3078 C C . LYS B 1 131 ? -16.531 21.938 15.82 1 98.56 131 LYS B C 1
ATOM 3080 O O . LYS B 1 131 ? -17.234 22.266 14.867 1 98.56 131 LYS B O 1
ATOM 3085 N N . GLY B 1 132 ? -16.562 20.766 16.375 1 98.19 132 GLY B N 1
ATOM 3086 C CA . GLY B 1 132 ? -17.547 19.781 15.93 1 98.19 132 GLY B CA 1
ATOM 3087 C C . GLY B 1 132 ? -17.188 18.359 16.328 1 98.19 132 GLY B C 1
ATOM 3088 O O . GLY B 1 132 ? -18.047 17.594 16.766 1 98.19 132 GLY B O 1
ATOM 3089 N N . HIS B 1 133 ? -15.938 18.031 16.25 1 98.56 133 HIS B N 1
ATOM 3090 C CA . HIS B 1 133 ? -15.484 16.703 16.656 1 98.56 133 HIS B CA 1
ATOM 3091 C C . HIS B 1 133 ? -15.609 16.5 18.172 1 98.56 133 HIS B C 1
ATOM 3093 O O . HIS B 1 133 ? -15.609 17.484 18.922 1 98.56 133 HIS B O 1
ATOM 3099 N N . PHE B 1 134 ? -15.609 15.227 18.594 1 98.31 134 PHE B N 1
ATOM 3100 C CA . PHE B 1 134 ? -15.836 14.945 20 1 98.31 134 PHE B CA 1
ATOM 3101 C C . PHE B 1 134 ? -14.602 14.305 20.625 1 98.31 134 PHE B C 1
ATOM 3103 O O . PHE B 1 134 ? -14.641 13.867 21.781 1 98.31 134 PHE B O 1
ATOM 3110 N N . ASP B 1 135 ? -13.57 14.148 19.906 1 98.62 135 ASP B N 1
ATOM 3111 C CA . ASP B 1 135 ? -12.328 13.539 20.344 1 98.62 135 ASP B CA 1
ATOM 3112 C C . ASP B 1 135 ? -11.133 14.086 19.562 1 98.62 135 ASP B C 1
ATOM 3114 O O . ASP B 1 135 ? -11.195 15.188 19.016 1 98.62 135 ASP B O 1
ATOM 3118 N N . TYR B 1 136 ? -10.031 13.359 19.609 1 98.81 136 TYR B N 1
ATOM 3119 C CA . TYR B 1 136 ? -8.805 13.82 18.969 1 98.81 136 TYR B CA 1
ATOM 3120 C C . TYR B 1 136 ? -8.805 13.469 17.484 1 98.81 136 TYR B C 1
ATOM 3122 O O . TYR B 1 136 ? -9.273 12.398 17.094 1 98.81 136 TYR B O 1
ATOM 3130 N N . SER B 1 137 ? -8.32 14.375 16.672 1 98.75 137 SER B N 1
ATOM 3131 C CA . SER B 1 137 ? -8.203 14.148 15.242 1 98.75 137 SER B CA 1
ATOM 3132 C C . SER B 1 137 ? -6.797 13.688 14.867 1 98.75 137 SER B C 1
ATOM 3134 O O . SER B 1 137 ? -5.812 14.156 15.445 1 98.75 137 SER B O 1
ATOM 3136 N N . PHE B 1 138 ? -6.73 12.781 13.812 1 98 138 PHE B N 1
ATOM 3137 C CA . PHE B 1 138 ? -5.461 12.172 13.438 1 98 138 PHE B CA 1
ATOM 3138 C C . PHE B 1 138 ? -5.195 12.336 11.945 1 98 138 PHE B C 1
ATOM 3140 O O . PHE B 1 138 ? -4.133 11.953 11.453 1 98 138 PHE B O 1
ATOM 3147 N N . ALA B 1 139 ? -6.121 12.867 11.266 1 98.44 139 ALA B N 1
ATOM 3148 C CA . ALA B 1 139 ? -5.969 13.023 9.82 1 98.44 139 ALA B CA 1
ATOM 3149 C C . ALA B 1 139 ? -6.582 14.336 9.344 1 98.44 139 ALA B C 1
ATOM 3151 O O . ALA B 1 139 ? -7.543 14.836 9.938 1 98.44 139 ALA B O 1
ATOM 3152 N N . SER B 1 140 ? -6.055 14.828 8.289 1 98.88 140 SER B N 1
ATOM 3153 C CA . SER B 1 140 ? -6.578 15.992 7.582 1 98.88 140 SER B CA 1
ATOM 3154 C C . SER B 1 140 ? -6.148 15.992 6.117 1 98.88 140 SER B C 1
ATOM 3156 O O . SER B 1 140 ? -5.121 15.398 5.77 1 98.88 140 SER B O 1
ATOM 3158 N N . ALA B 1 141 ? -6.926 16.594 5.309 1 98.75 141 ALA B N 1
ATOM 3159 C CA . ALA B 1 141 ? -6.613 16.688 3.885 1 98.75 141 ALA B CA 1
ATOM 3160 C C . ALA B 1 141 ? -7.398 17.812 3.221 1 98.75 141 ALA B C 1
ATOM 3162 O O . ALA B 1 141 ? -8.586 18 3.494 1 98.75 141 ALA B O 1
ATOM 3163 N N . TRP B 1 142 ? -6.742 18.516 2.312 1 98.69 142 TRP B N 1
ATOM 3164 C CA . TRP B 1 142 ? -7.414 19.531 1.516 1 98.69 142 TRP B CA 1
ATOM 3165 C C . TRP B 1 142 ? -7.934 18.953 0.207 1 98.69 142 TRP B C 1
ATOM 3167 O O . TRP B 1 142 ? -7.258 18.141 -0.433 1 98.69 142 TRP B O 1
ATOM 3177 N N . SER B 1 143 ? -9.094 19.391 -0.095 1 98.56 143 SER B N 1
ATOM 3178 C CA . SER B 1 143 ? -9.531 19.203 -1.475 1 98.56 143 SER B CA 1
ATOM 3179 C C . SER B 1 143 ? -8.68 20.016 -2.441 1 98.56 143 SER B C 1
ATOM 3181 O O . SER B 1 143 ? -8.234 21.109 -2.107 1 98.56 143 SER B O 1
ATOM 3183 N N . PRO B 1 144 ? -8.523 19.453 -3.643 1 97.25 144 PRO B N 1
ATOM 3184 C CA . PRO B 1 144 ? -7.715 20.219 -4.598 1 97.25 144 PRO B CA 1
ATOM 3185 C C . PRO B 1 144 ? -8.359 21.547 -4.992 1 97.25 144 PRO B C 1
ATOM 3187 O O . PRO B 1 144 ? -7.688 22.422 -5.543 1 97.25 144 PRO B O 1
ATOM 3190 N N . ASP B 1 145 ? -9.555 21.734 -4.734 1 95.94 145 ASP B N 1
ATOM 3191 C CA . ASP B 1 145 ? -10.242 22.984 -5.086 1 95.94 145 ASP B CA 1
ATOM 3192 C C . ASP B 1 145 ? -9.773 24.141 -4.203 1 95.94 145 ASP B C 1
ATOM 3194 O O . ASP B 1 145 ? -10.047 25.297 -4.5 1 95.94 145 ASP B O 1
ATOM 3198 N N . GLY B 1 146 ? -9.141 23.844 -3.078 1 97.38 146 GLY B N 1
ATOM 3199 C CA . GLY B 1 146 ? -8.586 24.859 -2.191 1 97.38 146 GLY B CA 1
ATOM 3200 C C . GLY B 1 146 ? -9.633 25.516 -1.318 1 97.38 146 GLY B C 1
ATOM 3201 O O . GLY B 1 146 ? -9.328 26.469 -0.593 1 97.38 146 GLY B O 1
ATOM 3202 N N . ARG B 1 147 ? -10.836 25.016 -1.367 1 97.5 147 ARG B N 1
ATOM 3203 C CA . ARG B 1 147 ? -11.938 25.641 -0.635 1 97.5 147 ARG B CA 1
ATOM 3204 C C . ARG B 1 147 ? -12.398 24.766 0.519 1 97.5 147 ARG B C 1
ATOM 3206 O O . ARG B 1 147 ? -12.789 25.266 1.574 1 97.5 147 ARG B O 1
ATOM 3213 N N . THR B 1 148 ? -12.383 23.5 0.294 1 98.5 148 THR B N 1
ATOM 3214 C CA . THR B 1 148 ? -12.859 22.562 1.312 1 98.5 148 THR B CA 1
ATOM 3215 C C . THR B 1 148 ? -11.727 21.672 1.798 1 98.5 148 THR B C 1
ATOM 3217 O O . THR B 1 148 ? -10.719 21.5 1.105 1 98.5 148 THR B O 1
ATOM 3220 N N . PHE B 1 149 ? -11.82 21.188 3.021 1 98.81 149 PHE B N 1
ATOM 3221 C CA . PHE B 1 149 ? -10.891 20.234 3.596 1 98.81 149 PHE B CA 1
ATOM 3222 C C . PHE B 1 149 ? -11.609 19.281 4.555 1 98.81 149 PHE B C 1
ATOM 3224 O O . PHE B 1 149 ? -12.773 19.516 4.902 1 98.81 149 PHE B O 1
ATOM 3231 N N . ALA B 1 150 ? -10.953 18.203 4.867 1 98.94 150 ALA B N 1
ATOM 3232 C CA . ALA B 1 150 ? -11.523 17.156 5.715 1 98.94 150 ALA B CA 1
ATOM 3233 C C . ALA B 1 150 ? -10.656 16.922 6.949 1 98.94 150 ALA B C 1
ATOM 3235 O O . ALA B 1 150 ? -9.43 17.094 6.898 1 98.94 150 ALA B O 1
ATOM 3236 N N . THR B 1 151 ? -11.25 16.594 8.039 1 98.94 151 THR B N 1
ATOM 3237 C CA . THR B 1 151 ? -10.578 16.156 9.25 1 98.94 151 THR B CA 1
ATOM 3238 C C . THR B 1 151 ? -11.109 14.789 9.695 1 98.94 151 THR B C 1
ATOM 3240 O O . THR B 1 151 ? -12.312 14.539 9.617 1 98.94 151 THR B O 1
ATOM 3243 N N . GLY B 1 152 ? -10.242 13.906 10.086 1 98.88 152 GLY B N 1
ATOM 3244 C CA . GLY B 1 152 ? -10.578 12.57 10.562 1 98.88 152 GLY B CA 1
ATOM 3245 C C . GLY B 1 152 ? -10.328 12.391 12.047 1 98.88 152 GLY B C 1
ATOM 3246 O O . GLY B 1 152 ? -9.258 12.727 12.547 1 98.88 152 GLY B O 1
ATOM 3247 N N . ASN B 1 153 ? -11.188 11.758 12.672 1 98.81 153 ASN B N 1
ATOM 3248 C CA . ASN B 1 153 ? -11.219 11.852 14.125 1 98.81 153 ASN B CA 1
ATOM 3249 C C . ASN B 1 153 ? -11.414 10.484 14.773 1 98.81 153 ASN B C 1
ATOM 3251 O O . ASN B 1 153 ? -11.891 9.547 14.125 1 98.81 153 ASN B O 1
ATOM 3255 N N . GLN B 1 154 ? -10.992 10.383 16.031 1 98.44 154 GLN B N 1
ATOM 3256 C CA . GLN B 1 154 ? -11.188 9.219 16.891 1 98.44 154 GLN B CA 1
ATOM 3257 C C . GLN B 1 154 ? -12.672 8.953 17.141 1 98.44 154 GLN B C 1
ATOM 3259 O O . GLN B 1 154 ? -13.055 7.844 17.516 1 98.44 154 GLN B O 1
ATOM 3264 N N . ASP B 1 155 ? -13.555 9.898 17.062 1 98.38 155 ASP B N 1
ATOM 3265 C CA . ASP B 1 155 ? -14.992 9.734 17.25 1 98.38 155 ASP B CA 1
ATOM 3266 C C . ASP B 1 155 ? -15.625 9 16.078 1 98.38 155 ASP B C 1
ATOM 3268 O O . ASP B 1 155 ? -16.844 9.008 15.922 1 98.38 155 ASP B O 1
ATOM 3272 N N . LYS B 1 156 ? -14.812 8.531 15.172 1 98.25 156 LYS B N 1
ATOM 3273 C CA . LYS B 1 156 ? -15.172 7.672 14.047 1 98.25 156 LYS B CA 1
ATOM 3274 C C . LYS B 1 156 ? -15.781 8.492 12.906 1 98.25 156 LYS B C 1
ATOM 3276 O O . LYS B 1 156 ? -16.422 7.934 12.016 1 98.25 156 LYS B O 1
ATOM 3281 N N . THR B 1 157 ? -15.562 9.797 12.938 1 98.56 157 THR B N 1
ATOM 3282 C CA . THR B 1 157 ? -16.141 10.602 11.867 1 98.56 157 THR B CA 1
ATOM 3283 C C . THR B 1 157 ? -15.047 11.344 11.102 1 98.56 157 THR B C 1
ATOM 3285 O O . THR B 1 157 ? -13.953 11.57 11.633 1 98.56 157 THR B O 1
ATOM 3288 N N . CYS B 1 158 ? -15.375 11.609 9.93 1 98.81 158 CYS B N 1
ATOM 3289 C CA . CYS B 1 158 ? -14.703 12.594 9.086 1 98.81 158 CYS B CA 1
ATOM 3290 C C . CYS B 1 158 ? -15.602 13.797 8.82 1 98.81 158 CYS B C 1
ATOM 3292 O O . CYS B 1 158 ? -16.75 13.633 8.398 1 98.81 158 CYS B O 1
ATOM 3294 N N . ARG B 1 159 ? -15.117 14.969 9.07 1 98.88 159 ARG B N 1
ATOM 3295 C CA . ARG B 1 159 ? -15.898 16.172 8.805 1 98.88 159 ARG B CA 1
ATOM 3296 C C . ARG B 1 159 ? -15.336 16.938 7.625 1 98.88 159 ARG B C 1
ATOM 3298 O O . ARG B 1 159 ? -14.117 17.094 7.5 1 98.88 159 ARG B O 1
ATOM 3305 N N . ILE B 1 160 ? -16.266 17.406 6.828 1 98.88 160 ILE B N 1
ATOM 3306 C CA . ILE B 1 160 ? -15.914 18.266 5.707 1 98.88 160 ILE B CA 1
ATOM 3307 C C . ILE B 1 160 ? -16.156 19.734 6.082 1 98.88 160 ILE B C 1
ATOM 3309 O O . ILE B 1 160 ? -17.234 20.078 6.57 1 98.88 160 ILE B O 1
ATOM 3313 N N . TRP B 1 161 ? -15.188 20.562 5.836 1 98.81 161 TRP B N 1
ATOM 3314 C CA . TRP B 1 161 ? -15.234 21.969 6.188 1 98.81 161 TRP B CA 1
ATOM 3315 C C . TRP B 1 161 ? -15.109 22.844 4.945 1 98.81 161 TRP B C 1
ATOM 3317 O O . TRP B 1 161 ? -14.414 22.5 3.994 1 98.81 161 TRP B O 1
ATOM 3327 N N . ASP B 1 162 ? -15.789 23.953 5.004 1 98.5 162 ASP B N 1
ATOM 3328 C CA . ASP B 1 162 ? -15.594 25.031 4.039 1 98.5 162 ASP B CA 1
ATOM 3329 C C . ASP B 1 162 ? -14.789 26.172 4.645 1 98.5 162 ASP B C 1
ATOM 3331 O O . ASP B 1 162 ? -15.219 26.812 5.609 1 98.5 162 ASP B O 1
ATOM 3335 N N . ALA B 1 163 ? -13.664 26.484 4.121 1 98.31 163 ALA B N 1
ATOM 3336 C CA . ALA B 1 163 ? -12.742 27.453 4.68 1 98.31 163 ALA B CA 1
ATOM 3337 C C . ALA B 1 163 ? -13.375 28.844 4.727 1 98.31 163 ALA B C 1
ATOM 3339 O O . ALA B 1 163 ? -12.922 29.719 5.473 1 98.31 163 ALA B O 1
ATOM 3340 N N . ARG B 1 164 ? -14.398 29.109 3.922 1 96.12 164 ARG B N 1
ATOM 3341 C CA . ARG B 1 164 ? -15.039 30.422 3.826 1 96.12 164 ARG B CA 1
ATOM 3342 C C . ARG B 1 164 ? -16.078 30.594 4.93 1 96.12 164 ARG B C 1
ATOM 3344 O O . ARG B 1 164 ? -16.484 31.719 5.215 1 96.12 164 ARG B O 1
ATOM 3351 N N . ASN B 1 165 ? -16.469 29.516 5.477 1 97.25 165 ASN B N 1
ATOM 3352 C CA . ASN B 1 165 ? -17.422 29.5 6.586 1 97.25 165 ASN B CA 1
ATOM 3353 C C . ASN B 1 165 ? -17.172 28.312 7.523 1 97.25 165 ASN B C 1
ATOM 3355 O O . ASN B 1 165 ? -17.609 27.203 7.234 1 97.25 165 ASN B O 1
ATOM 3359 N N . LEU B 1 166 ? -16.578 28.641 8.703 1 97.62 166 LEU B N 1
ATOM 3360 C CA . LEU B 1 166 ? -16.109 27.562 9.562 1 97.62 166 LEU B CA 1
ATOM 3361 C C . LEU B 1 166 ? -16.922 27.5 10.852 1 97.62 166 LEU B C 1
ATOM 3363 O O . LEU B 1 166 ? -16.469 26.953 11.852 1 97.62 166 LEU B O 1
ATOM 3367 N N . SER B 1 167 ? -18.094 28.141 10.844 1 96.44 167 SER B N 1
ATOM 3368 C CA . SER B 1 167 ? -18.969 28.125 12.008 1 96.44 167 SER B CA 1
ATOM 3369 C C . SER B 1 167 ? -19.453 26.703 12.305 1 96.44 167 SER B C 1
ATOM 3371 O O . SER B 1 167 ? -19.734 26.375 13.461 1 96.44 167 SER B O 1
ATOM 3373 N N . LYS B 1 168 ? -19.578 25.906 11.219 1 97.06 168 LYS B N 1
ATOM 3374 C CA . LYS B 1 168 ? -19.922 24.5 11.336 1 97.06 168 LYS B CA 1
ATOM 3375 C C . LYS B 1 168 ? -19.359 23.703 10.164 1 97.06 168 LYS B C 1
ATOM 3377 O O . LYS B 1 168 ? -19.047 24.266 9.109 1 97.06 168 LYS B O 1
ATOM 3382 N N . SER B 1 169 ? -19.281 22.422 10.391 1 98.38 169 SER B N 1
ATOM 3383 C CA . SER B 1 169 ? -18.875 21.578 9.273 1 98.38 169 SER B CA 1
ATOM 3384 C C . SER B 1 169 ? -19.984 21.438 8.242 1 98.38 169 SER B C 1
ATOM 3386 O O . SER B 1 169 ? -21.172 21.484 8.594 1 98.38 169 SER B O 1
ATOM 3388 N N . LEU B 1 170 ? -19.625 21.234 6.977 1 98.19 170 LEU B N 1
ATOM 3389 C CA . LEU B 1 170 ? -20.562 21.047 5.883 1 98.19 170 LEU B CA 1
ATOM 3390 C C . LEU B 1 170 ? -21.188 19.656 5.945 1 98.19 170 LEU B C 1
ATOM 3392 O O . LEU B 1 170 ? -22.391 19.5 5.707 1 98.19 170 LEU B O 1
ATOM 3396 N N . HIS B 1 171 ? -20.422 18.641 6.176 1 98.44 171 HIS B N 1
ATOM 3397 C CA . HIS B 1 171 ? -20.844 17.234 6.227 1 98.44 171 HIS B CA 1
ATOM 3398 C C . HIS B 1 171 ? -20.156 16.5 7.371 1 98.44 171 HIS B C 1
ATOM 3400 O O . HIS B 1 171 ? -19.078 16.891 7.805 1 98.44 171 HIS B O 1
ATOM 3406 N N . VAL B 1 172 ? -20.844 15.523 7.887 1 98.62 172 VAL B N 1
ATOM 3407 C CA . VAL B 1 172 ? -20.281 14.547 8.828 1 98.62 172 VAL B CA 1
ATOM 3408 C C . VAL B 1 172 ? -20.375 13.148 8.227 1 98.62 172 VAL B C 1
ATOM 3410 O O . VAL B 1 172 ? -21.469 12.609 8.039 1 98.62 172 VAL B O 1
ATOM 3413 N N . LEU B 1 173 ? -19.25 12.633 7.922 1 98.69 173 LEU B N 1
ATOM 3414 C CA . LEU B 1 173 ? -19.156 11.305 7.34 1 98.69 173 LEU B CA 1
ATOM 3415 C C . LEU B 1 173 ? -18.766 10.273 8.398 1 98.69 173 LEU B C 1
ATOM 3417 O O . LEU B 1 173 ? -17.766 10.461 9.109 1 98.69 173 LEU B O 1
ATOM 3421 N N . ARG B 1 174 ? -19.453 9.195 8.477 1 97.81 174 ARG B N 1
ATOM 3422 C CA . ARG B 1 174 ? -19.25 8.258 9.57 1 97.81 174 ARG B CA 1
ATOM 3423 C C . ARG B 1 174 ? -18.562 6.984 9.086 1 97.81 174 ARG B C 1
ATOM 3425 O O . ARG B 1 174 ? -18.891 6.465 8.023 1 97.81 174 ARG B O 1
ATOM 3432 N N . GLY B 1 175 ? -17.609 6.52 9.867 1 96.31 175 GLY B N 1
ATOM 3433 C CA . GLY B 1 175 ? -17.016 5.207 9.656 1 96.31 175 GLY B CA 1
ATOM 3434 C C . GLY B 1 175 ? -17.797 4.094 10.336 1 96.31 175 GLY B C 1
ATOM 3435 O O . GLY B 1 175 ? -18.938 4.297 10.766 1 96.31 175 GLY B O 1
ATOM 3436 N N . ASN B 1 176 ? -17.203 2.941 10.422 1 93.06 176 ASN B N 1
ATOM 3437 C CA . ASN B 1 176 ? -17.891 1.769 10.953 1 93.06 176 ASN B CA 1
ATOM 3438 C C . ASN B 1 176 ? -17.484 1.48 12.398 1 93.06 176 ASN B C 1
ATOM 3440 O O . ASN B 1 176 ? -18.328 1.418 13.289 1 93.06 176 ASN B O 1
ATOM 3444 N N . LEU B 1 177 ? -16.156 1.335 12.633 1 92 177 LEU B N 1
ATOM 3445 C CA . LEU B 1 177 ? -15.727 0.782 13.914 1 92 177 LEU B CA 1
ATOM 3446 C C . LEU B 1 177 ? -14.633 1.649 14.539 1 92 177 LEU B C 1
ATOM 3448 O O . LEU B 1 177 ? -14.562 1.776 15.766 1 92 177 LEU B O 1
ATOM 3452 N N . GLY B 1 178 ? -13.805 2.207 13.75 1 94.19 178 GLY B N 1
ATOM 3453 C CA . GLY B 1 178 ? -12.602 2.822 14.297 1 94.19 178 GLY B CA 1
ATOM 3454 C C . GLY B 1 178 ? -12.461 4.285 13.922 1 94.19 178 GLY B C 1
ATOM 3455 O O . GLY B 1 178 ? -13.312 4.84 13.219 1 94.19 178 GLY B O 1
ATOM 3456 N N . ALA B 1 179 ? -11.383 4.902 14.523 1 97.62 179 ALA B N 1
ATOM 3457 C CA . ALA B 1 179 ? -11 6.273 14.18 1 97.62 179 ALA B CA 1
ATOM 3458 C C . ALA B 1 179 ? -10.734 6.414 12.688 1 97.62 179 ALA B C 1
ATOM 3460 O O . ALA B 1 179 ? -10.422 5.43 12.008 1 97.62 179 ALA B O 1
ATOM 3461 N N . ILE B 1 180 ? -10.93 7.621 12.164 1 98.44 180 ILE B N 1
ATOM 3462 C CA . ILE B 1 180 ? -10.477 7.902 10.805 1 98.44 180 ILE B CA 1
ATOM 3463 C C . ILE B 1 180 ? -9.023 8.367 10.836 1 98.44 180 ILE B C 1
ATOM 3465 O O . ILE B 1 180 ? -8.719 9.453 11.336 1 98.44 180 ILE B O 1
ATOM 3469 N N . ARG B 1 181 ? -8.133 7.605 10.18 1 97.12 181 ARG B N 1
ATOM 3470 C CA . ARG B 1 181 ? -6.699 7.828 10.375 1 97.12 181 ARG B CA 1
ATOM 3471 C C . ARG B 1 181 ? -6.039 8.32 9.094 1 97.12 181 ARG B C 1
ATOM 3473 O O . ARG B 1 181 ? -4.898 8.789 9.117 1 97.12 181 ARG B O 1
ATOM 3480 N N . SER B 1 182 ? -6.703 8.203 8.047 1 97.31 182 SER B N 1
ATOM 3481 C CA . SER B 1 182 ? -6.172 8.672 6.77 1 97.31 182 SER B CA 1
ATOM 3482 C C . SER B 1 182 ? -7.289 9.188 5.867 1 97.31 182 SER B C 1
ATOM 3484 O O . SER B 1 182 ? -8.383 8.617 5.828 1 97.31 182 SER B O 1
ATOM 3486 N 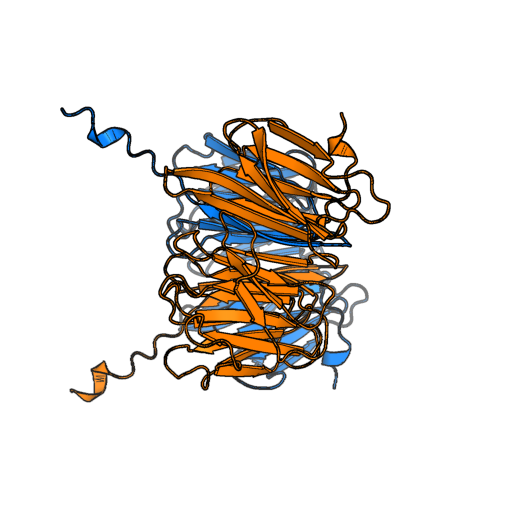N . ILE B 1 183 ? -7.004 10.25 5.191 1 98.5 183 ILE B N 1
ATOM 3487 C CA . ILE B 1 183 ? -7.918 10.852 4.227 1 98.5 183 ILE B CA 1
ATOM 3488 C C . ILE B 1 183 ? -7.164 11.219 2.955 1 98.5 183 ILE B C 1
ATOM 3490 O O . ILE B 1 183 ? -6.059 11.766 3.02 1 98.5 183 ILE B O 1
ATOM 3494 N N . ARG B 1 184 ? -7.727 10.891 1.828 1 97.81 184 ARG B N 1
ATOM 3495 C CA . ARG B 1 184 ? -7.141 11.266 0.546 1 97.81 184 ARG B CA 1
ATOM 3496 C C . ARG B 1 184 ? -8.211 11.742 -0.428 1 97.81 184 ARG B C 1
ATOM 3498 O O . ARG B 1 184 ? -9.266 11.102 -0.561 1 97.81 184 ARG B O 1
ATOM 3505 N N . PHE B 1 185 ? -7.941 12.875 -1.096 1 97.56 185 PHE B N 1
ATOM 3506 C CA . PHE B 1 185 ? -8.734 13.305 -2.246 1 97.56 185 PHE B CA 1
ATOM 3507 C C . PHE B 1 185 ? -8.055 12.891 -3.549 1 97.56 185 PHE B C 1
ATOM 3509 O O . PHE B 1 185 ? -6.828 12.883 -3.641 1 97.56 185 PHE B O 1
ATOM 3516 N N . THR B 1 186 ? -8.906 12.539 -4.504 1 95.69 186 THR B N 1
ATOM 3517 C CA . THR B 1 186 ? -8.336 12.414 -5.844 1 95.69 186 THR B CA 1
ATOM 3518 C C . THR B 1 186 ? -7.895 13.773 -6.375 1 95.69 186 THR B C 1
ATOM 3520 O O . THR B 1 186 ? -8.406 14.805 -5.945 1 95.69 186 THR B O 1
ATOM 3523 N N . SER B 1 187 ? -6.961 13.695 -7.332 1 93.44 187 SER B N 1
ATOM 3524 C CA . SER B 1 187 ? -6.371 14.93 -7.832 1 93.44 187 SER B CA 1
ATOM 3525 C C . SER B 1 187 ? -7.41 15.781 -8.562 1 93.44 187 SER B C 1
ATOM 3527 O O . SER B 1 187 ? -7.285 17 -8.625 1 93.44 187 SER B O 1
ATOM 3529 N N . ASP B 1 188 ? -8.406 15.188 -9.141 1 94.19 188 ASP B N 1
ATOM 3530 C CA . ASP B 1 188 ? -9.461 15.922 -9.844 1 94.19 188 ASP B CA 1
ATOM 3531 C C . ASP B 1 188 ? -10.578 16.328 -8.891 1 94.19 188 ASP B C 1
ATOM 3533 O O . ASP B 1 188 ? -11.547 16.969 -9.305 1 94.19 188 ASP B O 1
ATOM 3537 N N . GLY B 1 189 ? -10.477 15.898 -7.66 1 96.44 189 GLY B N 1
ATOM 3538 C CA . GLY B 1 189 ? -11.43 16.297 -6.633 1 96.44 189 GLY B CA 1
ATOM 3539 C C . GLY B 1 189 ? -12.742 15.547 -6.723 1 96.44 189 GLY B C 1
ATOM 3540 O O . GLY B 1 189 ? -13.719 15.914 -6.066 1 96.44 189 GLY B O 1
ATOM 3541 N N . GLN B 1 190 ? -12.789 14.469 -7.441 1 95.25 190 GLN B N 1
ATOM 3542 C CA . GLN B 1 190 ? -14.055 13.789 -7.691 1 95.25 190 GLN B CA 1
ATOM 3543 C C . GLN B 1 190 ? -14.367 12.789 -6.582 1 95.25 190 GLN B C 1
ATOM 3545 O O . GLN B 1 190 ? -15.539 12.484 -6.324 1 95.25 190 GLN B O 1
ATOM 3550 N N . PHE B 1 191 ? -13.312 12.266 -5.973 1 96.38 191 PHE B N 1
ATOM 3551 C CA . PHE B 1 191 ? -13.516 11.281 -4.914 1 96.38 191 PHE B CA 1
ATOM 3552 C C . PHE B 1 191 ? -12.68 11.633 -3.686 1 96.38 191 PHE B C 1
ATOM 3554 O O . PHE B 1 191 ? -11.672 12.336 -3.789 1 96.38 191 PHE B O 1
ATOM 3561 N N . MET B 1 192 ? -13.125 11.188 -2.59 1 97.88 192 MET B N 1
ATOM 3562 C CA . MET B 1 192 ? -12.391 11.203 -1.326 1 97.88 192 MET B CA 1
ATOM 3563 C C . MET B 1 192 ? -12.445 9.836 -0.65 1 97.88 192 MET B C 1
ATOM 3565 O O . MET B 1 192 ? -13.492 9.195 -0.619 1 97.88 192 MET B O 1
ATOM 3569 N N . SER B 1 193 ? -11.312 9.414 -0.172 1 97.88 193 SER B N 1
ATOM 3570 C CA . SER B 1 193 ? -11.297 8.188 0.623 1 97.88 193 SER B CA 1
ATOM 3571 C C . SER B 1 193 ? -10.898 8.477 2.066 1 97.88 193 SER B C 1
ATOM 3573 O O . SER B 1 193 ? -10.133 9.406 2.334 1 97.88 193 SER B O 1
ATOM 3575 N N . MET B 1 194 ? -11.43 7.816 2.928 1 98.56 194 MET B N 1
ATOM 3576 C CA . MET B 1 194 ? -11.008 7.824 4.324 1 98.56 194 MET B CA 1
ATOM 3577 C C . MET B 1 194 ? -10.82 6.402 4.844 1 98.56 194 MET B C 1
ATOM 3579 O O . MET B 1 194 ? -11.547 5.488 4.445 1 98.56 194 MET B O 1
ATOM 3583 N N . ALA B 1 195 ? -9.852 6.211 5.699 1 97.75 195 ALA B N 1
ATOM 3584 C CA . ALA B 1 195 ? -9.516 4.871 6.168 1 97.75 195 ALA B CA 1
ATOM 3585 C C . ALA B 1 195 ? -9.57 4.789 7.691 1 97.75 195 ALA B C 1
ATOM 3587 O O . ALA B 1 195 ? -9.125 5.703 8.391 1 97.75 195 ALA B O 1
ATOM 3588 N N . GLU B 1 196 ? -10.18 3.736 8.148 1 97.12 196 GLU B N 1
ATOM 3589 C CA . GLU B 1 196 ? -10.008 3.318 9.539 1 97.12 196 GLU B CA 1
ATOM 3590 C C . GLU B 1 196 ? -8.68 2.59 9.734 1 97.12 196 GLU B C 1
ATOM 3592 O O . GLU B 1 196 ? -7.969 2.312 8.773 1 97.12 196 GLU B O 1
ATOM 3597 N N . PRO B 1 197 ? -8.297 2.363 11.062 1 94.19 197 PRO B N 1
ATOM 3598 C CA . PRO B 1 197 ? -7.008 1.707 11.273 1 94.19 197 PRO B CA 1
ATOM 3599 C C . PRO B 1 197 ? -6.953 0.303 10.672 1 94.19 197 PRO B C 1
ATOM 3601 O O . PRO B 1 197 ? -5.883 -0.155 10.266 1 94.19 197 PRO B O 1
ATOM 3604 N N . ALA B 1 198 ? -8.133 -0.35 10.695 1 91.88 198 ALA B N 1
ATOM 3605 C CA . ALA B 1 198 ? -8.195 -1.719 10.188 1 91.88 198 ALA B CA 1
ATOM 3606 C C . ALA B 1 198 ? -9.539 -1.987 9.5 1 91.88 198 ALA B C 1
ATOM 3608 O O . ALA B 1 198 ? -10.547 -1.368 9.836 1 91.88 198 ALA B O 1
ATOM 3609 N N . ASP B 1 199 ? -9.539 -2.801 8.43 1 88.38 199 ASP B N 1
ATOM 3610 C CA . ASP B 1 199 ? -10.672 -3.521 7.859 1 88.38 199 ASP B CA 1
ATOM 3611 C C . ASP B 1 199 ? -11.43 -2.648 6.859 1 88.38 199 ASP B C 1
ATOM 3613 O O . ASP B 1 199 ? -11.953 -3.152 5.863 1 88.38 199 ASP B O 1
ATOM 3617 N N . PHE B 1 200 ? -11.438 -1.262 7.129 1 92.62 200 PHE B N 1
ATOM 3618 C CA . PHE B 1 200 ? -12.406 -0.512 6.336 1 92.62 200 PHE B CA 1
ATOM 3619 C C . PHE B 1 200 ? -11.75 0.701 5.688 1 92.62 200 PHE B C 1
ATOM 3621 O O . PHE B 1 200 ? -11.078 1.483 6.359 1 92.62 200 PHE B O 1
ATOM 3628 N N . VAL B 1 201 ? -12.016 0.853 4.426 1 95.12 201 VAL B N 1
ATOM 3629 C CA . VAL B 1 201 ? -11.812 2.076 3.66 1 95.12 201 VAL B CA 1
ATOM 3630 C C . VAL B 1 201 ? -13.133 2.525 3.035 1 95.12 201 VAL B C 1
ATOM 3632 O O . VAL B 1 201 ? -13.898 1.701 2.531 1 95.12 201 VAL B O 1
ATOM 3635 N N . HIS B 1 202 ? -13.422 3.783 3.133 1 96.25 202 HIS B N 1
ATOM 3636 C CA . HIS B 1 202 ? -14.633 4.363 2.559 1 96.25 202 HIS B CA 1
ATOM 3637 C C . HIS B 1 202 ? -14.297 5.344 1.439 1 96.25 202 HIS B C 1
ATOM 3639 O O . HIS B 1 202 ? -13.453 6.227 1.613 1 96.25 202 HIS B O 1
ATOM 3645 N N . VAL B 1 203 ? -14.961 5.168 0.33 1 95.69 203 VAL B N 1
ATOM 3646 C CA . VAL B 1 203 ? -14.758 6.062 -0.808 1 95.69 203 VAL B CA 1
ATOM 3647 C C . VAL B 1 203 ? -16.047 6.836 -1.085 1 95.69 203 VAL B C 1
ATOM 3649 O O . VAL B 1 203 ? -17.109 6.242 -1.262 1 95.69 203 VAL B O 1
ATOM 3652 N N . PHE B 1 204 ? -15.914 8.141 -1.137 1 97.25 204 PHE B N 1
ATOM 3653 C CA . PHE B 1 204 ? -17.062 9.016 -1.338 1 97.25 204 PHE B CA 1
ATOM 3654 C C . PHE B 1 204 ? -16.984 9.719 -2.689 1 97.25 204 PHE B C 1
ATOM 3656 O O . PHE B 1 204 ? -15.906 10.148 -3.104 1 97.25 204 PHE B O 1
ATOM 3663 N N . ASP B 1 205 ? -18.109 9.828 -3.322 1 95.38 205 ASP B N 1
ATOM 3664 C CA . ASP B 1 205 ? -18.266 10.695 -4.488 1 95.38 205 ASP B CA 1
ATOM 3665 C C . ASP B 1 205 ? -18.5 12.141 -4.066 1 95.38 205 ASP B C 1
ATOM 3667 O O . ASP B 1 205 ? -19.562 12.469 -3.537 1 95.38 205 ASP B O 1
ATOM 3671 N N . VAL B 1 206 ? -17.625 13 -4.328 1 97 206 VAL B N 1
ATOM 3672 C CA . VAL B 1 206 ? -17.703 14.398 -3.916 1 97 206 VAL B CA 1
ATOM 3673 C C . VAL B 1 206 ? -18.812 15.102 -4.699 1 97 206 VAL B C 1
ATOM 3675 O O . VAL B 1 206 ? -19.531 15.945 -4.156 1 97 206 VAL B O 1
ATOM 3678 N N . GLY B 1 207 ? -18.984 14.75 -5.926 1 94.88 207 GLY B N 1
ATOM 3679 C CA . GLY B 1 207 ? -19.984 15.359 -6.793 1 94.88 207 GLY B CA 1
ATOM 3680 C C . GLY B 1 207 ? -21.406 15.125 -6.324 1 94.88 207 GLY B C 1
ATOM 3681 O O . GLY B 1 207 ? -22.312 15.891 -6.656 1 94.88 207 GLY B O 1
ATOM 3682 N N . SER B 1 208 ? -21.609 14.148 -5.609 1 95.31 208 SER B N 1
ATOM 3683 C CA . SER B 1 208 ? -22.922 13.852 -5.051 1 95.31 208 SER B CA 1
ATOM 3684 C C . SER B 1 208 ? -23.094 14.484 -3.674 1 95.31 208 SER B C 1
ATOM 3686 O O . SER B 1 208 ? -24 14.117 -2.924 1 95.31 208 SER B O 1
ATOM 3688 N N . ASP B 1 209 ? -22.188 15.352 -3.377 1 96.81 209 ASP B N 1
ATOM 3689 C CA . ASP B 1 209 ? -22.141 15.938 -2.041 1 96.81 209 ASP B CA 1
ATOM 3690 C C . ASP B 1 209 ? -21.938 14.867 -0.974 1 96.81 209 ASP B C 1
ATOM 3692 O O . ASP B 1 209 ? -22.578 14.891 0.073 1 96.81 209 ASP B O 1
ATOM 3696 N N . TYR B 1 210 ? -21.203 13.805 -1.238 1 97.12 210 TYR B N 1
ATOM 3697 C CA . TYR B 1 210 ? -20.734 12.727 -0.372 1 97.12 210 TYR B CA 1
ATOM 3698 C C . TYR B 1 210 ? -21.875 11.773 -0.024 1 97.12 210 TYR B C 1
ATOM 3700 O O . TYR B 1 210 ? -21.781 11.008 0.936 1 97.12 210 TYR B O 1
ATOM 3708 N N . THR B 1 211 ? -22.922 11.805 -0.738 1 96.19 211 THR B N 1
ATOM 3709 C CA . THR B 1 211 ? -24.047 10.93 -0.427 1 96.19 211 THR B CA 1
ATOM 3710 C C . THR B 1 211 ? -23.812 9.531 -0.997 1 96.19 211 THR B C 1
ATOM 3712 O O . THR B 1 211 ? -24.344 8.547 -0.471 1 96.19 211 THR B O 1
ATOM 3715 N N . ARG B 1 212 ? -23.141 9.445 -2.062 1 94.12 212 ARG B N 1
ATOM 3716 C CA . ARG B 1 212 ? -22.75 8.148 -2.609 1 94.12 212 ARG B CA 1
ATOM 3717 C C . ARG B 1 212 ? -21.422 7.68 -2.041 1 94.12 212 ARG B C 1
ATOM 3719 O O . ARG B 1 212 ? -20.422 8.398 -2.119 1 94.12 212 ARG B O 1
ATOM 3726 N N . ARG B 1 213 ? -21.453 6.512 -1.487 1 93.31 213 ARG B N 1
ATOM 3727 C CA . ARG B 1 213 ? -20.25 5.992 -0.86 1 93.31 213 ARG B CA 1
ATOM 3728 C C . ARG B 1 213 ? -20.062 4.508 -1.173 1 93.31 213 ARG B C 1
ATOM 3730 O O . ARG B 1 213 ? -21.047 3.777 -1.332 1 93.31 213 ARG B O 1
ATOM 3737 N N . GLN B 1 214 ? -18.891 4.102 -1.332 1 90.06 214 GLN B N 1
ATOM 3738 C CA . GLN B 1 214 ? -18.5 2.693 -1.376 1 90.06 214 GLN B CA 1
ATOM 3739 C C . GLN B 1 214 ? -17.641 2.32 -0.174 1 90.06 214 GLN B C 1
ATOM 3741 O O . GLN B 1 214 ? -16.688 3.035 0.162 1 90.06 214 GLN B O 1
ATOM 3746 N N . GLU B 1 215 ? -18 1.249 0.45 1 90.75 215 GLU B N 1
ATOM 3747 C CA . GLU B 1 215 ? -17.203 0.729 1.563 1 90.75 215 GLU B CA 1
ATOM 3748 C C . GLU B 1 215 ? -16.391 -0.489 1.14 1 90.75 215 GLU B C 1
ATOM 3750 O O . GLU B 1 215 ? -16.938 -1.449 0.592 1 90.75 215 GLU B O 1
ATOM 3755 N N . LEU B 1 216 ? -15.172 -0.354 1.29 1 88 216 LEU B N 1
ATOM 3756 C CA . LEU B 1 216 ? -14.289 -1.506 1.14 1 88 216 LEU B CA 1
ATOM 3757 C C . LEU B 1 216 ? -14.047 -2.184 2.484 1 88 216 LEU B C 1
ATOM 3759 O O . LEU B 1 216 ? -13.523 -1.562 3.41 1 88 216 LEU B O 1
ATOM 3763 N N . ASP B 1 217 ? -14.422 -3.414 2.545 1 87.38 217 ASP B N 1
ATOM 3764 C CA . ASP B 1 217 ? -14.312 -4.223 3.756 1 87.38 217 ASP B CA 1
ATOM 3765 C C . ASP B 1 217 ? -13.336 -5.379 3.561 1 87.38 217 ASP B C 1
ATOM 3767 O O . ASP B 1 217 ? -13.633 -6.332 2.836 1 87.38 217 ASP B O 1
ATOM 3771 N N . PHE B 1 218 ? -12.227 -5.297 4.148 1 82.19 218 PHE B N 1
ATOM 3772 C CA . PHE B 1 218 ? -11.227 -6.359 4.035 1 82.19 218 PHE B CA 1
ATOM 3773 C C . PHE B 1 218 ? -10.633 -6.691 5.398 1 82.19 218 PHE B C 1
ATOM 3775 O O . PHE B 1 218 ? -11.219 -6.359 6.434 1 82.19 218 PHE B O 1
ATOM 3782 N N . PHE B 1 219 ? -9.562 -7.469 5.332 1 79.94 219 PHE B N 1
ATOM 3783 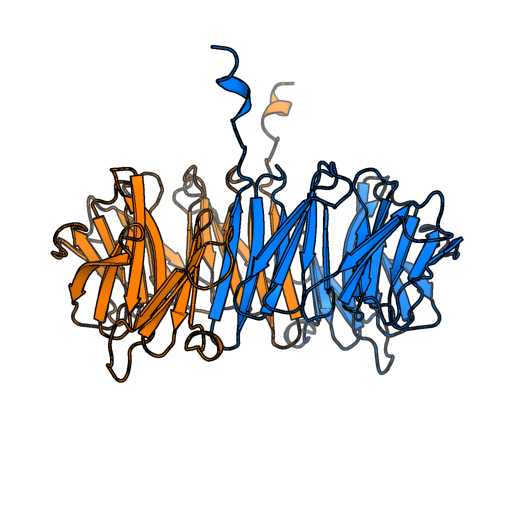C CA . PHE B 1 219 ? -9.008 -7.977 6.578 1 79.94 219 PHE B CA 1
ATOM 3784 C C . PHE B 1 219 ? -7.648 -7.348 6.859 1 79.94 219 PHE B C 1
ATOM 3786 O O . PHE B 1 219 ? -6.801 -7.258 5.965 1 79.94 219 PHE B O 1
ATOM 3793 N N . GLY B 1 220 ? -7.578 -6.879 8.148 1 87.5 220 GLY B N 1
ATOM 3794 C CA . GLY B 1 220 ? -6.238 -6.516 8.578 1 87.5 220 GLY B CA 1
ATOM 3795 C C . GLY B 1 220 ? -6.066 -5.027 8.812 1 87.5 220 GLY B C 1
ATOM 3796 O O . GLY B 1 220 ? -7.02 -4.258 8.664 1 87.5 220 GLY B O 1
ATOM 3797 N N . GLU B 1 221 ? -4.859 -4.672 9.266 1 93.06 221 GLU B N 1
ATOM 3798 C CA . GLU B 1 221 ? -4.5 -3.273 9.477 1 93.06 221 GLU B CA 1
ATOM 3799 C C . GLU B 1 221 ? -4.168 -2.582 8.156 1 93.06 221 GLU B C 1
ATOM 3801 O O . GLU B 1 221 ? -3.609 -3.199 7.25 1 93.06 221 GLU B O 1
ATOM 3806 N N . ILE B 1 222 ? -4.512 -1.354 8.078 1 93.38 222 ILE B N 1
ATOM 3807 C CA . ILE B 1 222 ? -4.258 -0.565 6.879 1 93.38 222 ILE B CA 1
ATOM 3808 C C . ILE B 1 222 ? -2.965 0.229 7.047 1 93.38 222 ILE B C 1
ATOM 3810 O O . ILE B 1 222 ? -2.848 1.053 7.957 1 93.38 222 ILE B O 1
ATOM 3814 N N . SER B 1 223 ? -2.002 0.02 6.176 1 91.62 223 SER B N 1
ATOM 3815 C CA . SER B 1 223 ? -0.752 0.769 6.238 1 91.62 223 SER B CA 1
ATOM 3816 C C . SER B 1 223 ? -0.905 2.154 5.621 1 91.62 223 SER B C 1
ATOM 3818 O O . SER B 1 223 ? -0.233 3.102 6.031 1 91.62 223 SER B O 1
ATOM 3820 N N . GLY B 1 224 ? -1.709 2.225 4.598 1 92.81 2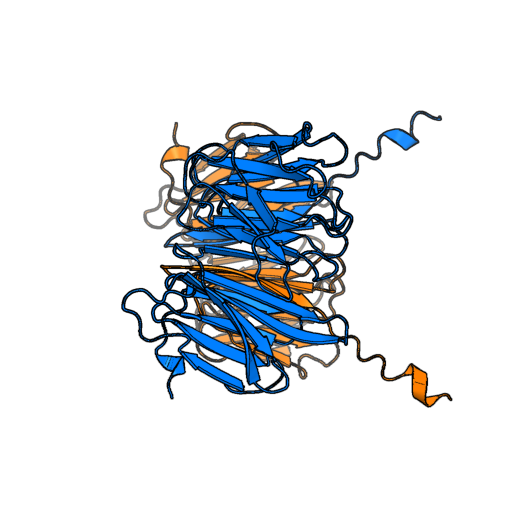24 GLY B N 1
ATOM 3821 C CA . GLY B 1 224 ? -1.962 3.469 3.889 1 92.81 224 GLY B CA 1
ATOM 3822 C C . GLY B 1 224 ? -2.797 3.283 2.635 1 92.81 224 GLY B C 1
ATOM 3823 O O . GLY B 1 224 ? -3.105 2.154 2.25 1 92.81 224 GLY B O 1
ATOM 3824 N N . MET B 1 225 ? -3.146 4.402 2.066 1 94.56 225 MET B N 1
ATOM 3825 C CA . MET B 1 225 ? -3.883 4.371 0.807 1 94.56 225 MET B CA 1
ATOM 3826 C C . MET B 1 225 ? -3.504 5.555 -0.076 1 94.56 225 MET B C 1
ATOM 3828 O O . MET B 1 225 ? -3.012 6.57 0.419 1 94.56 225 MET B O 1
ATOM 3832 N N . SER B 1 226 ? -3.688 5.383 -1.308 1 93.06 226 SER B N 1
ATOM 3833 C CA . SER B 1 226 ? -3.424 6.449 -2.27 1 93.06 226 SER B CA 1
ATOM 3834 C C . SER B 1 226 ? -4.16 6.203 -3.582 1 93.06 226 SER B C 1
ATOM 3836 O O . SER B 1 226 ? -4.383 5.055 -3.969 1 93.06 226 SER B O 1
ATOM 3838 N N . PHE B 1 227 ? -4.465 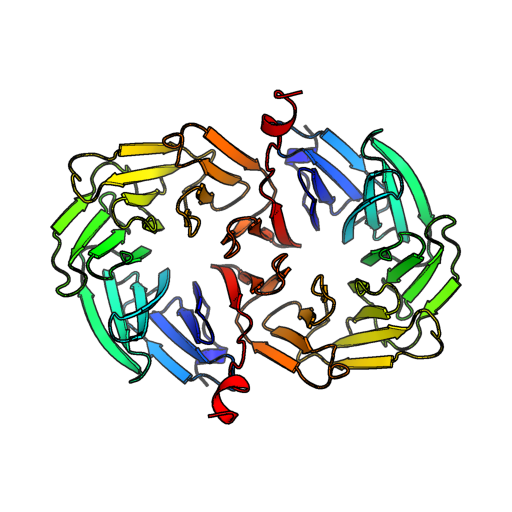7.285 -4.254 1 92.44 227 PHE B N 1
ATOM 3839 C CA . PHE B 1 227 ? -5.004 7.203 -5.605 1 92.44 227 PHE B CA 1
ATOM 3840 C C . PHE B 1 227 ? -3.893 7.32 -6.641 1 92.44 227 PHE B C 1
ATOM 3842 O O . PHE B 1 227 ? -2.906 8.023 -6.426 1 92.44 227 PHE B O 1
ATOM 3849 N N . SER B 1 228 ? -4.141 6.602 -7.727 1 89.88 228 SER B N 1
ATOM 3850 C CA . SER B 1 228 ? -3.248 6.848 -8.859 1 89.88 228 SER B CA 1
ATOM 3851 C C . SER B 1 228 ? -3.402 8.266 -9.383 1 89.88 228 SER B C 1
ATOM 3853 O O . SER B 1 228 ? -4.449 8.898 -9.195 1 89.88 228 SER B O 1
ATOM 3855 N N . PRO B 1 229 ? -2.359 8.781 -10.094 1 84.44 229 PRO B N 1
ATOM 3856 C CA . PRO B 1 229 ? -2.436 10.156 -10.586 1 84.44 229 PRO B CA 1
ATOM 3857 C C . PRO B 1 229 ? -3.6 10.375 -11.547 1 84.44 229 PRO B C 1
ATOM 3859 O O . PRO B 1 229 ? -4.188 11.461 -11.578 1 84.44 229 PRO B O 1
ATOM 3862 N N . ASP B 1 230 ? -3.932 9.406 -12.336 1 85.25 230 ASP B N 1
ATOM 3863 C CA . ASP B 1 230 ? -5.023 9.531 -13.289 1 85.25 230 ASP B CA 1
ATOM 3864 C C . ASP B 1 230 ? -6.375 9.312 -12.617 1 85.25 230 ASP B C 1
ATOM 3866 O O . ASP B 1 230 ? -7.422 9.391 -13.266 1 85.25 230 ASP B O 1
ATOM 3870 N N . THR B 1 231 ? -6.348 8.984 -11.305 1 87.31 231 THR B N 1
ATOM 3871 C CA . THR B 1 231 ? -7.508 8.906 -10.43 1 87.31 231 THR B CA 1
ATOM 3872 C C . THR B 1 231 ? -8.312 7.641 -10.703 1 87.31 231 THR B C 1
ATOM 3874 O O . THR B 1 231 ? -9.406 7.465 -10.164 1 87.31 231 THR B O 1
ATOM 3877 N N . ASP B 1 232 ? -7.781 6.742 -11.461 1 87.12 232 ASP B N 1
ATOM 3878 C CA . ASP B 1 232 ? -8.555 5.586 -11.898 1 87.12 232 ASP B CA 1
ATOM 3879 C C . ASP B 1 232 ? -8.391 4.414 -10.93 1 87.12 232 ASP B C 1
ATOM 3881 O O . ASP B 1 232 ? -9.141 3.443 -10.992 1 87.12 232 ASP B O 1
ATOM 3885 N N . MET B 1 233 ? -7.418 4.617 -10.055 1 90.75 233 MET B N 1
ATOM 3886 C CA . MET B 1 233 ? -7.121 3.482 -9.18 1 90.75 233 MET B CA 1
ATOM 3887 C C . MET B 1 233 ? -6.902 3.943 -7.742 1 90.75 233 MET B C 1
ATOM 3889 O O . MET B 1 233 ? -6.293 4.988 -7.508 1 90.75 233 MET B O 1
ATOM 3893 N N . LEU B 1 234 ? -7.414 3.166 -6.828 1 92.88 234 LEU B N 1
ATOM 3894 C CA . LEU B 1 234 ? -7.082 3.285 -5.414 1 92.88 234 LEU B CA 1
ATOM 3895 C C . LEU B 1 234 ? -6.191 2.131 -4.965 1 92.88 234 LEU B C 1
ATOM 3897 O O . LEU B 1 234 ? -6.504 0.965 -5.215 1 92.88 234 LEU B O 1
ATOM 3901 N N . PHE B 1 235 ? -5.082 2.451 -4.348 1 93.12 235 PHE B N 1
ATOM 3902 C CA . PHE B 1 235 ? -4.172 1.479 -3.758 1 93.12 235 PHE B CA 1
ATOM 3903 C C . PHE B 1 235 ? -4.277 1.487 -2.238 1 93.12 235 PHE B C 1
ATOM 3905 O O . PHE B 1 235 ? -4.297 2.553 -1.618 1 93.12 235 PHE B O 1
ATOM 3912 N N . VAL B 1 236 ? -4.391 0.299 -1.649 1 94.06 236 VAL B N 1
ATOM 3913 C CA . VAL B 1 236 ? -4.473 0.166 -0.198 1 94.06 236 VAL B CA 1
ATOM 3914 C C . VAL B 1 236 ? -3.463 -0.873 0.284 1 94.06 236 VAL B C 1
ATOM 3916 O O . VAL B 1 236 ? -3.516 -2.035 -0.125 1 94.06 236 VAL B O 1
ATOM 3919 N N . GLY B 1 237 ? -2.543 -0.451 1.07 1 93.31 237 GLY B N 1
ATOM 3920 C CA . GLY B 1 237 ? -1.672 -1.398 1.746 1 93.31 237 GLY B CA 1
ATOM 3921 C C . GLY B 1 237 ? -2.295 -1.999 2.992 1 93.31 237 GLY B C 1
ATOM 3922 O O . GLY B 1 237 ? -2.826 -1.274 3.838 1 93.31 237 GLY B O 1
ATOM 3923 N N . VAL B 1 238 ? -2.287 -3.34 3.119 1 92.12 238 VAL B N 1
ATOM 3924 C CA . VAL B 1 238 ? -2.857 -4.031 4.27 1 92.12 238 VAL B CA 1
ATOM 3925 C C . VAL B 1 238 ? -1.83 -5 4.852 1 92.12 238 VAL B C 1
ATOM 3927 O O . VAL B 1 238 ? -0.986 -5.531 4.121 1 92.12 238 VAL B O 1
ATOM 3930 N N . TRP B 1 239 ? -1.93 -5.125 6.172 1 88.81 239 TRP B N 1
ATOM 3931 C CA . TRP B 1 239 ? -1.01 -6.059 6.812 1 88.81 239 TRP B CA 1
ATOM 3932 C C . TRP B 1 239 ? -1.609 -6.621 8.094 1 88.81 239 TRP B C 1
ATOM 3934 O O . TRP B 1 239 ? -2.57 -6.066 8.633 1 88.81 239 TRP B O 1
ATOM 3944 N N . ASP B 1 240 ? -1.069 -7.742 8.438 1 84.88 240 ASP B N 1
ATOM 3945 C CA . ASP B 1 240 ? -1.218 -8.328 9.766 1 84.88 240 ASP B CA 1
ATOM 3946 C C . ASP B 1 240 ? 0.09 -8.953 10.242 1 84.88 240 ASP B C 1
ATOM 3948 O O . ASP B 1 240 ? 1.103 -8.898 9.539 1 84.88 240 ASP B O 1
ATOM 3952 N N . ARG B 1 241 ? 0.188 -9.547 11.391 1 76.56 241 ARG B N 1
ATOM 3953 C CA . ARG B 1 241 ? 1.409 -10.109 11.953 1 76.56 241 ARG B CA 1
ATOM 3954 C C . ARG B 1 241 ? 2.029 -11.133 11 1 76.56 241 ARG B C 1
ATOM 3956 O O . ARG B 1 241 ? 3.248 -11.312 10.984 1 76.56 241 ARG B O 1
ATOM 3963 N N . THR B 1 242 ? 1.154 -11.68 10.125 1 76 242 THR B N 1
ATOM 3964 C CA . THR B 1 242 ? 1.648 -12.828 9.367 1 76 242 THR B CA 1
ATOM 3965 C C . THR B 1 242 ? 1.593 -12.555 7.867 1 76 242 THR B C 1
ATOM 3967 O O . THR B 1 242 ? 2.111 -13.336 7.07 1 76 242 THR B O 1
ATOM 3970 N N . TYR B 1 243 ? 0.967 -11.422 7.477 1 80.94 243 TYR B N 1
ATOM 3971 C CA . TYR B 1 243 ? 0.856 -11.188 6.043 1 80.94 243 TYR B CA 1
ATOM 3972 C C . TYR B 1 243 ? 0.875 -9.695 5.73 1 80.94 243 TYR B C 1
ATOM 3974 O O . TYR B 1 243 ? 0.644 -8.867 6.613 1 80.94 243 TYR B O 1
ATOM 3982 N N . GLY B 1 244 ? 1.244 -9.438 4.434 1 85.44 244 GLY B N 1
ATOM 3983 C CA . GLY B 1 244 ? 1.078 -8.125 3.822 1 85.44 244 GLY B CA 1
ATOM 3984 C C . GLY B 1 244 ? 0.634 -8.195 2.373 1 85.44 244 GLY B C 1
ATOM 3985 O O . GLY B 1 244 ? 0.97 -9.141 1.662 1 85.44 244 GLY B O 1
ATOM 3986 N N . SER B 1 245 ? -0.17 -7.227 2.008 1 89.38 245 SER B N 1
ATOM 3987 C CA . SER B 1 245 ? -0.635 -7.152 0.627 1 89.38 245 SER B CA 1
ATOM 3988 C C . SER B 1 245 ? -0.88 -5.707 0.204 1 89.38 245 SER B C 1
ATOM 3990 O O . SER B 1 245 ? -1.147 -4.844 1.044 1 89.38 245 SER B O 1
ATOM 3992 N N . LEU B 1 246 ? -0.681 -5.434 -1.012 1 91.81 246 LEU B N 1
ATOM 3993 C CA . LEU B 1 246 ? -1.135 -4.195 -1.635 1 91.81 246 LEU B CA 1
ATOM 3994 C C . LEU B 1 246 ? -2.309 -4.457 -2.572 1 91.81 246 LEU B C 1
ATOM 3996 O O . LEU B 1 246 ? -2.156 -5.141 -3.588 1 91.81 246 LEU B O 1
ATOM 4000 N N . LEU B 1 247 ? -3.393 -3.857 -2.248 1 90.75 247 LEU B N 1
ATOM 4001 C CA . LEU B 1 247 ? -4.629 -4.066 -2.994 1 90.75 247 LEU B CA 1
ATOM 4002 C C . LEU B 1 247 ? -4.871 -2.926 -3.975 1 90.75 247 LEU B C 1
ATOM 4004 O O . LEU B 1 247 ? -4.59 -1.767 -3.666 1 90.75 247 LEU B O 1
ATOM 4008 N N . GLN B 1 248 ? -5.406 -3.336 -5.109 1 89.38 248 GLN B N 1
ATOM 4009 C CA . GLN B 1 248 ? -5.707 -2.371 -6.16 1 89.38 248 GLN B CA 1
ATOM 4010 C C . GLN B 1 248 ? -7.184 -2.42 -6.543 1 89.38 248 GLN B C 1
ATOM 4012 O O . GLN B 1 248 ? -7.711 -3.488 -6.863 1 89.38 248 GLN B O 1
ATOM 4017 N N . PHE B 1 249 ? -7.766 -1.186 -6.551 1 87.44 249 PHE B N 1
ATOM 4018 C CA . PHE B 1 249 ? -9.18 -1.065 -6.891 1 87.44 249 PHE B CA 1
ATOM 4019 C C . PHE B 1 249 ? -9.375 -0.087 -8.047 1 87.44 249 PHE B C 1
ATOM 4021 O O . PHE B 1 249 ? -8.938 1.063 -7.969 1 87.44 249 PHE B O 1
ATOM 4028 N N . GLY B 1 250 ? -10.094 -0.555 -9.062 1 83.94 250 GLY B N 1
ATOM 4029 C CA . GLY B 1 250 ? -10.32 0.301 -10.219 1 83.94 250 GLY B CA 1
ATOM 4030 C C . GLY B 1 250 ? -11.688 0.963 -10.211 1 83.94 250 GLY B C 1
ATOM 4031 O O . GLY B 1 250 ? -12.656 0.392 -9.703 1 83.94 250 GLY B O 1
ATOM 4032 N N . ARG B 1 251 ? -11.672 2.199 -10.789 1 79.94 251 ARG B N 1
ATOM 4033 C CA . ARG B 1 251 ? -12.938 2.904 -10.984 1 79.94 251 ARG B CA 1
ATOM 4034 C C . ARG B 1 251 ? -13.781 2.229 -12.062 1 79.94 251 ARG B C 1
ATOM 4036 O O . ARG B 1 251 ? -13.266 1.853 -13.117 1 79.94 251 ARG B O 1
ATOM 4043 N N . LEU B 1 252 ? -14.977 1.74 -11.742 1 66.75 252 LEU B N 1
ATOM 4044 C CA . LEU B 1 252 ? -15.867 1.18 -12.75 1 66.75 252 LEU B CA 1
ATOM 4045 C C . LEU B 1 252 ? -16.609 2.285 -13.492 1 66.75 252 LEU B C 1
ATOM 4047 O O . LEU B 1 252 ? -17.156 3.199 -12.867 1 66.75 252 LEU B O 1
ATOM 4051 N N . TYR B 1 253 ? -16.281 2.502 -14.781 1 57.81 253 TYR B N 1
ATOM 4052 C CA . TYR B 1 253 ? -16.984 3.48 -15.602 1 57.81 253 TYR B CA 1
ATOM 4053 C C . TYR B 1 253 ? -18.312 2.912 -16.109 1 57.81 253 TYR B C 1
ATOM 4055 O O . TYR B 1 253 ? -18.375 1.748 -16.516 1 57.81 253 TYR B O 1
ATOM 4063 N N . ASN B 1 254 ? -19.359 3.061 -15.438 1 47.31 254 ASN B N 1
ATOM 4064 C CA . ASN B 1 254 ? -20.641 2.699 -16.047 1 47.31 254 ASN B CA 1
ATOM 4065 C C . ASN B 1 254 ? -20.75 3.256 -17.469 1 47.31 254 ASN B C 1
ATOM 4067 O O . ASN B 1 254 ? -20.734 4.473 -17.672 1 47.31 254 ASN B O 1
ATOM 4071 N N . HIS B 1 255 ? -20.188 2.643 -18.469 1 42 255 HIS B N 1
ATOM 4072 C CA . HIS B 1 255 ? -20.578 2.98 -19.828 1 42 255 HIS B CA 1
ATOM 4073 C C . HIS B 1 255 ? -22.094 2.891 -20 1 42 255 HIS B C 1
ATOM 4075 O O . HIS B 1 255 ? -22.594 2.803 -21.125 1 42 255 HIS B O 1
ATOM 4081 N N . SER B 1 256 ? -22.938 2.957 -19.203 1 34.81 256 SER B N 1
ATOM 4082 C CA . SER B 1 256 ? -24.344 2.939 -19.609 1 34.81 256 SER B CA 1
ATOM 4083 C C . SER B 1 256 ? -24.672 4.086 -20.562 1 34.81 256 SER B C 1
ATOM 4085 O O . SER B 1 256 ? -25.703 4.082 -21.219 1 34.81 256 SER B O 1
ATOM 4087 N N . TYR B 1 257 ? -24.219 5.328 -20.578 1 32.12 257 TYR B N 1
ATOM 4088 C CA . TYR B 1 257 ? -24.969 6.309 -21.359 1 32.12 257 TYR B CA 1
ATOM 4089 C C . TYR B 1 257 ? -24.844 6.039 -22.844 1 32.12 257 TYR B C 1
ATOM 4091 O O . TYR B 1 257 ? -25.562 6.633 -23.656 1 32.12 257 TYR B O 1
ATOM 4099 N N . LEU B 1 258 ? -23.828 5.578 -23.453 1 29.66 258 LEU B N 1
ATOM 4100 C CA . LEU B 1 258 ? -23.922 5.727 -24.891 1 29.66 258 LEU B CA 1
ATOM 4101 C C . LEU B 1 258 ? -24.906 4.734 -25.484 1 29.66 258 LEU B C 1
ATOM 4103 O O . LEU B 1 258 ? -25.328 4.875 -26.641 1 29.66 258 LEU B O 1
ATOM 4107 N N . ASP B 1 259 ? -25.266 3.588 -25 1 26.83 259 ASP B N 1
ATOM 4108 C CA . ASP B 1 259 ? -26.109 2.824 -25.906 1 26.83 259 ASP B CA 1
ATOM 4109 C C . ASP B 1 259 ? -27.562 3.311 -25.844 1 26.83 259 ASP B C 1
ATOM 4111 O O . ASP B 1 259 ? -28.453 2.686 -26.422 1 26.83 259 ASP B O 1
ATOM 4115 N N . SER B 1 260 ? -28.062 4.18 -24.969 1 26.84 260 SER B N 1
ATOM 4116 C CA . SER B 1 260 ? -29.453 4.477 -25.281 1 26.84 260 SER B CA 1
ATOM 4117 C C . SER B 1 260 ? -29.578 5.23 -26.609 1 26.84 260 SER B C 1
ATOM 4119 O O . SER B 1 260 ? -30.672 5.547 -27.062 1 26.84 260 SER B O 1
ATOM 4121 N N . LEU B 1 261 ? -28.578 5.977 -27.141 1 25.16 261 LEU B N 1
ATOM 4122 C CA . LEU B 1 261 ? -29.062 6.609 -28.359 1 25.16 261 LEU B CA 1
ATOM 4123 C C . LEU B 1 261 ? -29.109 5.609 -29.516 1 25.16 261 LEU B C 1
ATOM 4125 O O . LEU B 1 261 ? -29.469 5.965 -30.641 1 25.16 261 LEU B O 1
ATOM 4129 N N . CYS B 1 262 ? -28.844 4.281 -29.453 1 19.61 262 CYS B N 1
ATOM 4130 C CA . CYS B 1 262 ? -29.344 3.67 -30.672 1 19.61 262 CYS B CA 1
ATOM 4131 C C . CYS B 1 262 ? -30.797 3.211 -30.5 1 19.61 262 CYS B C 1
ATOM 4133 O O . CYS B 1 262 ? -31.188 2.771 -29.422 1 19.61 262 CYS B O 1
#

Solvent-accessible surface area (backbone atoms only — not comparable to full-atom values): 26824 Å² total; per-residue (Å²): 126,77,67,88,73,59,57,62,35,30,65,35,54,49,76,54,38,37,41,35,20,11,57,58,12,33,37,39,30,29,41,56,89,50,88,67,76,71,44,71,50,62,79,44,87,55,92,53,13,30,22,50,29,62,43,73,46,64,46,97,88,62,49,50,30,36,36,39,17,16,42,70,12,33,39,36,33,32,32,64,84,75,70,37,83,69,46,76,40,79,58,95,41,32,24,31,23,66,25,61,33,72,85,57,54,36,28,42,40,26,13,70,37,39,51,29,35,36,24,34,54,81,79,56,48,77,75,45,66,39,60,79,59,84,31,38,26,45,20,46,34,47,34,63,82,59,48,38,34,37,39,15,16,55,70,20,30,34,36,32,33,35,76,90,49,56,89,46,61,76,44,81,43,74,58,88,87,40,31,22,54,41,50,47,55,29,74,85,45,51,36,36,35,40,24,28,56,49,32,37,37,37,40,26,32,43,84,59,72,54,69,46,69,47,61,44,79,56,80,41,35,48,22,29,64,48,60,38,89,86,52,48,32,41,38,38,14,27,30,53,100,74,27,50,27,49,38,55,39,65,66,79,75,77,68,65,76,66,66,68,79,108,129,76,65,88,73,59,58,62,35,31,66,35,55,47,78,54,39,36,42,35,20,11,57,59,12,34,37,39,30,28,42,57,89,49,87,67,77,72,45,71,51,62,80,45,86,54,92,53,13,30,21,49,31,61,44,74,46,65,46,97,89,62,49,51,30,35,37,39,16,15,42,70,10,32,39,36,34,33,33,64,83,74,70,37,81,69,46,76,39,79,57,96,41,32,24,32,22,68,27,62,33,74,84,58,53,35,29,42,40,28,13,70,37,40,52,28,34,36,24,34,54,82,78,57,48,76,74,43,67,39,60,78,59,84,32,39,25,44,21,45,33,49,34,65,82,59,48,39,34,36,38,14,16,54,70,20,31,35,36,33,35,35,77,92,49,56,88,45,61,77,43,81,44,75,60,88,87,40,32,22,53,41,51,47,57,30,76,85,44,51,34,36,34,40,23,28,55,48,33,38,39,38,39,28,31,43,84,60,72,54,68,46,68,47,62,44,79,55,80,41,35,47,21,28,65,49,61,39,88,86,52,46,32,41,37,36,15,28,32,53,102,75,28,48,27,51,38,53,39,64,68,79,75,79,70,65,73,68,64,70,76,108

pLDDT: mean 90.9, std 14.02, range [19.27, 98.94]

InterPro domains:
  IPR001680 WD40 repeat [PF00400] (124-162)
  IPR001680 WD40 repeat [PS50082] (130-165)
  IPR001680 WD40 repeat [SM00320] (123-162)
  IPR001680 WD40 repeat [SM00320] (166-205)
  IPR001680 WD40 repeat [SM00320] (209-254)
  IPR015943 WD40/YVTN repeat-like-containing domain superfamily [G3DSA:2.130.10.10] (48-257)
  IPR036322 WD40-repeat-containing domain superfamily [SSF50978] (11-242)

Radius of gyration: 24.0 Å; Cα contacts (8 Å, |Δi|>4): 1488; chains: 2; bounding box: 55×67×58 Å

Nearest PDB structures (foldseek):
  8r0b-assembly1_F  TM=8.428E-01  e=1.259E-13  Homo sapiens
  8iw4-assembly1_B  TM=8.608E-01  e=4.186E-13  Homo sapiens
  6ahd-assembly1_K  TM=8.791E-01  e=7.511E-11  Homo sapiens
  8xi3-assembly1_B  TM=8.737E-01  e=3.848E-10  Mus musculus
  8ove-assembly1_A7  TM=6.240E-01  e=7.850E-12  Trypanosoma brucei brucei

Organism: Oryza sativa subsp. japonica (NCBI:txid39947)

Foldseek 3Di:
DPPVPFDFQDWDDDDQWIWTWGQQQKIWIDGNVDDDTDDIDHPDRDPGWGFQDKDWDAAPVGFIWMWTFTQQQKIWIAGPVVRDTDDIEGDDGGWQDKEAFPNRQWIWTWFQDQWIFIAGRVPNHTDDIADDGDGGWREKYDQNVRFKIWIWFQSQWIFIDGPVDRPHTPDIHGHDDGTFHYKDAQNVRQKIWTDGQFQWIKIAGVVVVRPDIDIGGDGAGWPDWDADNVRQKIWIWGDDPVDIDIDIDGDDDPPPPPPVVD/DPPVPFDFQDWDDDDQWIWTWGQQQKIWIDGNVDDDTDDIDHPDRDPGWGFQDKDWDAAPVGFIWMWTFTQQQKIWIAGSVVRDTDDIEGDDGGWQDKEAFPNRQWIWTWFQDQWIFIAGRVPNHTDDIADDGDGGWREKYDQNVRFKIWIWFQSQWIFIDGPVDRPHTPDIHGHDDGTFHYKDAQNVRQKIWTDGQFFWIKIAGVVVVRPDIDIGGDGAGWPDWDADNVRQKIWIWGDDPVDIDIDIDGDDDPPPPPPVVD